Protein AF-L2F806-F1 (afdb_monomer_lite)

Foldseek 3Di:
DPPPDQDPDLVSLQVQLVVCVVVVNNVRSVVSVVVSVVVCVVPVDDDDDDDPPVPPPPDDPPQFFEAEEEEEQEDDPLVVVVLVQCVLADPLVRYAYEHACEDVGDDYDDDPSHRYFYDYPVLCVVLQFDGCVVPVCQSQQEPLVRVVRDVVVDDGQKYKYAYSQKDAQEPGCNVLVVLCRPPPFQKAFAQWDQDDPPDPDLLQLLLVVQAPRDIFGDVRMMMGGSVLSVLLSVSSSVLSVCVVVVVDDPSSHGGPRSSSSSSCVVVVTGYDYSCVSPVAEDEDCDRCVLVVVCSVVDDHGHIYHNPDHNVVVLVVVVVVDDPVCVVVVVVVPRPVVSVVVVCVVSCVVVVVVVVLVVQQVVLVVLLVVLLVLCVPAPCSVQWDWDDDPSFWIWTWGDDPQFTKIWIWGDDPWKTWTKIAGPDDPVVLLVVVCVLQVFDDDPHRITGNDIDTPVVCVVCVSVVSVSVSVSSVCVVCVVVVD

Sequence (481 aa):
MLVDKLPSLPQGYQGLAESYYAKENYDQAVNFTKQLRDIDKHNNLRYWWKNPIDKTISGNVTSFNKVIGIRAHRWGQEEEDTYQLLLQAFHPDEIFVIFDEMADKPKVAAPNYVNKLSLNDDFLTRNRLLTGKQHKKLGWLCGDYFYYVMAENIQADFYWLIEPDVRFTFDNIADFFELYHDADKDGLLVNFHKPQPTDNWYWKKHVESVSLEVHKCLFPLGRLSKLGVIACIAERKRICDKFKYGELALNLYPNDESLVAAALVKHQLNVDSLNSICNCFQYCNLNPKLYPKAESLLPKNKVIHAAKYFQDTVNTFLKRIDGPMLNELDKFLIHNEDAQAFAKEVQCGIYEKVLNGIYLKSMQDYKTRIDKLLKTSSVAKLIKIWVHNQNTLVLDFKQDSIAIALDMVISADEVNTTLVFRNNNQKVMDFAKSFYNQALNDQQKIAIDSSSFADFDQNLSKIVNQFEQLCRYLDNFKLYQ

Secondary structure (DSSP, 8-state):
--TT---SSHHHHHHHHHHHHTTT-HHHHHHHHHHHHHHHHHHT-------GGGGGT-SS--PPPEEEEEEESS-SHHHHHHHHHHTTTS-GGGEEEEEEE-TTSPPPP--TTSEEEEEEHHHHHHTT---TTT-TTHHHH-THHHHHHHHHH---SEEEEE-TT-EE--SSHHHHHHTTTT---SEEEEEEEPPPTT---TTHHHHHTT-SS--EEEEEEEEEEHHHHHHHHHHHHHHHHHHHTTSS-GGG---HHHHHHHHHHHTT--EEEHHHH-TTEEEESS-TTT-GGGGGGSPSS-EEEE-S-HHHHHHHHHTT--GGGGGGGGGS---HHHHHHHHHHHHHHHHHHHHHHHHHHHHHHHHHHHHHHHTT-TTGGGEEEEEETTTEEEEEEEETTEEEEEEEEE-SSEEEEEEEESS--HHHHHHHHHHHT-PPBTTTEEEEEEEEHHHHHHHHHHHHHHHHHHHHHHHHHTT--

InterPro domains:
  IPR019734 Tetratricopeptide repeat [PS50005] (10-43)

Radius of gyration: 34.75 Å; chains: 1; bounding box: 119×47×74 Å

Organism: NCBI:txid1230338

pLDDT: mean 81.22, std 17.93, range [32.09, 98.62]

Structure (mmCIF, N/CA/C/O backbone):
data_AF-L2F806-F1
#
_entry.id   AF-L2F806-F1
#
loop_
_atom_site.group_PDB
_atom_site.id
_atom_site.type_symbol
_atom_site.label_atom_id
_atom_site.label_alt_id
_atom_site.label_comp_id
_atom_site.label_asym_id
_atom_site.label_entity_id
_atom_site.label_seq_id
_atom_site.pdbx_PDB_ins_code
_atom_site.Cartn_x
_atom_site.Cartn_y
_atom_site.Cartn_z
_atom_site.occupancy
_atom_site.B_iso_or_equiv
_atom_site.auth_seq_id
_atom_site.auth_comp_id
_atom_site.auth_asym_id
_atom_site.auth_atom_id
_atom_site.pdbx_PDB_model_num
ATOM 1 N N . MET A 1 1 ? -62.306 -16.540 14.514 1.00 39.16 1 MET A N 1
ATOM 2 C CA . MET A 1 1 ? -62.721 -17.145 13.225 1.00 39.16 1 MET A CA 1
ATOM 3 C C . MET A 1 1 ? -61.704 -16.981 12.080 1.00 39.16 1 MET A C 1
ATOM 5 O O . MET A 1 1 ? -61.982 -17.482 11.004 1.00 39.16 1 MET A O 1
ATOM 9 N N . LEU A 1 2 ? -60.519 -16.375 12.279 1.00 32.09 2 LEU A N 1
ATOM 10 C CA . LEU A 1 2 ? -59.443 -16.306 11.260 1.00 32.09 2 LEU A CA 1
ATOM 11 C C . LEU A 1 2 ? -58.199 -17.156 11.601 1.00 32.09 2 LEU A C 1
ATOM 13 O O . LEU A 1 2 ? -57.198 -17.084 10.902 1.00 32.09 2 LEU A O 1
ATOM 17 N N . VAL A 1 3 ? -58.257 -17.964 12.664 1.00 37.25 3 VAL A N 1
ATOM 18 C CA . VAL A 1 3 ? -57.106 -18.737 13.170 1.00 37.25 3 VAL A CA 1
ATOM 19 C C . VAL A 1 3 ? -56.881 -20.039 12.378 1.00 37.25 3 VAL A C 1
ATOM 21 O O . VAL A 1 3 ? -55.761 -20.527 12.323 1.00 37.25 3 VAL A O 1
ATOM 24 N N . ASP A 1 4 ? -57.889 -20.538 11.654 1.00 41.09 4 ASP A N 1
ATOM 25 C CA . ASP A 1 4 ? -57.828 -21.860 10.997 1.00 41.09 4 ASP A CA 1
ATOM 26 C C . ASP A 1 4 ? -57.412 -21.829 9.513 1.00 41.09 4 ASP A C 1
ATOM 28 O O . ASP A 1 4 ? -57.520 -22.830 8.805 1.00 41.09 4 ASP A O 1
ATOM 32 N N . LYS A 1 5 ? -56.929 -20.686 9.009 1.00 43.59 5 LYS A N 1
ATOM 33 C CA . LYS A 1 5 ? -56.356 -20.558 7.656 1.00 43.59 5 LYS A CA 1
ATOM 34 C C . LYS A 1 5 ? -55.094 -19.696 7.684 1.00 43.59 5 LYS A C 1
ATOM 36 O O . LYS A 1 5 ? -55.076 -18.597 7.138 1.00 43.59 5 LYS A O 1
ATOM 41 N N . LEU A 1 6 ? -54.040 -20.178 8.341 1.00 49.28 6 LEU A N 1
ATOM 42 C CA . LEU A 1 6 ? -52.712 -19.578 8.194 1.00 49.28 6 LEU A CA 1
ATOM 43 C C . LEU A 1 6 ? -52.229 -19.778 6.744 1.00 49.28 6 LEU A C 1
ATOM 45 O O . LEU A 1 6 ? -52.231 -20.915 6.265 1.00 49.28 6 LEU A O 1
ATOM 49 N N . PRO A 1 7 ? -51.800 -18.726 6.025 1.00 45.66 7 PRO A N 1
ATOM 50 C CA . PRO A 1 7 ? -51.067 -18.906 4.783 1.00 45.66 7 PRO A CA 1
ATOM 51 C C . PRO A 1 7 ? -49.724 -19.539 5.141 1.00 45.66 7 PRO A C 1
ATOM 53 O O . PRO A 1 7 ? -48.974 -18.988 5.943 1.00 45.66 7 PRO A O 1
ATOM 56 N N . SER A 1 8 ? -49.378 -20.664 4.525 1.00 56.25 8 SER A N 1
ATOM 57 C CA . SER A 1 8 ? -48.054 -21.296 4.617 1.00 56.25 8 SER A CA 1
ATOM 58 C C . SER A 1 8 ? -46.948 -20.475 3.928 1.00 56.25 8 SER A C 1
ATOM 60 O O . SER A 1 8 ? -45.986 -21.034 3.408 1.00 56.25 8 SER A O 1
ATOM 62 N N . LEU A 1 9 ? -47.112 -19.154 3.840 1.00 69.12 9 LEU A N 1
ATOM 63 C CA . LEU A 1 9 ? -46.279 -18.249 3.065 1.00 69.12 9 LEU A CA 1
ATOM 64 C C . LEU A 1 9 ? -45.735 -17.141 3.978 1.00 69.12 9 LEU A C 1
ATOM 66 O O . LEU A 1 9 ? -46.514 -16.558 4.738 1.00 69.12 9 LEU A O 1
ATOM 70 N N . PRO A 1 10 ? -44.437 -16.796 3.874 1.00 72.69 10 PRO A N 1
ATOM 71 C CA . PRO A 1 10 ? -43.811 -15.711 4.636 1.00 72.69 10 PRO A CA 1
ATOM 72 C C . PRO A 1 10 ? -44.598 -14.387 4.607 1.00 72.69 10 PRO A C 1
ATOM 74 O O . PRO A 1 10 ? -44.675 -13.684 5.612 1.00 72.69 10 PRO A O 1
ATOM 77 N N . GLN A 1 11 ? -45.290 -14.081 3.502 1.00 75.69 11 GLN A N 1
ATOM 78 C CA . GLN A 1 11 ? -46.112 -12.868 3.394 1.00 75.69 11 GLN A CA 1
ATOM 79 C C . GLN A 1 11 ? -47.263 -12.812 4.418 1.00 75.69 11 GLN A C 1
ATOM 81 O O . GLN A 1 11 ? -47.647 -11.728 4.854 1.00 75.69 11 GLN A O 1
ATOM 86 N N . GLY A 1 12 ? -47.808 -13.962 4.834 1.00 81.19 12 GLY A N 1
ATOM 87 C CA . GLY A 1 12 ? -48.884 -14.025 5.827 1.00 81.19 12 GLY A CA 1
ATOM 88 C C . GLY A 1 12 ? -48.414 -13.635 7.227 1.00 81.19 12 GLY A C 1
ATOM 89 O O . GLY A 1 12 ? -49.066 -12.852 7.913 1.00 81.19 12 GLY A O 1
ATOM 90 N N . TYR A 1 13 ? -47.248 -14.137 7.626 1.00 81.50 13 TYR A N 1
ATOM 91 C CA . TYR A 1 13 ? -46.620 -13.827 8.910 1.00 81.50 13 TYR A CA 1
ATOM 92 C C . TYR A 1 13 ? -46.149 -12.367 8.976 1.00 81.50 13 TYR A C 1
ATOM 94 O O . TYR A 1 13 ? -46.327 -11.721 10.007 1.00 81.50 13 TYR A O 1
ATOM 102 N N . GLN A 1 14 ? -45.640 -11.817 7.865 1.00 82.56 14 GLN A N 1
ATOM 103 C CA . GLN A 1 14 ? -45.311 -10.393 7.761 1.00 82.56 14 GLN A CA 1
ATOM 104 C C . GLN A 1 14 ? -46.554 -9.509 7.946 1.00 82.56 14 GLN A C 1
ATOM 106 O O . GLN A 1 14 ? -46.553 -8.624 8.800 1.00 82.56 14 GLN A O 1
ATOM 111 N N . GLY A 1 15 ? -47.633 -9.776 7.200 1.00 82.44 15 GLY A N 1
ATOM 112 C CA . GLY A 1 15 ? -48.868 -8.992 7.308 1.00 82.44 15 GLY A CA 1
ATOM 113 C C . GLY A 1 15 ? -49.509 -9.069 8.700 1.00 82.44 15 GLY A C 1
ATOM 114 O O . GLY A 1 15 ? -50.087 -8.092 9.177 1.00 82.44 15 GLY A O 1
ATOM 115 N N . LEU A 1 16 ? -49.369 -10.206 9.393 1.00 83.88 16 LEU A N 1
ATOM 116 C CA . LEU A 1 16 ? -49.794 -10.347 10.787 1.00 83.88 16 LEU A CA 1
ATOM 117 C C . LEU A 1 16 ? -48.921 -9.517 11.734 1.00 83.88 16 LEU A C 1
ATOM 119 O O . LEU A 1 16 ? -49.474 -8.797 12.565 1.00 83.88 16 LEU A O 1
ATOM 123 N N . ALA A 1 17 ? -47.593 -9.562 11.594 1.00 80.19 17 ALA A N 1
ATOM 124 C CA . ALA A 1 17 ? -46.684 -8.757 12.409 1.00 80.19 17 ALA A CA 1
ATOM 125 C C . ALA A 1 17 ? -46.976 -7.251 12.262 1.00 80.19 17 ALA A C 1
ATOM 127 O O . ALA A 1 17 ? -47.152 -6.560 13.266 1.00 80.19 17 ALA A O 1
ATOM 128 N N . GLU A 1 18 ? -47.138 -6.768 11.027 1.00 78.56 18 GLU A N 1
ATOM 129 C CA . GLU A 1 18 ? -47.505 -5.377 10.727 1.00 78.56 18 GLU A CA 1
ATOM 130 C C . GLU A 1 18 ? -48.890 -5.015 11.289 1.00 78.56 18 GLU A C 1
ATOM 132 O O . GLU A 1 18 ? -49.061 -3.957 11.898 1.00 78.56 18 GLU A O 1
ATOM 137 N N . SER A 1 19 ? -49.881 -5.910 11.171 1.00 82.69 19 SER A N 1
ATOM 138 C CA . SER A 1 19 ? -51.221 -5.670 11.721 1.00 82.69 19 SER A CA 1
ATOM 139 C C . SER A 1 19 ? -51.247 -5.618 13.250 1.00 82.69 19 SER A C 1
ATOM 141 O O . SER A 1 19 ? -52.054 -4.859 13.791 1.00 82.69 19 SER A O 1
ATOM 143 N N . TYR A 1 20 ? -50.457 -6.439 13.947 1.00 85.12 20 TYR A N 1
ATOM 144 C CA . TYR A 1 20 ? -50.375 -6.407 15.411 1.00 85.12 20 TYR A CA 1
ATOM 145 C C . TYR A 1 20 ? -49.594 -5.185 15.896 1.00 85.12 20 TYR A C 1
ATOM 147 O O . TYR A 1 20 ? -50.002 -4.567 16.880 1.00 85.12 20 TYR A O 1
ATOM 155 N N . TYR A 1 21 ? -48.553 -4.782 15.163 1.00 72.62 21 TYR A N 1
ATOM 156 C CA . TYR A 1 21 ? -47.807 -3.556 15.432 1.00 72.62 21 TYR A CA 1
ATOM 157 C C . TYR A 1 21 ? -48.697 -2.312 15.311 1.00 72.62 21 TYR A C 1
ATOM 159 O O . TYR A 1 21 ? -48.752 -1.503 16.231 1.00 72.62 21 TYR A O 1
ATOM 167 N N . ALA A 1 22 ? -49.491 -2.205 14.239 1.00 75.12 22 ALA A N 1
ATOM 168 C CA . ALA A 1 22 ? -50.437 -1.101 14.038 1.00 75.12 22 ALA A CA 1
ATOM 169 C C . ALA A 1 22 ? -51.556 -1.026 15.100 1.00 75.12 22 ALA A C 1
ATOM 171 O O . ALA A 1 22 ? -52.239 -0.012 15.207 1.00 75.12 22 ALA A O 1
ATOM 172 N N . LYS A 1 23 ? -51.763 -2.100 15.873 1.00 85.56 23 LYS A N 1
ATOM 173 C CA . LYS A 1 23 ? -52.716 -2.176 16.993 1.00 85.56 23 LYS A CA 1
ATOM 174 C C . LYS A 1 23 ? -52.035 -2.037 18.359 1.00 85.56 23 LYS A C 1
ATOM 176 O O . LYS A 1 23 ? -52.656 -2.368 19.365 1.00 85.56 23 LYS A O 1
ATOM 181 N N . GLU A 1 24 ? -50.765 -1.629 18.382 1.00 83.19 24 GLU A N 1
ATOM 182 C CA . GLU A 1 24 ? -49.935 -1.482 19.587 1.00 83.19 24 GLU A CA 1
ATOM 183 C C . GLU A 1 24 ? -49.806 -2.775 20.420 1.00 83.19 24 GLU A C 1
ATOM 185 O O . GLU A 1 24 ? -49.515 -2.751 21.614 1.00 83.19 24 GLU A O 1
ATOM 190 N N . ASN A 1 25 ? -50.001 -3.941 19.794 1.00 80.50 25 ASN A N 1
ATOM 191 C CA . ASN A 1 25 ? -49.847 -5.248 20.429 1.00 80.50 25 ASN A CA 1
ATOM 192 C C . ASN A 1 25 ? -48.474 -5.833 20.073 1.00 80.50 25 ASN A C 1
ATOM 194 O O . ASN A 1 25 ? -48.336 -6.744 19.248 1.00 80.50 25 ASN A O 1
ATOM 198 N N . TYR A 1 26 ? -47.447 -5.236 20.671 1.00 75.12 26 TYR A N 1
ATOM 199 C CA . TYR A 1 26 ? -46.050 -5.464 20.310 1.00 75.12 26 TYR A CA 1
ATOM 200 C C . TYR A 1 26 ? -45.577 -6.894 20.587 1.00 75.12 26 TYR A C 1
ATOM 202 O O . TYR A 1 26 ? -44.849 -7.454 19.771 1.00 75.12 26 TYR A O 1
ATOM 210 N N . ASP A 1 27 ? -46.050 -7.527 21.663 1.00 75.88 27 ASP A N 1
ATOM 211 C CA . ASP A 1 27 ? -45.669 -8.903 22.004 1.00 75.88 27 ASP A CA 1
ATOM 212 C C . ASP A 1 27 ? -46.066 -9.896 20.905 1.00 75.88 27 ASP A C 1
ATOM 214 O O . ASP A 1 27 ? -45.278 -10.764 20.519 1.00 75.88 27 ASP A O 1
ATOM 218 N N . GLN A 1 28 ? -47.269 -9.740 20.341 1.00 81.12 28 GLN A N 1
ATOM 219 C CA . GLN A 1 28 ? -47.717 -10.565 19.219 1.00 81.12 28 GLN A CA 1
ATOM 220 C C . GLN A 1 28 ? -46.955 -10.235 17.934 1.00 81.12 28 GLN A C 1
ATOM 222 O O . GLN 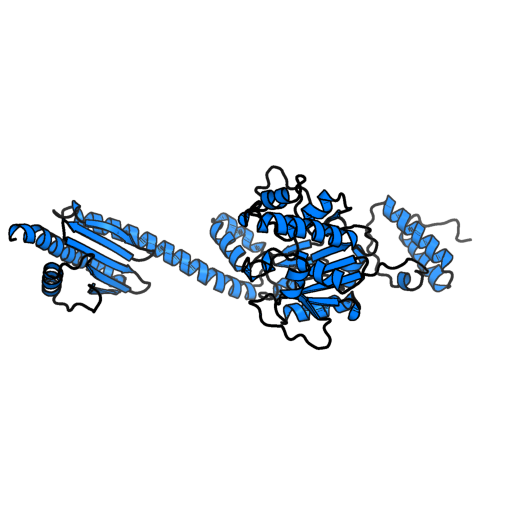A 1 28 ? -46.538 -11.153 17.228 1.00 81.12 28 GLN A O 1
ATOM 227 N N . ALA A 1 29 ? -46.703 -8.953 17.653 1.00 77.94 29 ALA A N 1
ATOM 228 C CA . ALA A 1 29 ? -45.916 -8.544 16.487 1.00 77.94 29 ALA A CA 1
ATOM 229 C C . ALA A 1 29 ? -44.498 -9.152 16.506 1.00 77.94 29 ALA A C 1
ATOM 231 O O . ALA A 1 29 ? -44.024 -9.696 15.503 1.00 77.94 29 ALA A O 1
ATOM 232 N N . VAL A 1 30 ? -43.847 -9.139 17.673 1.00 71.50 30 VAL A N 1
ATOM 233 C CA . VAL A 1 30 ? -42.537 -9.764 17.901 1.00 71.50 30 VAL A CA 1
ATOM 234 C C . VAL A 1 30 ? -42.606 -11.276 17.706 1.00 71.50 30 VAL A C 1
ATOM 236 O O . VAL A 1 30 ? -41.722 -11.850 17.069 1.00 71.50 30 VAL A O 1
ATOM 239 N N . ASN A 1 31 ? -43.647 -11.936 18.215 1.00 82.62 31 ASN A N 1
ATOM 240 C CA . ASN A 1 31 ? -43.780 -13.387 18.101 1.00 82.62 31 ASN A CA 1
ATOM 241 C C . ASN A 1 31 ? -43.917 -13.836 16.633 1.00 82.62 31 ASN A C 1
ATOM 243 O O . ASN A 1 31 ? -43.220 -14.755 16.201 1.00 82.62 31 ASN A O 1
ATOM 247 N N . PHE A 1 32 ? -44.722 -13.127 15.833 1.00 85.81 32 PHE A N 1
ATOM 248 C CA . PHE A 1 32 ? -44.837 -13.393 14.394 1.00 85.81 32 PHE A CA 1
ATOM 249 C C . PHE A 1 32 ? -43.542 -13.081 13.630 1.00 85.81 32 PHE A C 1
ATOM 251 O O . PHE A 1 32 ? -43.177 -13.826 12.723 1.00 85.81 32 PHE A O 1
ATOM 258 N N . THR A 1 33 ? -42.795 -12.049 14.036 1.00 76.25 33 THR A N 1
ATOM 259 C CA . THR A 1 33 ? -41.489 -11.712 13.437 1.00 76.25 33 THR A CA 1
ATOM 260 C C . THR A 1 33 ? -40.436 -12.789 13.721 1.00 76.25 33 THR A C 1
ATOM 262 O O . THR A 1 33 ? -39.656 -13.145 12.837 1.00 76.25 33 THR A O 1
ATOM 265 N N . LYS A 1 34 ? -40.425 -13.361 14.934 1.00 78.88 34 LYS A N 1
ATOM 266 C CA . LYS A 1 34 ? -39.549 -14.491 15.293 1.00 78.88 34 LYS A CA 1
ATOM 267 C C . LYS A 1 34 ? -39.878 -15.741 14.478 1.00 78.88 34 LYS A C 1
ATOM 269 O O . LYS A 1 34 ? -38.977 -16.322 13.882 1.00 78.88 34 LYS A O 1
ATOM 274 N N . GLN A 1 35 ? -41.162 -16.087 14.374 1.00 83.31 35 GLN A N 1
ATOM 275 C CA . GLN A 1 35 ? -41.618 -17.214 13.553 1.00 83.31 35 GLN A CA 1
ATOM 276 C C . GLN A 1 35 ? -41.229 -17.039 12.078 1.00 83.31 35 GLN A C 1
ATOM 278 O O . GLN A 1 35 ? -40.818 -18.000 11.433 1.00 83.31 35 GLN A O 1
ATOM 283 N N . LEU A 1 36 ? -41.272 -15.807 11.561 1.00 79.94 36 LEU A N 1
ATOM 284 C CA . LEU A 1 36 ? -40.811 -15.487 10.212 1.00 79.94 36 LEU A CA 1
ATOM 285 C C . LEU A 1 36 ? -39.299 -15.718 10.033 1.00 79.94 36 LEU A C 1
ATOM 287 O O . LEU A 1 36 ? -38.889 -16.353 9.063 1.00 79.94 36 LEU A O 1
ATOM 291 N N . ARG A 1 37 ? -38.470 -15.262 10.987 1.00 70.75 37 ARG A N 1
ATOM 292 C CA . ARG A 1 37 ? -37.008 -15.482 10.969 1.00 70.75 37 ARG A CA 1
ATOM 293 C C . ARG A 1 37 ? -36.648 -16.969 11.009 1.00 70.75 37 ARG A C 1
ATOM 295 O O . ARG A 1 37 ? -35.701 -17.383 10.341 1.00 70.75 37 ARG A O 1
ATOM 302 N N . ASP A 1 38 ? -37.391 -17.768 11.768 1.00 72.62 38 ASP A N 1
ATOM 303 C CA . ASP A 1 38 ? -37.168 -19.215 11.851 1.00 72.62 38 ASP A CA 1
ATOM 304 C C . ASP A 1 38 ? -37.546 -19.925 10.536 1.00 72.62 38 ASP A C 1
ATOM 306 O O . ASP A 1 38 ? -36.827 -20.821 10.086 1.00 72.62 38 ASP A O 1
ATOM 310 N N . ILE A 1 39 ? -38.603 -19.463 9.855 1.00 74.44 39 ILE A N 1
ATOM 311 C CA . ILE A 1 39 ? -38.985 -19.932 8.511 1.00 74.44 39 ILE A CA 1
ATOM 312 C C . ILE A 1 39 ? -37.910 -19.569 7.469 1.00 74.44 39 ILE A C 1
ATOM 314 O O . ILE A 1 39 ? -37.557 -20.419 6.645 1.00 74.44 39 ILE A O 1
ATOM 318 N N . ASP A 1 40 ? -37.351 -18.355 7.511 1.00 70.00 40 ASP A N 1
ATOM 319 C CA . ASP A 1 40 ? -36.287 -17.917 6.589 1.00 70.00 40 ASP A CA 1
ATOM 320 C C . ASP A 1 40 ? -34.987 -18.711 6.797 1.00 70.00 40 ASP A C 1
ATOM 322 O O . ASP A 1 40 ? -34.361 -19.149 5.824 1.00 70.00 40 ASP A O 1
ATOM 326 N N . LYS A 1 41 ? -34.616 -18.984 8.058 1.00 66.12 41 LYS A N 1
ATOM 327 C CA . LYS A 1 41 ? -33.466 -19.839 8.402 1.00 66.12 41 LYS A CA 1
ATOM 328 C C . LYS A 1 41 ? -33.595 -21.255 7.847 1.00 66.12 41 LYS A C 1
ATOM 330 O O . LYS A 1 41 ? -32.582 -21.850 7.488 1.00 66.12 41 LYS A O 1
ATOM 335 N N . HIS A 1 42 ? -34.803 -21.812 7.796 1.00 64.56 42 HIS A N 1
ATOM 336 C CA . HIS A 1 42 ? -35.025 -23.170 7.292 1.00 64.56 42 HIS A CA 1
ATOM 337 C C . HIS A 1 42 ? -35.176 -23.249 5.770 1.00 64.56 42 HIS A C 1
ATOM 339 O O . HIS A 1 42 ? -34.828 -24.276 5.192 1.00 64.56 42 HIS A O 1
ATOM 345 N N . ASN A 1 43 ? -35.619 -22.176 5.109 1.00 56.25 43 ASN A N 1
ATOM 346 C CA . ASN A 1 43 ? -35.870 -22.186 3.663 1.00 56.25 43 ASN A CA 1
ATOM 347 C C . ASN A 1 43 ? -34.781 -21.516 2.814 1.00 56.25 43 ASN A C 1
ATOM 349 O O . ASN A 1 43 ? -34.885 -21.519 1.589 1.00 56.25 43 ASN A O 1
ATOM 353 N N . ASN A 1 44 ? -33.727 -20.964 3.428 1.00 47.69 44 ASN A N 1
ATOM 354 C CA . ASN A 1 44 ? -32.623 -20.301 2.719 1.00 47.69 44 ASN A CA 1
ATOM 355 C C . ASN A 1 44 ? -33.099 -19.131 1.821 1.00 47.69 44 ASN A C 1
ATOM 357 O O . ASN A 1 44 ? -32.454 -18.778 0.830 1.00 47.69 44 ASN A O 1
ATOM 361 N N . LEU A 1 45 ? -34.249 -18.536 2.156 1.00 46.78 45 LEU A N 1
ATOM 362 C CA . LEU A 1 45 ? -34.840 -17.408 1.443 1.00 46.78 45 LEU A CA 1
ATOM 363 C C . LEU A 1 45 ? -34.221 -16.115 1.989 1.00 46.78 45 LEU A C 1
ATOM 365 O O . LEU A 1 45 ? -34.453 -15.731 3.129 1.00 46.78 45 LEU A O 1
ATOM 369 N N . ARG A 1 46 ? -33.390 -15.444 1.184 1.00 43.44 46 ARG A N 1
ATOM 370 C CA . ARG A 1 46 ? -32.783 -14.147 1.534 1.00 43.44 46 ARG A CA 1
ATOM 371 C C . ARG A 1 46 ? -33.709 -13.000 1.134 1.00 43.44 46 ARG A C 1
ATOM 373 O O . ARG A 1 46 ? -33.504 -12.388 0.085 1.00 43.44 46 ARG A O 1
ATOM 380 N N . TYR A 1 47 ? -34.706 -12.694 1.956 1.00 43.59 47 TYR A N 1
ATOM 381 C CA . TYR A 1 47 ? -35.400 -11.410 1.861 1.00 43.59 47 TYR A CA 1
ATOM 382 C C . TYR A 1 47 ? -34.670 -10.366 2.715 1.00 43.59 47 TYR A C 1
ATOM 384 O O . TYR A 1 47 ? -34.449 -10.550 3.909 1.00 43.59 47 TYR A O 1
ATOM 392 N N . TRP A 1 48 ? -34.236 -9.282 2.069 1.00 40.38 48 TRP A N 1
ATOM 393 C CA . TRP A 1 48 ? -33.557 -8.154 2.705 1.00 40.38 48 TRP A CA 1
ATOM 394 C C . TRP A 1 48 ? -34.611 -7.210 3.282 1.00 40.38 48 TRP A C 1
ATOM 396 O O . TRP A 1 48 ? -35.366 -6.590 2.533 1.00 40.38 48 TRP A O 1
ATOM 406 N N . TRP A 1 49 ? -34.677 -7.111 4.606 1.00 47.41 49 TRP A N 1
ATOM 407 C CA . TRP A 1 49 ? -35.631 -6.248 5.293 1.00 47.41 49 TRP A CA 1
ATOM 408 C C . TRP A 1 49 ? -35.057 -4.840 5.467 1.00 47.41 49 TRP A C 1
ATOM 410 O O . TRP A 1 49 ? -33.995 -4.666 6.054 1.00 47.41 49 TRP A O 1
ATOM 420 N N . LYS A 1 50 ? -35.797 -3.829 5.003 1.00 45.47 50 LYS A N 1
ATOM 421 C CA . LYS A 1 50 ? -35.712 -2.451 5.505 1.00 45.47 50 LYS A CA 1
ATOM 422 C C . LYS A 1 50 ? -36.871 -2.281 6.487 1.00 45.47 50 LYS A C 1
ATOM 424 O O . LYS A 1 50 ? -38.007 -2.230 6.028 1.00 45.47 50 LYS A O 1
ATOM 429 N N . ASN A 1 51 ? -36.638 -2.217 7.802 1.00 43.22 51 ASN A N 1
ATOM 430 C CA . ASN A 1 51 ? -37.688 -1.737 8.710 1.00 43.22 51 ASN A CA 1
ATOM 431 C C . ASN A 1 51 ? -37.140 -0.990 9.949 1.00 43.22 51 ASN A C 1
ATOM 433 O O . ASN A 1 51 ? -36.206 -1.485 10.573 1.00 43.22 51 ASN A O 1
ATOM 437 N N . PRO A 1 52 ? -37.723 0.164 10.350 1.00 40.38 52 PRO A N 1
ATOM 438 C CA . PRO A 1 52 ? -37.237 1.022 11.446 1.00 40.38 52 PRO A CA 1
ATOM 439 C C . PRO A 1 52 ? -37.618 0.552 12.865 1.00 40.38 52 PRO A C 1
ATOM 441 O O . PRO A 1 52 ? -37.367 1.265 13.836 1.00 40.38 52 PRO A O 1
ATOM 444 N N . ILE A 1 53 ? -38.263 -0.610 12.997 1.00 43.62 53 ILE A N 1
ATOM 445 C CA . ILE A 1 53 ? -38.960 -1.035 14.224 1.00 43.62 53 ILE A CA 1
ATOM 446 C C . ILE A 1 53 ? -37.998 -1.549 15.315 1.00 43.62 53 ILE A C 1
ATOM 448 O O . ILE A 1 53 ? -38.326 -1.472 16.497 1.00 43.62 53 ILE A O 1
ATOM 452 N N . ASP A 1 54 ? -36.777 -1.975 14.970 1.00 47.69 54 ASP A N 1
ATOM 453 C CA . ASP A 1 54 ? -35.820 -2.509 15.960 1.00 47.69 54 ASP A CA 1
ATOM 454 C C . ASP A 1 54 ? -35.267 -1.444 16.934 1.00 47.69 54 ASP A C 1
ATOM 456 O O . ASP A 1 54 ? -34.784 -1.786 18.012 1.00 47.69 54 ASP A O 1
ATOM 460 N N . LYS A 1 55 ? -35.404 -0.139 16.642 1.00 48.22 55 LYS A N 1
ATOM 461 C CA . LYS A 1 55 ? -34.868 0.926 17.516 1.00 48.22 55 LYS A CA 1
ATOM 462 C C . LYS A 1 55 ? -35.668 1.184 18.799 1.00 48.22 55 LYS A C 1
ATOM 464 O O . LYS A 1 55 ? -35.158 1.866 19.680 1.00 48.22 55 LYS A O 1
ATOM 469 N N . THR A 1 56 ? -36.903 0.691 18.925 1.00 43.16 56 THR A N 1
ATOM 470 C CA . THR A 1 56 ? -37.764 0.994 20.092 1.00 43.16 56 THR A CA 1
ATOM 471 C C . THR A 1 56 ? -37.896 -0.146 21.104 1.00 43.16 56 THR A C 1
ATOM 473 O O . THR A 1 56 ? -38.437 0.085 22.180 1.00 43.16 56 THR A O 1
ATOM 476 N N . ILE A 1 57 ? -37.388 -1.353 20.811 1.00 45.28 57 ILE A N 1
ATOM 477 C CA . ILE A 1 57 ? -37.631 -2.553 21.643 1.00 45.28 57 ILE A CA 1
ATOM 478 C C . ILE A 1 57 ? -36.344 -3.140 22.266 1.00 45.28 57 ILE A C 1
ATOM 480 O O . ILE A 1 57 ? -36.423 -4.049 23.090 1.00 45.28 57 ILE A O 1
ATOM 484 N N . SER A 1 58 ? -35.149 -2.596 22.003 1.00 43.59 58 SER A N 1
ATOM 485 C CA . SER A 1 58 ? -33.908 -3.063 22.649 1.00 43.59 58 SER A CA 1
ATOM 486 C C . SER A 1 58 ? -33.757 -2.556 24.096 1.00 43.59 58 SER A C 1
ATOM 488 O O . SER A 1 58 ? -32.843 -1.802 24.431 1.00 43.59 58 SER A O 1
ATOM 490 N N . GLY A 1 59 ? -34.656 -2.980 24.984 1.00 41.88 59 GLY A N 1
ATOM 491 C CA . GLY A 1 59 ? -34.420 -2.948 26.422 1.00 41.88 59 GLY A CA 1
ATOM 492 C C . GLY A 1 59 ? -33.345 -3.975 26.788 1.00 41.88 59 GLY A C 1
ATOM 493 O O . GLY A 1 59 ? -33.593 -5.175 26.729 1.00 41.88 59 GLY A O 1
ATOM 494 N N . ASN A 1 60 ? -32.167 -3.486 27.185 1.00 40.44 60 ASN A N 1
ATOM 495 C CA . ASN A 1 60 ? -31.054 -4.228 27.796 1.00 40.44 60 ASN A CA 1
ATOM 496 C C . ASN A 1 60 ? -30.319 -5.274 26.936 1.00 40.44 60 ASN A C 1
ATOM 498 O O . ASN A 1 60 ? -29.827 -6.267 27.472 1.00 40.44 60 ASN A O 1
ATOM 502 N N . VAL A 1 61 ? -30.128 -5.023 25.640 1.00 49.44 61 VAL A N 1
ATOM 503 C CA . VAL A 1 61 ? -28.889 -5.499 25.003 1.00 49.44 61 VAL A CA 1
ATOM 504 C C . VAL A 1 61 ? -27.862 -4.405 25.256 1.00 49.44 61 VAL A C 1
ATOM 506 O O . VAL A 1 61 ? -28.038 -3.280 24.795 1.00 49.44 61 VAL A O 1
ATOM 509 N N . THR A 1 62 ? -26.843 -4.682 26.069 1.00 52.72 62 THR A N 1
ATOM 510 C CA . THR A 1 62 ? -25.709 -3.768 26.245 1.00 52.72 62 THR A CA 1
ATOM 511 C C . THR A 1 62 ? -25.029 -3.622 24.890 1.00 52.72 62 THR A C 1
ATOM 513 O O . THR A 1 62 ? -24.256 -4.492 24.497 1.00 52.72 62 THR A O 1
ATOM 516 N N . SER A 1 63 ? -25.368 -2.570 24.146 1.00 66.19 63 SER A N 1
ATOM 517 C CA . SER A 1 63 ? -24.697 -2.251 22.891 1.00 66.19 63 SER A CA 1
ATOM 518 C C . SER A 1 63 ? -23.210 -2.090 23.185 1.00 66.19 63 SER A C 1
ATOM 520 O O . SER A 1 63 ? -22.845 -1.274 24.036 1.00 66.19 63 SER A O 1
ATOM 522 N N . PHE A 1 64 ? -22.366 -2.873 22.517 1.00 80.06 64 PHE A N 1
ATOM 523 C CA . PHE A 1 64 ? -20.922 -2.755 22.674 1.00 80.06 64 PHE A CA 1
ATOM 524 C C . PHE A 1 64 ? -20.473 -1.333 22.347 1.00 80.06 64 PHE A C 1
ATOM 526 O O . PHE A 1 64 ? -20.870 -0.769 21.322 1.00 80.06 64 PHE A O 1
ATOM 533 N N . ASN A 1 65 ? -19.618 -0.767 23.194 1.00 90.88 65 ASN A N 1
ATOM 534 C CA . ASN A 1 65 ? -19.007 0.518 22.906 1.00 90.88 65 ASN A CA 1
ATOM 535 C C . ASN A 1 65 ? -17.975 0.327 21.785 1.00 90.88 65 ASN A C 1
ATOM 537 O O . ASN A 1 65 ? -17.020 -0.446 21.929 1.00 90.88 65 ASN A O 1
ATOM 541 N N . LYS A 1 66 ? -18.168 1.012 20.657 1.00 95.56 66 LYS A N 1
ATOM 542 C CA . LYS A 1 66 ? -17.314 0.901 19.472 1.00 95.56 66 LYS A CA 1
ATOM 543 C C . LYS A 1 66 ? -16.856 2.277 19.016 1.00 95.56 66 LYS A C 1
ATOM 545 O O . LYS A 1 66 ? -17.628 3.224 19.006 1.00 95.56 66 LYS A O 1
ATOM 550 N N . VAL A 1 67 ? -15.609 2.352 18.570 1.00 98.31 67 VAL A N 1
ATOM 551 C CA . VAL A 1 67 ? -15.035 3.563 17.968 1.00 98.31 67 VAL A CA 1
ATOM 552 C C . VAL A 1 67 ? -14.365 3.230 16.647 1.00 98.31 67 VAL A C 1
ATOM 554 O O . VAL A 1 67 ? -14.040 2.067 16.389 1.00 98.31 67 VAL A O 1
ATOM 557 N N . ILE A 1 68 ? -14.145 4.239 15.808 1.00 98.56 68 ILE A N 1
ATOM 558 C CA . ILE A 1 68 ? -13.446 4.093 14.534 1.00 98.56 68 ILE A CA 1
ATOM 559 C C . ILE A 1 68 ? -12.327 5.121 14.382 1.00 98.56 68 ILE A C 1
ATOM 561 O O . ILE A 1 68 ? -12.508 6.312 14.615 1.00 98.56 68 ILE A O 1
ATOM 565 N N . GLY A 1 69 ? -11.158 4.637 13.972 1.00 98.44 69 GLY A N 1
ATOM 566 C CA . GLY A 1 69 ? -9.997 5.448 13.641 1.00 98.44 69 GLY A CA 1
ATOM 567 C C . GLY A 1 69 ? -9.784 5.565 12.135 1.00 98.44 69 GLY A C 1
ATOM 568 O O . GLY A 1 69 ? -9.705 4.548 11.449 1.00 98.44 69 GLY A O 1
ATOM 569 N N . ILE A 1 70 ? -9.601 6.780 11.625 1.00 98.19 70 ILE A N 1
ATOM 570 C CA . ILE A 1 70 ? -9.099 7.038 10.271 1.00 98.19 70 ILE A CA 1
ATOM 571 C C . ILE A 1 70 ? -7.577 7.187 10.348 1.00 98.19 70 ILE A C 1
ATOM 573 O O . ILE A 1 70 ? -7.061 8.041 11.078 1.00 98.19 70 ILE A O 1
ATOM 577 N N . ARG A 1 71 ? -6.843 6.356 9.601 1.00 95.81 71 ARG A N 1
ATOM 578 C CA . ARG A 1 71 ? -5.380 6.456 9.483 1.00 95.81 71 ARG A CA 1
ATOM 579 C C . ARG A 1 71 ? -5.023 7.641 8.594 1.00 95.81 71 ARG A C 1
ATOM 581 O O . ARG A 1 71 ? -5.417 7.671 7.438 1.00 95.81 71 ARG A O 1
ATOM 588 N N . ALA A 1 72 ? -4.228 8.584 9.081 1.00 94.50 72 ALA A N 1
ATOM 589 C CA . ALA A 1 72 ? -3.887 9.768 8.301 1.00 94.50 72 ALA A CA 1
ATOM 590 C C . ALA A 1 72 ? -2.399 10.122 8.393 1.00 94.50 72 ALA A C 1
ATOM 592 O O . ALA A 1 72 ? -1.727 9.873 9.391 1.00 94.50 72 ALA A O 1
ATOM 593 N N . HIS A 1 73 ? -1.875 10.743 7.339 1.00 92.69 73 HIS A N 1
ATOM 594 C CA . HIS A 1 73 ? -0.550 11.388 7.332 1.00 92.69 73 HIS A CA 1
ATOM 595 C C . HIS A 1 73 ? -0.641 12.893 7.033 1.00 92.69 73 HIS A C 1
ATOM 597 O O . HIS A 1 73 ? 0.361 13.603 7.066 1.00 92.69 73 HIS A O 1
ATOM 603 N N . ARG A 1 74 ? -1.846 13.363 6.712 1.00 93.94 74 ARG A N 1
ATOM 604 C CA . ARG A 1 74 ? -2.221 14.741 6.407 1.00 93.94 74 ARG A CA 1
ATOM 605 C C . ARG A 1 74 ? -3.720 14.888 6.648 1.00 93.94 74 ARG A C 1
ATOM 607 O O . ARG A 1 74 ? -4.409 13.884 6.785 1.00 93.94 74 ARG A O 1
ATOM 614 N N . TRP A 1 75 ? -4.214 16.118 6.661 1.00 96.62 75 TRP A N 1
ATOM 615 C CA . TRP A 1 75 ? -5.641 16.388 6.529 1.00 96.62 75 TRP A CA 1
ATOM 616 C C . TRP A 1 75 ? -5.901 16.928 5.126 1.00 96.62 75 TRP A C 1
ATOM 618 O O . TRP A 1 75 ? -5.439 18.019 4.790 1.00 96.62 75 TRP A O 1
ATOM 628 N N . GLY A 1 76 ? -6.565 16.139 4.289 1.00 95.25 76 GLY A N 1
ATOM 629 C CA . GLY A 1 76 ? -6.965 16.521 2.943 1.00 95.25 76 GLY A CA 1
ATOM 630 C C . GLY A 1 76 ? -8.382 16.055 2.630 1.00 95.25 76 GLY A C 1
ATOM 631 O O . GLY A 1 76 ? -9.128 15.631 3.508 1.00 95.25 76 GLY A O 1
ATOM 632 N N . GLN A 1 77 ? -8.746 16.126 1.349 1.00 93.19 77 GLN A N 1
ATOM 633 C CA . GLN A 1 77 ? -10.091 15.762 0.903 1.00 93.19 77 GLN A CA 1
ATOM 634 C C . GLN A 1 77 ? -10.435 14.297 1.207 1.00 93.19 77 GLN A C 1
ATOM 636 O O . GLN A 1 77 ? -11.581 13.990 1.475 1.00 93.19 77 GLN A O 1
ATOM 641 N N . GLU A 1 78 ? -9.464 13.378 1.184 1.00 91.62 78 GLU A N 1
ATOM 642 C CA . GLU A 1 78 ? -9.752 11.949 1.379 1.00 91.62 78 GLU A CA 1
ATOM 643 C C . GLU A 1 78 ? -10.107 11.625 2.828 1.00 91.62 78 GLU A C 1
ATOM 645 O O . GLU A 1 78 ? -11.024 10.845 3.087 1.00 91.62 78 GLU A O 1
ATOM 650 N N . GLU A 1 79 ? -9.392 12.242 3.766 1.00 96.62 79 GLU A N 1
ATOM 651 C CA . GLU A 1 79 ? -9.690 12.142 5.186 1.00 96.62 79 GLU A CA 1
ATOM 652 C C . GLU A 1 79 ? -11.027 12.825 5.517 1.00 96.62 79 GLU A C 1
ATOM 654 O O . GLU A 1 79 ? -11.823 12.245 6.254 1.00 96.62 79 GLU A O 1
ATOM 659 N N . GLU A 1 80 ? -11.311 13.990 4.919 1.00 97.50 80 GLU A N 1
ATOM 660 C CA . GLU A 1 80 ? -12.599 14.688 5.056 1.00 97.50 80 GLU A CA 1
ATOM 661 C C . GLU A 1 80 ? -13.763 13.850 4.509 1.00 97.50 80 GLU A C 1
ATOM 663 O O . GLU A 1 80 ? -14.728 13.610 5.228 1.00 97.50 80 GLU A O 1
ATOM 668 N N . ASP A 1 81 ? -13.664 13.345 3.275 1.00 95.25 81 ASP A N 1
ATOM 669 C CA . ASP A 1 81 ? -14.699 12.512 2.647 1.00 95.25 81 ASP A CA 1
ATOM 670 C C . ASP A 1 81 ? -14.995 11.274 3.501 1.00 95.25 81 ASP A C 1
ATOM 672 O O . ASP A 1 81 ? -16.153 10.921 3.731 1.00 95.25 81 ASP A O 1
ATOM 676 N N . THR A 1 82 ? -13.939 10.621 4.000 1.00 96.62 82 THR A N 1
ATOM 677 C CA . THR A 1 82 ? -14.072 9.447 4.868 1.00 96.62 82 THR A CA 1
ATOM 678 C C . THR A 1 82 ? -14.735 9.826 6.190 1.00 96.62 82 THR A C 1
ATOM 680 O O . THR A 1 82 ? -15.636 9.122 6.634 1.00 96.62 82 THR A O 1
ATOM 683 N N . TYR A 1 83 ? -14.348 10.946 6.807 1.00 98.25 83 TYR A N 1
ATOM 684 C CA . TYR A 1 83 ? -14.961 11.432 8.044 1.00 98.25 83 TYR A CA 1
ATOM 685 C C . TYR A 1 83 ? -16.457 11.727 7.856 1.00 98.25 83 TYR A C 1
ATOM 687 O O . TYR A 1 83 ? -17.282 11.209 8.608 1.00 98.25 83 TYR A O 1
ATOM 695 N N . GLN A 1 84 ? -16.819 12.480 6.811 1.00 97.62 84 GLN A N 1
ATOM 696 C CA . GLN A 1 84 ? -18.212 12.806 6.486 1.00 97.62 84 GLN A CA 1
ATOM 697 C C . GLN A 1 84 ? -19.045 11.556 6.196 1.00 97.62 84 GLN A C 1
ATOM 699 O O . GLN A 1 84 ? -20.203 11.463 6.602 1.00 97.62 84 GLN A O 1
ATOM 704 N N . LEU A 1 85 ? -18.454 10.569 5.525 1.00 96.56 85 LEU A N 1
ATOM 705 C CA . LEU A 1 85 ? -19.102 9.288 5.290 1.00 96.56 85 LEU A CA 1
ATOM 706 C C . LEU A 1 85 ? -19.357 8.544 6.610 1.00 96.56 85 LEU A C 1
ATOM 708 O O . LEU A 1 85 ? -20.463 8.061 6.837 1.00 96.56 85 LEU A O 1
ATOM 712 N N . LEU A 1 86 ? -18.369 8.485 7.506 1.00 97.94 86 LEU A N 1
ATOM 713 C CA . LEU A 1 86 ? -18.490 7.784 8.787 1.00 97.94 86 LEU A CA 1
ATOM 714 C C . LEU A 1 86 ? -19.527 8.405 9.733 1.00 97.94 86 LEU A C 1
ATOM 716 O O . LEU A 1 86 ? -20.127 7.663 10.510 1.00 97.94 86 LEU A O 1
ATOM 720 N N . LEU A 1 87 ? -19.814 9.708 9.623 1.00 97.62 87 LEU A N 1
ATOM 721 C CA . LEU A 1 87 ? -20.892 10.369 10.377 1.00 97.62 87 LEU A CA 1
ATOM 722 C C . LEU A 1 87 ? -22.284 9.769 10.123 1.00 97.62 87 LEU A C 1
ATOM 724 O O . LEU A 1 87 ? -23.200 9.967 10.917 1.00 97.62 87 LEU A O 1
ATOM 728 N N . GLN A 1 88 ? -22.467 9.021 9.033 1.00 96.88 88 GLN A N 1
ATOM 729 C CA . GLN A 1 88 ? -23.718 8.309 8.767 1.00 96.88 88 GLN A CA 1
ATOM 730 C C . GLN A 1 88 ? -23.891 7.062 9.656 1.00 96.88 88 GLN A C 1
ATOM 732 O O . GLN A 1 88 ? -25.015 6.594 9.824 1.00 96.88 88 GLN A O 1
ATOM 737 N N . ALA A 1 89 ? -22.800 6.518 10.213 1.00 97.00 89 ALA A N 1
ATOM 738 C CA . ALA A 1 89 ? -22.783 5.268 10.980 1.00 97.00 89 ALA A CA 1
ATOM 739 C C . ALA A 1 89 ? -22.299 5.409 12.434 1.00 97.00 89 ALA A C 1
ATOM 741 O O . ALA A 1 89 ? -22.585 4.529 13.246 1.00 97.00 89 ALA A O 1
ATOM 742 N N . PHE A 1 90 ? -21.572 6.479 12.756 1.00 97.31 90 PHE A N 1
ATOM 743 C CA . PHE A 1 90 ? -20.976 6.727 14.069 1.00 97.31 90 PHE A CA 1
ATOM 744 C C . PHE A 1 90 ? -21.320 8.131 14.558 1.00 97.31 90 PHE A C 1
ATOM 746 O O . PHE A 1 90 ? -21.434 9.070 13.765 1.00 97.31 90 PHE A O 1
ATOM 753 N N . HIS A 1 91 ? -21.446 8.290 15.875 1.00 97.38 91 HIS A N 1
ATOM 754 C CA . HIS A 1 91 ? -21.517 9.614 16.484 1.00 97.38 91 HIS A CA 1
ATOM 755 C C . HIS A 1 91 ? -20.167 10.342 16.303 1.00 97.38 91 HIS A C 1
ATOM 757 O O . HIS A 1 91 ? -19.127 9.681 16.333 1.00 97.38 91 HIS A O 1
ATOM 763 N N . PRO A 1 92 ? -20.126 11.683 16.161 1.00 97.75 92 PRO A N 1
ATOM 764 C CA . PRO A 1 92 ? -18.866 12.424 16.041 1.00 97.75 92 PRO A CA 1
ATOM 765 C C . PRO A 1 92 ? -17.815 12.060 17.102 1.00 97.75 92 PRO A C 1
ATOM 767 O O . PRO A 1 92 ? -16.643 11.907 16.770 1.00 97.75 92 PRO A O 1
ATOM 770 N N . ASP A 1 93 ? -18.240 11.844 18.352 1.00 97.38 93 ASP A N 1
ATOM 771 C CA . ASP A 1 93 ? -17.372 11.473 19.487 1.00 97.38 93 ASP A CA 1
ATOM 772 C C . ASP A 1 93 ? -16.803 10.041 19.415 1.00 97.38 93 ASP A C 1
ATOM 774 O O . ASP A 1 93 ? -15.917 9.682 20.189 1.00 97.38 93 ASP A O 1
ATOM 778 N N . GLU A 1 94 ? -17.289 9.218 18.484 1.00 98.19 94 GLU A N 1
ATOM 779 C CA . GLU A 1 94 ? -16.818 7.850 18.236 1.00 98.19 94 GLU A CA 1
ATOM 780 C C . GLU A 1 94 ? -15.837 7.778 17.051 1.00 98.19 94 GLU A C 1
ATOM 782 O O . GLU A 1 94 ? -15.250 6.720 16.799 1.00 98.19 94 GLU A O 1
ATOM 787 N N . ILE A 1 95 ? -15.647 8.883 16.317 1.00 98.56 95 ILE A N 1
ATOM 788 C CA . ILE A 1 95 ? -14.774 8.967 15.141 1.00 98.56 95 ILE A CA 1
ATOM 789 C C . ILE A 1 95 ? -13.504 9.727 15.506 1.00 98.56 95 ILE A C 1
ATOM 791 O O . ILE A 1 95 ? -13.546 10.902 15.871 1.00 98.56 95 ILE A O 1
ATOM 795 N N . PHE A 1 96 ? -12.360 9.073 15.328 1.00 98.62 96 PHE A N 1
ATOM 796 C CA . PHE A 1 96 ? -11.042 9.628 15.607 1.00 98.62 96 PHE A CA 1
ATOM 797 C C . PHE A 1 96 ? -10.192 9.650 14.345 1.00 98.62 96 PHE A C 1
ATOM 799 O O . PHE A 1 96 ? -10.228 8.726 13.536 1.00 98.62 96 PHE A O 1
ATOM 806 N N . VAL A 1 97 ? -9.372 10.684 14.188 1.00 98.44 97 VAL A N 1
ATOM 807 C CA . VAL A 1 97 ? -8.390 10.763 13.102 1.00 98.44 97 VAL A CA 1
ATOM 808 C C . VAL A 1 97 ? -7.011 10.729 13.723 1.00 98.44 97 VAL A C 1
ATOM 810 O O . VAL A 1 97 ? -6.646 11.589 14.528 1.00 98.44 97 VAL A O 1
ATOM 813 N N . ILE A 1 98 ? -6.253 9.696 13.377 1.00 97.88 98 ILE A N 1
ATOM 814 C CA . ILE A 1 98 ? -4.966 9.409 13.996 1.00 97.88 98 ILE A CA 1
ATOM 815 C C . ILE A 1 98 ? -3.888 9.769 12.984 1.00 97.88 98 ILE A C 1
ATOM 817 O O . ILE A 1 98 ? -3.753 9.116 11.947 1.00 97.88 98 ILE A O 1
ATOM 821 N N . PHE A 1 99 ? -3.126 10.816 13.284 1.00 95.75 99 PHE A N 1
ATOM 822 C CA . PHE A 1 99 ? -2.082 11.309 12.394 1.00 95.75 99 PHE A CA 1
ATOM 823 C C . PHE A 1 99 ? -0.732 10.686 12.734 1.00 95.75 99 PHE A C 1
ATOM 825 O O . PHE A 1 99 ? -0.296 10.709 13.886 1.00 95.75 99 PHE A O 1
ATOM 832 N N . ASP A 1 100 ? -0.049 10.173 11.715 1.00 93.19 100 ASP A N 1
ATOM 833 C CA . ASP A 1 100 ? 1.363 9.811 11.787 1.00 93.19 100 ASP A CA 1
ATOM 834 C C . ASP A 1 100 ? 2.232 11.083 11.811 1.00 93.19 100 ASP A C 1
ATOM 836 O O . ASP A 1 100 ? 2.503 11.692 10.774 1.00 93.19 100 ASP A O 1
ATOM 840 N N . GLU A 1 101 ? 2.658 11.464 13.015 1.00 92.94 101 GLU A N 1
ATOM 841 C CA . GLU A 1 101 ? 3.479 12.637 13.342 1.00 92.94 101 GLU A CA 1
ATOM 842 C C . GLU A 1 101 ? 4.843 12.217 13.940 1.00 92.94 101 GLU A C 1
ATOM 844 O O . GLU A 1 101 ? 5.353 12.838 14.877 1.00 92.94 101 GLU A O 1
ATOM 849 N N . MET A 1 102 ? 5.432 11.120 13.449 1.00 88.56 102 MET A N 1
ATOM 850 C CA . MET A 1 102 ? 6.790 10.689 13.831 1.00 88.56 102 MET A CA 1
ATOM 851 C C . MET A 1 102 ? 7.869 11.714 13.422 1.00 88.56 102 MET A C 1
ATOM 853 O O . MET A 1 102 ? 7.632 12.514 12.526 1.00 88.56 102 MET A O 1
ATOM 857 N N . ALA A 1 103 ? 9.065 11.666 14.035 1.00 74.25 103 ALA A N 1
ATOM 858 C CA . ALA A 1 103 ? 10.094 12.735 14.037 1.00 74.25 103 ALA A CA 1
ATOM 859 C C . ALA A 1 103 ? 10.388 13.505 12.731 1.00 74.25 103 ALA A C 1
ATOM 861 O O . ALA A 1 103 ? 10.757 14.674 12.807 1.00 74.25 103 ALA A O 1
ATOM 862 N N . ASP A 1 104 ? 10.246 12.886 11.560 1.00 76.94 104 ASP A N 1
ATOM 863 C CA . ASP A 1 104 ? 10.526 13.529 10.267 1.00 76.94 104 ASP A CA 1
ATOM 864 C C . ASP A 1 104 ? 9.271 14.141 9.608 1.00 76.94 104 ASP A C 1
ATOM 866 O O . ASP A 1 104 ? 9.336 14.640 8.482 1.00 76.94 104 ASP A O 1
ATOM 870 N N . LYS A 1 105 ? 8.112 14.086 10.274 1.00 82.00 105 LYS A N 1
ATOM 871 C CA . LYS A 1 105 ? 6.822 14.548 9.755 1.00 82.00 105 LYS A CA 1
ATOM 872 C C . LYS A 1 105 ? 6.341 15.796 10.500 1.00 82.00 105 LYS A C 1
ATOM 874 O O . LYS A 1 105 ? 6.453 15.867 11.725 1.00 82.00 105 LYS A O 1
ATOM 879 N N . PRO A 1 106 ? 5.796 16.794 9.784 1.00 86.25 106 PRO A N 1
ATOM 880 C CA . PRO A 1 106 ? 5.220 17.964 10.425 1.00 86.25 106 PRO A CA 1
ATOM 881 C C . PRO A 1 106 ? 3.984 17.569 11.236 1.00 86.25 106 PRO A C 1
ATOM 883 O O . PRO A 1 106 ? 3.243 16.661 10.860 1.00 86.25 106 PRO A O 1
ATOM 886 N N . LYS A 1 107 ? 3.726 18.307 12.319 1.00 92.31 107 LYS A N 1
ATOM 887 C CA . LYS A 1 107 ? 2.429 18.233 12.994 1.00 92.31 107 LYS A CA 1
ATOM 888 C C . LYS A 1 107 ? 1.334 18.642 12.015 1.00 92.31 107 LYS A C 1
ATOM 890 O O . LYS A 1 107 ? 1.453 19.662 11.335 1.00 92.31 107 LYS A O 1
ATOM 895 N N . VAL A 1 108 ? 0.263 17.867 11.973 1.00 92.88 108 VAL A N 1
ATOM 896 C CA . VAL A 1 108 ? -0.866 18.102 11.081 1.00 92.88 108 VAL A CA 1
ATOM 897 C C . VAL A 1 108 ? -1.884 18.985 11.793 1.00 92.88 108 VAL A C 1
ATOM 899 O O . VAL A 1 108 ? -2.362 18.651 12.878 1.00 92.88 108 VAL A O 1
ATOM 902 N N . ALA A 1 109 ? -2.224 20.124 11.198 1.00 94.38 109 ALA A N 1
ATOM 903 C CA . ALA A 1 109 ? -3.366 20.907 11.648 1.00 94.38 109 ALA A CA 1
ATOM 904 C C . ALA A 1 109 ? -4.651 20.202 11.189 1.00 94.38 109 ALA A C 1
ATOM 906 O O . ALA A 1 109 ? -4.854 20.021 9.990 1.00 94.38 109 ALA A O 1
ATOM 907 N N . ALA A 1 110 ? -5.485 19.786 12.140 1.00 93.81 110 ALA A N 1
ATOM 908 C CA . ALA A 1 110 ? -6.808 19.229 11.874 1.00 93.81 110 ALA A CA 1
ATOM 909 C C . ALA A 1 110 ? -7.881 20.261 12.264 1.00 93.81 110 ALA A C 1
ATOM 911 O O . ALA A 1 110 ? -7.635 21.064 13.171 1.00 93.81 110 ALA A O 1
ATOM 912 N N . PRO A 1 111 ? -9.054 20.265 11.613 1.00 96.38 111 PRO A N 1
ATOM 913 C CA . PRO A 1 111 ? -10.177 21.098 12.024 1.00 96.38 111 PRO A CA 1
ATOM 914 C C . PRO A 1 111 ? -10.630 20.805 13.460 1.00 96.38 111 PRO A C 1
ATOM 916 O O . PRO A 1 111 ? -10.540 19.675 13.932 1.00 96.38 111 PRO A O 1
ATOM 919 N N . ASN A 1 112 ? -11.194 21.808 14.136 1.00 97.06 112 ASN A N 1
ATOM 920 C CA . ASN A 1 112 ? -11.600 21.692 15.545 1.00 97.06 112 ASN A CA 1
ATOM 921 C C . ASN A 1 112 ? -12.744 20.693 15.800 1.00 97.06 112 ASN A C 1
ATOM 923 O O . ASN A 1 112 ? -12.957 20.319 16.947 1.00 97.06 112 ASN A O 1
ATOM 927 N N . TYR A 1 113 ? -13.491 20.289 14.767 1.00 96.81 113 TYR A N 1
ATOM 928 C CA . TYR A 1 113 ? -14.549 19.277 14.884 1.00 96.81 113 TYR A CA 1
ATOM 929 C C . TYR A 1 113 ? -14.016 17.838 14.833 1.00 96.81 113 TYR A C 1
ATOM 931 O O . TYR A 1 113 ? -14.775 16.894 15.028 1.00 96.81 113 TYR A O 1
ATOM 939 N N . VAL A 1 114 ? -12.727 17.654 14.542 1.00 97.62 114 VAL A N 1
ATOM 940 C CA . VAL A 1 114 ? -12.111 16.335 14.418 1.00 97.62 114 VAL A CA 1
ATOM 941 C C . VAL A 1 114 ? -11.481 15.928 15.744 1.00 97.62 114 VAL A C 1
ATOM 943 O O . VAL A 1 114 ? -10.609 16.629 16.265 1.00 97.62 114 VAL A O 1
ATOM 946 N N . ASN A 1 115 ? -11.830 14.739 16.242 1.00 98.25 115 ASN A N 1
ATOM 947 C CA . ASN A 1 115 ? -11.139 14.137 17.380 1.00 98.25 115 ASN A CA 1
ATOM 948 C C . ASN A 1 115 ? -9.761 13.634 16.946 1.00 98.25 115 ASN A C 1
ATOM 950 O O . ASN A 1 115 ? -9.584 12.511 16.466 1.00 98.25 115 ASN A O 1
ATOM 954 N N . LYS A 1 116 ? -8.770 14.511 17.078 1.00 97.81 116 LYS A N 1
ATOM 955 C CA . LYS A 1 116 ? -7.393 14.242 16.680 1.00 97.81 116 LYS A CA 1
ATOM 956 C C . LYS A 1 116 ? -6.661 13.395 17.723 1.00 97.81 116 LYS A C 1
ATOM 958 O O . LYS A 1 116 ? -6.563 13.782 18.885 1.00 97.81 116 LYS A O 1
ATOM 963 N N . LEU A 1 117 ? -6.016 12.325 17.264 1.00 98.00 117 LEU A N 1
ATOM 964 C CA . LEU A 1 117 ? -4.963 11.615 17.991 1.00 98.00 117 LEU A CA 1
ATOM 965 C C . LEU A 1 117 ? -3.637 11.693 17.222 1.00 98.00 117 LEU A C 1
ATOM 967 O O . LEU A 1 117 ? -3.616 11.815 15.997 1.00 98.00 117 LEU A O 1
ATOM 971 N N . SER A 1 118 ? -2.522 11.599 17.944 1.00 96.31 118 SER A N 1
ATOM 972 C CA . SER A 1 118 ? -1.178 11.696 17.366 1.00 96.31 118 SER A CA 1
ATOM 973 C C . SER A 1 118 ? -0.374 10.426 17.622 1.00 96.31 118 SER A C 1
ATOM 975 O O . SER A 1 118 ? -0.090 10.079 18.769 1.00 96.31 118 SER A O 1
ATOM 977 N N . LEU A 1 119 ? 0.058 9.771 16.545 1.00 95.06 119 LEU A N 1
ATOM 978 C CA . LEU A 1 119 ? 1.102 8.754 16.569 1.00 95.06 119 LEU A CA 1
ATOM 979 C C . LEU A 1 119 ? 2.458 9.456 16.425 1.00 95.06 119 LEU A C 1
ATOM 981 O O . LEU A 1 119 ? 2.872 9.798 15.321 1.00 95.06 119 LEU A O 1
ATOM 985 N N . ASN A 1 120 ? 3.138 9.697 17.545 1.00 93.38 120 ASN A N 1
ATOM 986 C CA . ASN A 1 120 ? 4.393 10.450 17.595 1.00 93.38 120 ASN A CA 1
ATOM 987 C C . ASN A 1 120 ? 5.520 9.671 18.298 1.00 93.38 120 ASN A C 1
ATOM 989 O O . ASN A 1 120 ? 5.302 8.622 18.906 1.00 93.38 120 ASN A O 1
ATOM 993 N N . ASP A 1 121 ? 6.744 10.194 18.223 1.00 91.62 121 ASP A N 1
ATOM 994 C CA . ASP A 1 121 ? 7.930 9.561 18.814 1.00 91.62 121 ASP A CA 1
ATOM 995 C C . ASP A 1 121 ? 7.814 9.351 20.336 1.00 91.62 121 ASP A C 1
ATOM 997 O O . ASP A 1 121 ? 8.341 8.360 20.852 1.00 91.62 121 ASP A O 1
ATOM 1001 N N . ASP A 1 122 ? 7.099 10.227 21.050 1.00 93.50 122 ASP A N 1
ATOM 1002 C CA . ASP A 1 122 ? 6.881 10.096 22.494 1.00 93.50 122 ASP A CA 1
ATOM 1003 C C . ASP A 1 122 ? 6.015 8.871 22.803 1.00 93.50 122 ASP A C 1
ATOM 1005 O O . ASP A 1 122 ? 6.391 8.051 23.646 1.00 93.50 122 ASP A O 1
ATOM 1009 N N . PHE A 1 123 ? 4.899 8.700 22.077 1.00 95.38 123 PHE A N 1
ATOM 1010 C CA . PHE A 1 123 ? 4.050 7.505 22.135 1.00 95.38 123 PHE A CA 1
ATOM 1011 C C . PHE A 1 123 ? 4.858 6.234 21.878 1.00 95.38 123 PHE A C 1
ATOM 1013 O O . PHE A 1 123 ? 4.771 5.272 22.646 1.00 95.38 123 PHE A O 1
ATOM 1020 N N . LEU A 1 124 ? 5.679 6.234 20.829 1.00 93.94 124 LEU A N 1
ATOM 1021 C CA . LEU A 1 124 ? 6.473 5.071 20.445 1.00 93.94 124 LEU A CA 1
ATOM 1022 C C . LEU A 1 124 ? 7.524 4.727 21.500 1.00 93.94 124 LEU A C 1
ATOM 1024 O O . LEU A 1 124 ? 7.671 3.561 21.871 1.00 93.94 124 LEU A O 1
ATOM 1028 N N . THR A 1 125 ? 8.218 5.738 22.021 1.00 93.00 125 THR A N 1
ATOM 1029 C CA . THR A 1 125 ? 9.281 5.568 23.017 1.00 93.00 125 THR A CA 1
ATOM 1030 C C . THR A 1 125 ? 8.727 4.998 24.317 1.00 93.00 125 THR A C 1
ATOM 1032 O O . THR A 1 125 ? 9.215 3.967 24.789 1.00 93.00 125 THR A O 1
ATOM 1035 N N . ARG A 1 126 ? 7.662 5.595 24.869 1.00 94.94 126 ARG A N 1
ATOM 1036 C CA . ARG A 1 126 ? 7.058 5.120 26.127 1.00 94.94 126 ARG A CA 1
ATOM 1037 C C . ARG A 1 126 ? 6.402 3.747 25.995 1.00 94.94 126 ARG A C 1
ATOM 1039 O O . ARG A 1 126 ? 6.404 2.976 26.950 1.00 94.94 126 ARG A O 1
ATOM 1046 N N . ASN A 1 127 ? 5.934 3.395 24.796 1.00 94.56 127 ASN A N 1
ATOM 1047 C CA . ASN A 1 127 ? 5.433 2.057 24.492 1.00 94.56 127 ASN A CA 1
ATOM 1048 C C . ASN A 1 127 ? 6.517 1.080 24.004 1.00 94.56 127 ASN A C 1
ATOM 1050 O O . ASN A 1 127 ? 6.188 -0.033 23.599 1.00 94.56 127 ASN A O 1
ATOM 1054 N N . ARG A 1 128 ? 7.809 1.435 24.083 1.00 94.88 128 ARG A N 1
ATOM 1055 C CA . ARG A 1 128 ? 8.952 0.588 23.682 1.00 94.88 128 ARG A CA 1
ATOM 1056 C C . ARG A 1 128 ? 8.904 0.102 22.223 1.00 94.88 128 ARG A C 1
ATOM 1058 O O . ARG A 1 128 ? 9.571 -0.874 21.874 1.00 94.88 128 ARG A O 1
ATOM 1065 N N . LEU A 1 129 ? 8.182 0.808 21.362 1.00 93.62 129 LEU A N 1
ATOM 1066 C CA . LEU A 1 129 ? 8.032 0.506 19.940 1.00 93.62 129 LEU A CA 1
ATOM 1067 C C . LEU A 1 129 ? 9.239 1.019 19.130 1.00 93.62 129 LEU A C 1
ATOM 1069 O O . LEU A 1 129 ? 10.172 1.613 19.686 1.00 93.62 129 LEU A O 1
ATOM 1073 N N . LEU A 1 130 ? 9.267 0.730 17.825 1.00 91.06 130 LEU A N 1
ATOM 1074 C CA . LEU A 1 130 ? 10.219 1.355 16.897 1.00 91.06 130 LEU A CA 1
ATOM 1075 C C . LEU A 1 130 ? 9.744 2.752 16.489 1.00 91.06 130 LEU A C 1
ATOM 1077 O O . LEU A 1 130 ? 8.566 2.934 16.197 1.00 91.06 130 LEU A O 1
ATOM 1081 N N . THR A 1 131 ? 10.678 3.696 16.435 1.00 87.06 131 THR A N 1
ATOM 1082 C CA . THR A 1 131 ? 10.533 5.101 16.043 1.00 87.06 131 THR A CA 1
ATOM 1083 C C . THR A 1 131 ? 11.086 5.347 14.641 1.00 87.06 131 THR A C 1
ATOM 1085 O O . THR A 1 131 ? 11.989 4.641 14.181 1.00 87.06 131 THR A O 1
ATOM 1088 N N . GLY A 1 132 ? 10.601 6.401 13.971 1.00 74.12 132 GLY A N 1
ATOM 1089 C CA . GLY A 1 132 ? 11.027 6.775 12.613 1.00 74.12 132 GLY A CA 1
ATOM 1090 C C . GLY A 1 132 ? 12.545 6.937 12.447 1.00 74.12 132 GLY A C 1
ATOM 1091 O O . GLY A 1 132 ? 13.084 6.635 11.382 1.00 74.12 132 GLY A O 1
ATOM 1092 N N . LYS A 1 133 ? 13.257 7.291 13.527 1.00 74.94 133 LYS A N 1
ATOM 1093 C CA . LYS A 1 133 ? 14.726 7.404 13.560 1.00 74.94 133 LYS A CA 1
ATOM 1094 C C . LYS A 1 133 ? 15.440 6.084 13.270 1.00 74.94 133 LYS A C 1
ATOM 1096 O O . LYS A 1 133 ? 16.535 6.094 12.718 1.00 74.94 133 LYS A O 1
ATOM 1101 N N . GLN A 1 134 ? 14.839 4.955 13.644 1.00 73.25 134 GLN A N 1
ATOM 1102 C CA . GLN A 1 134 ? 15.424 3.637 13.397 1.00 73.25 134 GLN A CA 1
ATOM 1103 C C . GLN A 1 134 ? 15.096 3.120 11.993 1.00 73.25 134 GLN A C 1
ATOM 1105 O O . GLN A 1 134 ? 15.869 2.333 11.450 1.00 73.25 134 GLN A O 1
ATOM 1110 N N . HIS A 1 135 ? 13.984 3.561 11.385 1.00 71.00 135 HIS A N 1
ATOM 1111 C CA . HIS A 1 135 ? 13.634 3.179 10.020 1.00 71.00 135 HIS A CA 1
ATOM 1112 C C . HIS A 1 135 ? 12.629 4.143 9.357 1.00 71.00 135 HIS A C 1
ATOM 1114 O O . HIS A 1 135 ? 11.451 4.205 9.713 1.00 71.00 135 HIS A O 1
ATOM 1120 N N . LYS A 1 136 ? 13.080 4.825 8.294 1.00 67.44 136 LYS A N 1
ATOM 1121 C CA . LYS A 1 136 ? 12.341 5.888 7.579 1.00 67.44 136 LYS A CA 1
ATOM 1122 C C . LYS A 1 136 ? 11.015 5.459 6.926 1.00 67.44 136 LYS A C 1
ATOM 1124 O O . LYS A 1 136 ? 10.273 6.311 6.453 1.00 67.44 136 LYS A O 1
ATOM 1129 N N . LYS A 1 137 ? 10.698 4.157 6.878 1.00 68.69 137 LYS A N 1
ATOM 1130 C CA . LYS A 1 137 ? 9.443 3.624 6.307 1.00 68.69 137 LYS A CA 1
ATOM 1131 C C . LYS A 1 137 ? 8.547 2.911 7.329 1.00 68.69 137 LYS A C 1
ATOM 1133 O O . LYS A 1 137 ? 7.679 2.142 6.932 1.00 68.69 137 LYS A O 1
ATOM 1138 N N . LEU A 1 138 ? 8.746 3.132 8.634 1.00 67.94 138 LEU A N 1
ATOM 1139 C CA . LEU A 1 138 ? 7.941 2.474 9.678 1.00 67.94 138 LEU A CA 1
ATOM 1140 C C . LEU A 1 138 ? 6.444 2.757 9.570 1.00 67.94 138 LEU A C 1
ATOM 1142 O O . LEU A 1 138 ? 5.661 1.841 9.775 1.00 67.94 138 LEU A O 1
ATOM 1146 N N . GLY A 1 139 ? 6.043 3.970 9.177 1.00 62.88 139 GLY A N 1
ATOM 1147 C CA . GLY A 1 139 ? 4.620 4.315 9.060 1.00 62.88 139 GLY A CA 1
ATOM 1148 C C . GLY A 1 139 ? 3.853 3.429 8.071 1.00 62.88 139 GLY A C 1
ATOM 1149 O O . GLY A 1 139 ? 2.677 3.156 8.278 1.00 62.88 139 GLY A O 1
ATOM 1150 N N . TRP A 1 140 ? 4.534 2.918 7.036 1.00 64.25 140 TRP A N 1
ATOM 1151 C CA . TRP A 1 140 ? 3.942 1.999 6.057 1.00 64.25 140 TRP A CA 1
ATOM 1152 C C . TRP A 1 140 ? 3.920 0.538 6.526 1.00 64.25 140 TRP A C 1
ATOM 1154 O O . TRP A 1 140 ? 3.120 -0.242 6.036 1.00 64.25 140 TRP A O 1
ATOM 1164 N N . LEU A 1 141 ? 4.796 0.156 7.459 1.00 73.06 141 LEU A N 1
ATOM 1165 C CA . LEU A 1 141 ? 4.881 -1.215 7.975 1.00 73.06 141 LEU A CA 1
ATOM 1166 C C . LEU A 1 141 ? 4.101 -1.408 9.283 1.00 73.06 141 LEU A C 1
ATOM 1168 O O . LEU A 1 141 ? 3.984 -2.531 9.751 1.00 73.06 141 LEU A O 1
ATOM 1172 N N . CYS A 1 142 ? 3.635 -0.340 9.926 1.00 83.50 142 CYS A N 1
ATOM 1173 C CA . CYS A 1 142 ? 3.128 -0.409 11.296 1.00 83.50 142 CYS A CA 1
ATOM 1174 C C . CYS A 1 142 ? 1.739 0.227 11.446 1.00 83.50 142 CYS A C 1
ATOM 1176 O O . CYS A 1 142 ? 1.498 0.970 12.399 1.00 83.50 142 CYS A O 1
ATOM 1178 N N . GLY A 1 143 ? 0.807 -0.044 10.525 1.00 90.06 143 GLY A N 1
ATOM 1179 C CA . GLY A 1 143 ? -0.597 0.362 10.675 1.00 90.06 143 GLY A CA 1
ATOM 1180 C C . GLY A 1 143 ? -1.274 -0.139 11.955 1.00 90.06 143 GLY A C 1
ATOM 1181 O O . GLY A 1 143 ? -2.204 0.496 12.445 1.00 90.06 143 GLY A O 1
ATOM 1182 N N . ASP A 1 144 ? -0.756 -1.197 12.584 1.00 96.38 144 ASP A N 1
ATOM 1183 C CA . ASP A 1 144 ? -1.191 -1.658 13.905 1.00 96.38 144 ASP A CA 1
ATOM 1184 C C . ASP A 1 144 ? -0.971 -0.617 15.015 1.00 96.38 144 ASP A C 1
ATOM 1186 O O . ASP A 1 144 ? -1.725 -0.589 15.985 1.00 96.38 144 ASP A O 1
ATOM 1190 N N . TYR A 1 145 ? -0.003 0.297 14.872 1.00 96.56 145 TYR A N 1
ATOM 1191 C CA . TYR A 1 145 ? 0.258 1.333 15.881 1.00 96.56 145 TYR A CA 1
ATOM 1192 C C . TYR A 1 145 ? -0.934 2.265 16.097 1.00 96.56 145 TYR A C 1
ATOM 1194 O O . TYR A 1 145 ? -1.121 2.789 17.195 1.00 96.56 145 TYR A O 1
ATOM 1202 N N . PHE A 1 146 ? -1.758 2.447 15.070 1.00 97.38 146 PHE A N 1
ATOM 1203 C CA . PHE A 1 146 ? -2.938 3.296 15.131 1.00 97.38 146 PHE A CA 1
ATOM 1204 C C . PHE A 1 146 ? -3.992 2.707 16.083 1.00 97.38 146 PHE A C 1
ATOM 1206 O O . PHE A 1 146 ? -4.610 3.454 16.841 1.00 97.38 146 PHE A O 1
ATOM 1213 N N . TYR A 1 147 ? -4.119 1.373 16.150 1.00 98.19 147 TYR A N 1
ATOM 1214 C CA . TYR A 1 147 ? -4.930 0.714 17.179 1.00 98.19 147 TYR A CA 1
ATOM 1215 C C . TYR A 1 147 ? -4.411 0.987 18.585 1.00 98.19 147 TYR A C 1
ATOM 1217 O O . TYR A 1 147 ? -5.198 1.180 19.508 1.00 98.19 147 TYR A O 1
ATOM 1225 N N . TYR A 1 148 ? -3.091 1.016 18.756 1.00 98.00 148 TYR A N 1
ATOM 1226 C CA . TYR A 1 148 ? -2.478 1.181 20.072 1.00 98.00 148 TYR A CA 1
ATOM 1227 C C . TYR A 1 148 ? -2.695 2.595 20.599 1.00 98.00 148 TYR A C 1
ATOM 1229 O O . TYR A 1 148 ? -3.039 2.766 21.766 1.00 98.00 148 TYR A O 1
ATOM 1237 N N . VAL A 1 149 ? -2.548 3.595 19.724 1.00 98.06 149 VAL A N 1
ATOM 1238 C CA . VAL A 1 149 ? -2.856 4.992 20.048 1.00 98.06 149 VAL A CA 1
ATOM 1239 C C . VAL A 1 149 ? -4.326 5.133 20.435 1.00 98.06 149 VAL A C 1
ATOM 1241 O O . VAL A 1 149 ? -4.613 5.738 21.465 1.00 98.06 149 VAL A O 1
ATOM 1244 N N . MET A 1 150 ? -5.258 4.541 19.679 1.00 97.88 150 MET A N 1
ATOM 1245 C CA . MET A 1 150 ? -6.676 4.577 20.056 1.00 97.88 150 MET A CA 1
ATOM 1246 C C . MET A 1 150 ? -6.934 3.921 21.412 1.00 97.88 150 MET A C 1
ATOM 1248 O O . MET A 1 150 ? -7.511 4.559 22.285 1.00 97.88 150 MET A O 1
ATOM 1252 N N . ALA A 1 151 ? -6.493 2.678 21.614 1.00 98.00 151 ALA A N 1
ATOM 1253 C CA . ALA A 1 151 ? -6.799 1.917 22.828 1.00 98.00 151 ALA A CA 1
ATOM 1254 C C . ALA A 1 151 ? -6.189 2.516 24.102 1.00 98.00 151 ALA A C 1
ATOM 1256 O O . ALA A 1 151 ? -6.683 2.280 25.204 1.00 98.00 151 ALA A O 1
ATOM 1257 N N . GLU A 1 152 ? -5.119 3.296 23.966 1.00 97.50 152 GLU A N 1
ATOM 1258 C CA . GLU A 1 152 ? -4.526 4.011 25.087 1.00 97.50 152 GLU A CA 1
ATOM 1259 C C . GLU A 1 152 ? -5.306 5.273 25.477 1.00 97.50 152 GLU A C 1
ATOM 1261 O O . GLU A 1 152 ? -5.345 5.628 26.654 1.00 97.50 152 GLU A O 1
ATOM 1266 N N . ASN A 1 153 ? -5.938 5.938 24.509 1.00 98.00 153 ASN A N 1
ATOM 1267 C CA . ASN A 1 153 ? -6.661 7.190 24.740 1.00 98.00 153 ASN A CA 1
ATOM 1268 C C . ASN A 1 153 ? -8.166 6.977 24.953 1.00 98.00 153 ASN A C 1
ATOM 1270 O O . ASN A 1 153 ? -8.827 7.828 25.541 1.00 98.00 153 ASN A O 1
ATOM 1274 N N . ILE A 1 154 ? -8.712 5.853 24.485 1.00 97.69 154 ILE A N 1
ATOM 1275 C CA . ILE A 1 154 ? -10.152 5.605 24.413 1.00 97.69 154 ILE A CA 1
ATOM 1276 C C . ILE A 1 154 ? -10.457 4.213 24.957 1.00 97.69 154 ILE A C 1
ATOM 1278 O O . ILE A 1 154 ? -9.884 3.216 24.511 1.00 97.69 154 ILE A O 1
ATOM 1282 N N . GLN A 1 155 ? -11.402 4.128 25.892 1.00 96.88 155 GLN A N 1
ATOM 1283 C CA . GLN A 1 155 ? -11.948 2.852 26.351 1.00 96.88 155 GLN A CA 1
ATOM 1284 C C . GLN A 1 155 ? -13.126 2.454 25.461 1.00 96.88 155 GLN A C 1
ATOM 1286 O O . GLN A 1 155 ? -14.162 3.111 25.488 1.00 96.88 155 GLN A O 1
ATOM 1291 N N . ALA A 1 156 ? -12.964 1.376 24.699 1.00 97.25 156 ALA A N 1
ATOM 1292 C CA . ALA A 1 156 ? -14.009 0.775 23.881 1.00 97.25 156 ALA A CA 1
ATOM 1293 C C . ALA A 1 156 ? -13.892 -0.755 23.933 1.00 97.25 156 ALA A C 1
ATOM 1295 O O . ALA A 1 156 ? -12.823 -1.298 24.239 1.00 97.25 156 ALA A O 1
ATOM 1296 N N . ASP A 1 157 ? -14.983 -1.447 23.621 1.00 96.88 157 ASP A N 1
ATOM 1297 C CA . ASP A 1 157 ? -14.992 -2.903 23.473 1.00 96.88 157 ASP A CA 1
ATOM 1298 C C . ASP A 1 157 ? -14.363 -3.295 22.134 1.00 96.88 157 ASP A C 1
ATOM 1300 O O . ASP A 1 157 ? -13.573 -4.242 22.053 1.00 96.88 157 ASP A O 1
ATOM 1304 N N . PHE A 1 158 ? -14.658 -2.501 21.099 1.00 97.94 158 PHE A N 1
ATOM 1305 C CA . PHE A 1 158 ? -14.165 -2.703 19.747 1.00 97.94 158 PHE A CA 1
ATOM 1306 C C . PHE A 1 158 ? -13.609 -1.427 19.124 1.00 97.94 158 PHE A C 1
ATOM 1308 O O . PHE A 1 158 ? -14.189 -0.345 19.206 1.00 97.94 158 PHE A O 1
ATOM 1315 N N . TYR A 1 159 ? -12.504 -1.599 18.410 1.00 98.44 159 TYR A N 1
ATOM 1316 C CA . TYR A 1 159 ? -11.815 -0.553 17.679 1.00 98.44 159 TYR A CA 1
ATOM 1317 C C . TYR A 1 159 ? -11.871 -0.902 16.198 1.00 98.44 159 TYR A C 1
ATOM 1319 O O . TYR A 1 159 ? -11.335 -1.931 15.786 1.00 98.44 159 TYR A O 1
ATOM 1327 N N . TRP A 1 160 ? -12.512 -0.065 15.392 1.00 98.56 160 TRP A N 1
ATOM 1328 C CA . TRP A 1 160 ? -12.396 -0.096 13.939 1.00 98.56 160 TRP A CA 1
ATOM 1329 C C . TRP A 1 160 ? -11.229 0.781 13.492 1.00 98.56 160 TRP A C 1
ATOM 1331 O O . TRP A 1 160 ? -10.926 1.793 14.119 1.00 98.56 160 TRP A O 1
ATOM 1341 N N . LEU A 1 161 ? -10.577 0.411 12.398 1.00 98.25 161 LEU A N 1
ATOM 1342 C CA . LEU A 1 161 ? -9.526 1.212 11.780 1.00 98.25 161 LEU A CA 1
ATOM 1343 C C . LEU A 1 161 ? -9.681 1.161 10.266 1.00 98.25 161 LEU A C 1
ATOM 1345 O O . LEU A 1 161 ? -9.827 0.071 9.718 1.00 98.25 161 LEU A O 1
ATOM 1349 N N . ILE A 1 162 ? -9.645 2.321 9.616 1.00 97.69 162 ILE A N 1
ATOM 1350 C CA . ILE A 1 162 ? -9.873 2.479 8.179 1.00 97.69 162 ILE A CA 1
ATOM 1351 C C . ILE A 1 162 ? -8.787 3.340 7.523 1.00 97.69 162 ILE A C 1
ATOM 1353 O O . ILE A 1 162 ? -8.289 4.302 8.117 1.00 97.69 162 ILE A O 1
ATOM 1357 N N . GLU A 1 163 ? -8.416 2.998 6.291 1.00 95.44 163 GLU A N 1
ATOM 1358 C CA . GLU A 1 163 ? -7.616 3.848 5.408 1.00 95.44 163 GLU A CA 1
ATOM 1359 C C . GLU A 1 163 ? -8.505 4.869 4.666 1.00 95.44 163 GLU A C 1
ATOM 1361 O O . GLU A 1 163 ? -9.616 4.539 4.250 1.00 95.44 163 GLU A O 1
ATOM 1366 N N . PRO A 1 164 ? -8.041 6.113 4.455 1.00 94.25 164 PRO A N 1
ATOM 1367 C CA . PRO A 1 164 ? -8.853 7.194 3.887 1.00 94.25 164 PRO A CA 1
ATOM 1368 C C . PRO A 1 164 ? -9.123 7.022 2.382 1.00 94.25 164 PRO A C 1
ATOM 1370 O O . PRO A 1 164 ? -9.887 7.774 1.770 1.00 94.25 164 PRO A O 1
ATOM 1373 N N . ASP A 1 165 ? -8.495 6.036 1.746 1.00 90.81 165 ASP A N 1
ATOM 1374 C CA . ASP A 1 165 ? -8.726 5.643 0.359 1.00 90.81 165 ASP A CA 1
ATOM 1375 C C . ASP A 1 165 ? -9.737 4.491 0.211 1.00 90.81 165 ASP A C 1
ATOM 1377 O O . ASP A 1 165 ? -10.082 4.125 -0.917 1.00 90.81 165 ASP A O 1
ATOM 1381 N N . VAL A 1 166 ? -10.291 3.976 1.316 1.00 92.88 166 VAL A N 1
ATOM 1382 C CA . VAL A 1 166 ? -11.417 3.037 1.284 1.00 92.88 166 VAL A CA 1
ATOM 1383 C C . VAL A 1 166 ? -12.699 3.746 0.862 1.00 92.88 166 VAL A C 1
ATOM 1385 O O . VAL A 1 166 ? -13.007 4.866 1.277 1.00 92.88 166 VAL A O 1
ATOM 1388 N N . ARG A 1 167 ? -13.475 3.079 0.010 1.00 90.88 167 ARG A N 1
ATOM 1389 C CA . ARG A 1 167 ? -14.770 3.550 -0.488 1.00 90.88 167 ARG A CA 1
ATOM 1390 C C . ARG A 1 167 ? -15.861 2.541 -0.178 1.00 90.88 167 ARG A C 1
ATOM 1392 O O . ARG A 1 167 ? -15.601 1.346 -0.065 1.00 90.88 167 ARG A O 1
ATOM 1399 N N . PHE A 1 168 ? -17.091 3.027 -0.101 1.00 93.19 168 PHE A N 1
ATOM 1400 C CA . PHE A 1 168 ? -18.280 2.214 0.113 1.00 93.19 168 PHE A CA 1
ATOM 1401 C C . PHE A 1 168 ? -19.280 2.508 -0.998 1.00 93.19 168 PHE A C 1
ATOM 1403 O O . PHE A 1 168 ? -19.491 3.663 -1.346 1.00 93.19 168 PHE A O 1
ATOM 1410 N N . THR A 1 169 ? -19.908 1.469 -1.536 1.00 91.31 169 THR A N 1
ATOM 1411 C CA . THR A 1 169 ? -21.003 1.578 -2.518 1.00 91.31 169 THR A CA 1
ATOM 1412 C C . THR A 1 169 ? -22.352 1.208 -1.900 1.00 91.31 169 THR A C 1
ATOM 1414 O O . THR A 1 169 ? -23.268 0.746 -2.584 1.00 91.31 169 THR A O 1
ATOM 1417 N N . PHE A 1 170 ? -22.445 1.334 -0.577 1.00 92.75 170 PHE A N 1
ATOM 1418 C CA . PHE A 1 170 ? -23.686 1.209 0.173 1.00 92.75 170 PHE A CA 1
ATOM 1419 C C . PHE A 1 170 ? -24.447 2.530 0.078 1.00 92.75 170 PHE A C 1
ATOM 1421 O O . PHE A 1 170 ? -23.843 3.586 0.246 1.00 92.75 170 PHE A O 1
ATOM 1428 N N . ASP A 1 171 ? -25.763 2.470 -0.138 1.00 91.00 171 ASP A N 1
ATOM 1429 C CA . ASP A 1 171 ? -26.611 3.672 -0.122 1.00 91.00 171 ASP A CA 1
ATOM 1430 C C . ASP A 1 171 ? -26.567 4.359 1.261 1.00 91.00 171 ASP A C 1
ATOM 1432 O O . ASP A 1 171 ? -26.647 5.581 1.359 1.00 91.00 171 ASP A O 1
ATOM 1436 N N . ASN A 1 172 ? -26.423 3.561 2.326 1.00 93.88 172 ASN A N 1
ATOM 1437 C CA . ASN A 1 172 ? -26.164 4.002 3.690 1.00 93.88 172 ASN A CA 1
ATOM 1438 C C . ASN A 1 172 ? -25.054 3.134 4.296 1.00 93.88 172 ASN A C 1
ATOM 1440 O O . ASN A 1 172 ? -25.216 1.924 4.452 1.00 93.88 172 ASN A O 1
ATOM 1444 N N . ILE A 1 173 ? -23.926 3.736 4.669 1.00 95.75 173 ILE A N 1
ATOM 1445 C CA . ILE A 1 173 ? -22.802 2.994 5.260 1.00 95.75 173 ILE A CA 1
ATOM 1446 C C . ILE A 1 173 ? -23.127 2.412 6.647 1.00 95.75 173 ILE A C 1
ATOM 1448 O O . ILE A 1 173 ? -22.506 1.427 7.046 1.00 95.75 173 ILE A O 1
ATOM 1452 N N . ALA A 1 174 ? -24.123 2.938 7.369 1.00 96.12 174 ALA A N 1
ATOM 1453 C CA . ALA A 1 174 ? -24.582 2.318 8.615 1.00 96.12 174 ALA A CA 1
ATOM 1454 C C . ALA A 1 174 ? -25.022 0.865 8.392 1.00 96.12 174 ALA A C 1
ATOM 1456 O O . ALA A 1 174 ? -24.717 0.007 9.219 1.00 96.12 174 ALA A O 1
ATOM 1457 N N . ASP A 1 175 ? -25.628 0.572 7.236 1.00 94.69 175 ASP A N 1
ATOM 1458 C CA . ASP A 1 175 ? -26.054 -0.779 6.870 1.00 94.69 175 ASP A CA 1
ATOM 1459 C C . ASP A 1 175 ? -24.856 -1.735 6.783 1.00 94.69 175 ASP A C 1
ATOM 1461 O O . ASP A 1 175 ? -24.986 -2.905 7.122 1.00 94.69 175 ASP A O 1
ATOM 1465 N N . PHE A 1 176 ? -23.670 -1.257 6.380 1.00 95.69 176 PHE A N 1
ATOM 1466 C CA . PHE A 1 176 ? -22.449 -2.067 6.394 1.00 95.69 176 PHE A CA 1
ATOM 1467 C C . PHE A 1 176 ? -22.016 -2.410 7.822 1.00 95.69 176 PHE A C 1
ATOM 1469 O O . PHE A 1 176 ? -21.741 -3.573 8.110 1.00 95.69 176 PHE A O 1
ATOM 1476 N N . PHE A 1 177 ? -21.938 -1.419 8.716 1.00 95.88 177 PHE A N 1
ATOM 1477 C CA . PHE A 1 177 ? -21.472 -1.644 10.089 1.00 95.88 177 PHE A CA 1
ATOM 1478 C C . PHE A 1 177 ? -22.462 -2.467 10.9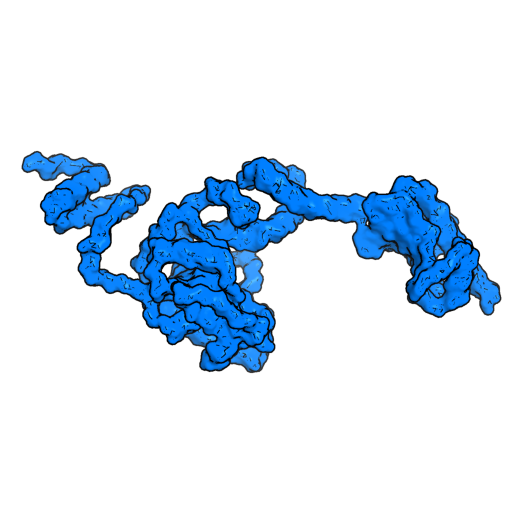17 1.00 95.88 177 PHE A C 1
ATOM 1480 O O . PHE A 1 177 ? -22.038 -3.208 11.805 1.00 95.88 177 PHE A O 1
ATOM 1487 N N . GLU A 1 178 ? -23.754 -2.378 10.604 1.00 93.88 178 GLU A N 1
ATOM 1488 C CA . GLU A 1 178 ? -24.801 -3.146 11.275 1.00 93.88 178 GLU A CA 1
ATOM 1489 C C . GLU A 1 178 ? -24.683 -4.654 11.018 1.00 93.88 178 GLU A C 1
ATOM 1491 O O . GLU A 1 178 ? -24.936 -5.449 11.918 1.00 93.88 178 GLU A O 1
ATOM 1496 N N . LEU A 1 179 ? -24.163 -5.069 9.852 1.00 92.88 179 LEU A N 1
ATOM 1497 C CA . LEU A 1 179 ? -23.871 -6.484 9.557 1.00 92.88 179 LEU A CA 1
ATOM 1498 C C . LEU A 1 179 ? -22.934 -7.133 10.587 1.00 92.88 179 LEU A C 1
ATOM 1500 O O . LEU A 1 179 ? -22.898 -8.357 10.703 1.00 92.88 179 LEU A O 1
ATOM 1504 N N . TYR A 1 180 ? -22.163 -6.320 11.310 1.00 93.88 180 TYR A N 1
ATOM 1505 C CA . TYR A 1 180 ? -21.166 -6.757 12.280 1.00 93.88 180 TYR A CA 1
ATOM 1506 C C . TYR A 1 180 ? -21.499 -6.323 13.714 1.00 93.88 180 TYR A C 1
ATOM 1508 O O . TYR A 1 180 ? -20.642 -6.477 14.586 1.00 93.88 180 TYR A O 1
ATOM 1516 N N . HIS A 1 181 ? -22.697 -5.779 13.972 1.00 90.56 181 HIS A N 1
ATOM 1517 C CA . HIS A 1 181 ? -23.086 -5.266 15.292 1.00 90.56 181 HIS A CA 1
ATOM 1518 C C . HIS A 1 181 ? -22.956 -6.341 16.382 1.00 90.56 181 HIS A C 1
ATOM 1520 O O . HIS A 1 181 ? -22.266 -6.134 17.379 1.00 90.56 181 HIS A O 1
ATOM 1526 N N . ASP A 1 182 ? -23.524 -7.521 16.122 1.00 87.50 182 ASP A N 1
ATOM 1527 C CA . ASP A 1 182 ? -23.540 -8.669 17.040 1.00 87.50 182 ASP A CA 1
ATOM 1528 C C . ASP A 1 182 ? -22.335 -9.612 16.871 1.00 87.50 182 ASP A C 1
ATOM 1530 O O . ASP A 1 182 ? -22.303 -10.715 17.423 1.00 87.50 182 ASP A O 1
ATOM 1534 N N . ALA A 1 183 ? -21.335 -9.231 16.068 1.00 91.19 183 ALA A N 1
ATOM 1535 C CA . ALA A 1 183 ? -20.184 -10.089 15.826 1.00 91.19 183 ALA A CA 1
ATOM 1536 C C . ALA A 1 183 ? -19.269 -10.121 17.063 1.00 91.19 183 ALA A C 1
ATOM 1538 O O . ALA A 1 183 ? -18.416 -9.247 17.243 1.00 91.19 183 ALA A O 1
ATOM 1539 N N . ASP A 1 184 ? -19.394 -11.161 17.886 1.00 92.81 184 ASP A N 1
ATOM 1540 C CA . ASP A 1 184 ? -18.491 -11.439 19.010 1.00 92.81 184 ASP A CA 1
ATOM 1541 C C . ASP A 1 184 ? -17.190 -12.105 18.520 1.00 92.81 184 ASP A C 1
ATOM 1543 O O . ASP A 1 184 ? -16.979 -13.318 18.611 1.00 92.81 184 ASP A O 1
ATOM 1547 N N . LYS A 1 185 ? -16.354 -11.294 17.867 1.00 96.62 185 LYS A N 1
ATOM 1548 C CA . LYS A 1 185 ? -15.069 -11.679 17.270 1.00 96.62 185 LYS A CA 1
ATOM 1549 C C . LYS A 1 185 ? -13.978 -10.737 17.757 1.00 96.62 185 LYS A C 1
ATOM 1551 O O . LYS A 1 185 ? -14.111 -9.519 17.617 1.00 96.62 185 LYS A O 1
ATOM 1556 N N . ASP A 1 186 ? -12.864 -11.293 18.215 1.00 98.31 186 ASP A N 1
ATOM 1557 C CA . ASP A 1 186 ? -11.676 -10.536 18.610 1.00 98.31 186 ASP A CA 1
ATOM 1558 C C . ASP A 1 186 ? -10.998 -9.825 17.439 1.00 98.31 186 ASP A C 1
ATOM 1560 O O . ASP A 1 186 ? -10.317 -8.817 17.629 1.00 98.31 186 ASP A O 1
ATOM 1564 N N . GLY A 1 187 ? -11.197 -10.338 16.225 1.00 98.06 187 GLY A N 1
ATOM 1565 C CA . GLY A 1 187 ? -10.738 -9.705 15.000 1.00 98.06 187 GLY A CA 1
ATOM 1566 C C . GLY A 1 187 ? -11.705 -9.926 13.844 1.00 98.06 187 GLY A C 1
ATOM 1567 O O . GLY A 1 187 ? -12.125 -11.051 13.587 1.00 98.06 187 GLY A O 1
ATOM 1568 N N . LEU A 1 188 ? -12.018 -8.854 13.123 1.00 97.56 188 LEU A N 1
ATOM 1569 C CA . LEU A 1 188 ? -12.651 -8.895 11.808 1.00 97.56 188 LEU A CA 1
ATOM 1570 C C . LEU A 1 188 ? -11.699 -8.243 10.812 1.00 97.56 188 LEU A C 1
ATOM 1572 O O . LEU A 1 188 ? -11.520 -7.023 10.827 1.00 97.56 188 LEU A O 1
ATOM 1576 N N . LEU A 1 189 ? -11.062 -9.054 9.970 1.00 97.00 189 LEU A N 1
ATOM 1577 C CA . LEU A 1 189 ? -10.009 -8.591 9.064 1.00 97.00 189 LEU A CA 1
ATOM 1578 C C . LEU A 1 189 ? -10.377 -8.867 7.603 1.00 97.00 189 LEU A C 1
ATOM 1580 O O . LEU A 1 189 ? -11.044 -9.855 7.273 1.00 97.00 189 LEU A O 1
ATOM 1584 N N . VAL A 1 190 ? -9.934 -8.016 6.681 1.00 94.69 190 VAL A N 1
ATOM 1585 C CA . VAL A 1 190 ? -10.206 -8.245 5.257 1.00 94.69 190 VAL A CA 1
ATOM 1586 C C . VAL A 1 190 ? -9.409 -9.448 4.774 1.00 94.69 190 VAL A C 1
ATOM 1588 O O . VAL A 1 190 ? -8.203 -9.539 4.996 1.00 94.69 190 VAL A O 1
ATOM 1591 N N . ASN A 1 191 ? -10.088 -10.374 4.091 1.00 92.00 191 ASN A N 1
ATOM 1592 C CA . ASN A 1 191 ? -9.495 -11.586 3.527 1.00 92.00 191 ASN A CA 1
ATOM 1593 C C . ASN A 1 191 ? -8.633 -12.376 4.523 1.00 92.00 191 ASN A C 1
ATOM 1595 O O . ASN A 1 191 ? -7.545 -12.826 4.169 1.00 92.00 191 ASN A O 1
ATOM 1599 N N . PHE A 1 192 ? -9.105 -12.563 5.755 1.00 95.62 192 PHE A N 1
ATOM 1600 C CA . PHE A 1 192 ? -8.427 -13.408 6.734 1.00 95.62 192 PHE A CA 1
ATOM 1601 C C . PHE A 1 192 ? -8.539 -14.886 6.353 1.00 95.62 192 PHE A C 1
ATOM 1603 O O . PHE A 1 192 ? -9.635 -15.442 6.351 1.00 95.62 192 PHE A O 1
ATOM 1610 N N . HIS A 1 193 ? -7.422 -15.523 6.001 1.00 94.69 193 HIS A N 1
ATOM 1611 C CA . HIS A 1 193 ? -7.378 -16.959 5.707 1.00 94.69 193 HIS A CA 1
ATOM 1612 C C . HIS A 1 193 ? -5.957 -17.524 5.774 1.00 94.69 193 HIS A C 1
ATOM 1614 O O . HIS A 1 193 ? -4.965 -16.790 5.740 1.00 94.69 193 HIS A O 1
ATOM 1620 N N . LYS A 1 194 ? -5.853 -18.856 5.823 1.00 95.56 194 LYS A N 1
ATOM 1621 C CA . LYS A 1 194 ? -4.581 -19.561 5.633 1.00 95.56 194 LYS A CA 1
ATOM 1622 C C . LYS A 1 194 ? -4.120 -19.417 4.176 1.00 95.56 194 LYS A C 1
ATOM 1624 O O . LYS A 1 194 ? -4.945 -19.581 3.273 1.00 95.56 194 LYS A O 1
ATOM 1629 N N . PRO A 1 195 ? -2.834 -19.122 3.917 1.00 91.38 195 PRO A N 1
ATOM 1630 C CA . PRO A 1 195 ? -2.308 -19.152 2.560 1.00 91.38 195 PRO A CA 1
ATOM 1631 C C . PRO A 1 195 ? -2.369 -20.581 2.006 1.00 91.38 195 PRO A C 1
ATOM 1633 O O . PRO A 1 195 ? -2.167 -21.553 2.737 1.00 91.38 195 PRO A O 1
ATOM 1636 N N . GLN A 1 196 ? -2.626 -20.710 0.708 1.00 89.56 196 GLN A N 1
ATOM 1637 C CA . GLN A 1 196 ? -2.577 -22.003 0.028 1.00 89.56 196 GLN A CA 1
ATOM 1638 C C . GLN A 1 196 ? -1.118 -22.454 -0.159 1.00 89.56 196 GLN A C 1
ATOM 1640 O O . GLN A 1 196 ? -0.229 -21.606 -0.247 1.00 89.56 196 GLN A O 1
ATOM 1645 N N . PRO A 1 197 ? -0.828 -23.765 -0.276 1.00 83.88 197 PRO A N 1
ATOM 1646 C CA . PRO A 1 197 ? 0.539 -24.252 -0.499 1.00 83.88 197 PRO A CA 1
ATOM 1647 C C . PRO A 1 197 ? 1.229 -23.641 -1.728 1.00 83.88 197 PRO A C 1
ATOM 1649 O O . PRO A 1 197 ? 2.448 -23.496 -1.747 1.00 83.88 197 PRO A O 1
ATOM 1652 N N . THR A 1 198 ? 0.448 -23.264 -2.741 1.00 80.94 198 THR A N 1
ATOM 1653 C CA . THR A 1 198 ? 0.912 -22.628 -3.981 1.00 80.94 198 THR A CA 1
ATOM 1654 C C . THR A 1 198 ? 1.100 -21.115 -3.868 1.00 80.94 198 THR A C 1
ATOM 1656 O O . THR A 1 198 ? 1.588 -20.492 -4.811 1.00 80.94 198 THR A O 1
ATOM 1659 N N . ASP A 1 199 ? 0.714 -20.498 -2.748 1.00 80.25 199 ASP A N 1
ATOM 1660 C CA . ASP A 1 199 ? 0.854 -19.060 -2.556 1.00 80.25 199 ASP A CA 1
ATOM 1661 C C . ASP A 1 199 ? 2.329 -18.711 -2.331 1.00 80.25 199 ASP A C 1
ATOM 1663 O O . ASP A 1 199 ? 2.866 -18.853 -1.229 1.00 80.25 199 ASP A O 1
ATOM 1667 N N . ASN A 1 200 ? 2.986 -18.178 -3.364 1.00 80.38 200 ASN A N 1
ATOM 1668 C CA . ASN A 1 200 ? 4.282 -17.516 -3.217 1.00 80.38 200 ASN A CA 1
ATOM 1669 C C . ASN A 1 200 ? 4.093 -16.136 -2.558 1.00 80.38 200 ASN A C 1
ATOM 1671 O O . ASN A 1 200 ? 4.224 -15.085 -3.190 1.00 80.38 200 ASN A O 1
ATOM 1675 N N . TRP A 1 201 ? 3.683 -16.146 -1.291 1.00 84.75 201 TRP A N 1
ATOM 1676 C CA . TRP A 1 201 ? 3.350 -14.946 -0.540 1.00 84.75 201 TRP A CA 1
ATOM 1677 C C . TRP A 1 201 ? 4.603 -14.333 0.085 1.00 84.75 201 TRP A C 1
ATOM 1679 O O . TRP A 1 201 ? 5.179 -14.885 1.023 1.00 84.75 201 TRP A O 1
ATOM 1689 N N . TYR A 1 202 ? 4.994 -13.162 -0.423 1.00 85.50 202 TYR A N 1
ATOM 1690 C CA . TYR A 1 202 ? 6.187 -12.421 0.001 1.00 85.50 202 TYR A CA 1
ATOM 1691 C C . TYR A 1 202 ? 6.297 -12.265 1.530 1.00 85.50 202 TYR A C 1
ATOM 1693 O O . TYR A 1 202 ? 7.377 -12.429 2.093 1.00 85.50 202 TYR A O 1
ATOM 1701 N N . TRP A 1 203 ? 5.171 -12.036 2.213 1.00 87.19 203 TRP A N 1
ATOM 1702 C CA . TRP A 1 203 ? 5.144 -11.779 3.654 1.00 87.19 203 TRP A CA 1
ATOM 1703 C C . TRP A 1 203 ? 5.160 -13.037 4.537 1.00 87.19 203 TRP A C 1
ATOM 1705 O O . TRP A 1 203 ? 5.225 -12.918 5.757 1.00 87.19 203 TRP A O 1
ATOM 1715 N N . LYS A 1 204 ? 5.170 -14.253 3.972 1.00 91.62 204 LYS A N 1
ATOM 1716 C CA . LYS A 1 204 ? 5.111 -15.502 4.756 1.00 91.62 204 LYS A CA 1
ATOM 1717 C C . LYS A 1 204 ? 6.176 -15.569 5.861 1.00 91.62 204 LYS A C 1
ATOM 1719 O O . LYS A 1 204 ? 5.845 -15.807 7.018 1.00 91.62 204 LYS A O 1
ATOM 1724 N N . LYS A 1 205 ? 7.437 -15.273 5.527 1.00 90.56 205 LYS A N 1
ATOM 1725 C CA . LYS A 1 205 ? 8.551 -15.287 6.497 1.00 90.56 205 LYS A CA 1
ATOM 1726 C C . LYS A 1 205 ? 8.412 -14.231 7.597 1.00 90.56 205 LYS A C 1
ATOM 1728 O O . LYS A 1 205 ? 8.952 -14.394 8.686 1.00 90.56 205 LYS A O 1
ATOM 1733 N N . HIS A 1 206 ? 7.697 -13.146 7.313 1.00 91.19 206 HIS A N 1
ATOM 1734 C CA . HIS A 1 206 ? 7.439 -12.089 8.280 1.00 91.19 206 HIS A CA 1
ATOM 1735 C C . HIS A 1 206 ? 6.425 -12.555 9.328 1.00 91.19 206 HIS A C 1
ATOM 1737 O O . HIS A 1 206 ? 6.653 -12.374 10.522 1.00 91.19 206 HIS A O 1
ATOM 1743 N N . VAL A 1 207 ? 5.352 -13.224 8.896 1.00 91.12 207 VAL A N 1
ATOM 1744 C CA . VAL A 1 207 ? 4.370 -13.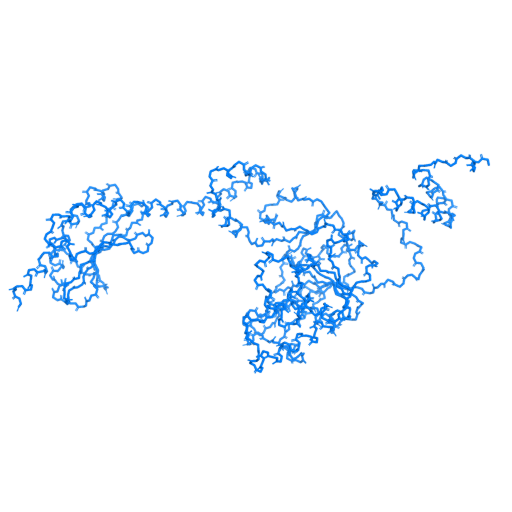866 9.788 1.00 91.12 207 VAL A CA 1
ATOM 1745 C C . VAL A 1 207 ? 5.036 -14.925 10.665 1.00 91.12 207 VAL A C 1
ATOM 1747 O O . VAL A 1 207 ? 4.823 -14.937 11.876 1.00 91.12 207 VAL A O 1
ATOM 1750 N N . GLU A 1 208 ? 5.916 -15.743 10.078 1.00 93.56 208 GLU A N 1
ATOM 1751 C CA . GLU A 1 208 ? 6.671 -16.794 10.781 1.00 93.56 208 GLU A CA 1
ATOM 1752 C C . GLU A 1 208 ? 7.576 -16.248 11.903 1.00 93.56 208 GLU A C 1
ATOM 1754 O O . GLU A 1 208 ? 7.867 -16.959 12.865 1.00 93.56 208 GLU A O 1
ATOM 1759 N N . SER A 1 209 ? 7.971 -14.967 11.852 1.00 91.81 209 SER A N 1
ATOM 1760 C CA . SER A 1 209 ? 8.701 -14.314 12.955 1.00 91.81 209 SER A CA 1
ATOM 1761 C C . SER A 1 209 ? 7.844 -14.108 14.221 1.00 91.81 209 SER A C 1
ATOM 1763 O O . SER A 1 209 ? 8.371 -13.937 15.334 1.00 91.81 209 SER A O 1
ATOM 1765 N N . VAL A 1 210 ? 6.516 -14.137 14.064 1.00 93.25 210 VAL A N 1
ATOM 1766 C CA . VAL A 1 210 ? 5.524 -13.938 15.125 1.00 93.25 210 VAL A CA 1
ATOM 1767 C C . VAL A 1 210 ? 4.875 -15.260 15.536 1.00 93.25 210 VAL A C 1
ATOM 1769 O O . VAL A 1 210 ? 4.877 -15.570 16.729 1.00 93.25 210 VAL A O 1
ATOM 1772 N N . SER A 1 211 ? 4.361 -16.030 14.571 1.00 94.06 211 SER A N 1
ATOM 1773 C CA . SER A 1 211 ? 3.628 -17.287 14.772 1.00 94.06 211 SER A CA 1
ATOM 1774 C C . SER A 1 211 ? 4.010 -18.329 13.722 1.00 94.06 211 SER A C 1
ATOM 1776 O O . SER A 1 211 ? 4.159 -17.999 12.551 1.00 94.06 211 SER A O 1
ATOM 1778 N N . LEU A 1 212 ? 4.096 -19.600 14.124 1.00 92.56 212 LEU A N 1
ATOM 1779 C CA . LEU A 1 212 ? 4.285 -20.715 13.187 1.00 92.56 212 LEU A CA 1
ATOM 1780 C C . LEU A 1 212 ? 3.023 -21.003 12.362 1.00 92.56 212 LEU A C 1
ATOM 1782 O O . LEU A 1 212 ? 3.111 -21.553 11.265 1.00 92.56 212 LEU A O 1
ATOM 1786 N N . GLU A 1 213 ? 1.847 -20.634 12.874 1.00 94.62 213 GLU A N 1
ATOM 1787 C CA . GLU A 1 213 ? 0.593 -20.786 12.149 1.00 94.62 213 GLU A CA 1
ATOM 1788 C C . GLU A 1 213 ? 0.318 -19.544 11.297 1.00 94.62 213 GLU A C 1
ATOM 1790 O O . GLU A 1 213 ? -0.153 -18.509 11.775 1.00 94.62 213 GLU A O 1
ATOM 1795 N N . VAL A 1 214 ? 0.630 -19.664 10.007 1.00 94.50 214 VAL A N 1
ATOM 1796 C CA . VAL A 1 214 ? 0.579 -18.551 9.061 1.00 94.50 214 VAL A CA 1
ATOM 1797 C C . VAL A 1 214 ? -0.853 -18.290 8.598 1.00 94.50 214 VAL A C 1
ATOM 1799 O O . VAL A 1 214 ? -1.488 -19.151 7.992 1.00 94.50 214 VAL A O 1
ATOM 1802 N N . HIS A 1 215 ? -1.319 -17.062 8.808 1.00 95.88 215 HIS A N 1
ATOM 1803 C CA . HIS A 1 215 ? -2.519 -16.506 8.188 1.00 95.88 215 HIS A CA 1
ATOM 1804 C C . HIS A 1 215 ? -2.165 -15.199 7.485 1.00 95.88 215 HIS A C 1
ATOM 1806 O O . HIS A 1 215 ? -1.212 -14.518 7.868 1.00 95.88 215 HIS A O 1
ATOM 1812 N N . LYS A 1 216 ? -2.937 -14.856 6.456 1.00 93.38 216 LYS A N 1
ATOM 1813 C CA . LYS A 1 216 ? -2.849 -13.567 5.774 1.00 93.38 216 LYS A CA 1
ATOM 1814 C C . LYS A 1 216 ? -4.148 -12.798 5.934 1.00 93.38 216 LYS A C 1
ATOM 1816 O O . LYS A 1 216 ? -5.217 -13.401 5.983 1.00 93.38 216 LYS A O 1
ATOM 1821 N N . CYS A 1 217 ? -4.032 -11.481 5.993 1.00 94.69 217 CYS A N 1
ATOM 1822 C CA . CYS A 1 217 ? -5.132 -10.534 5.897 1.00 94.69 217 CYS A CA 1
ATOM 1823 C C . CYS A 1 217 ? -4.677 -9.314 5.091 1.00 94.69 217 CYS A C 1
ATOM 1825 O O . CYS A 1 217 ? -3.539 -9.263 4.617 1.00 94.69 217 CYS A O 1
ATOM 1827 N N . LEU A 1 218 ? -5.585 -8.362 4.915 1.00 91.88 218 LEU A N 1
ATOM 1828 C CA . LEU A 1 218 ? -5.334 -7.046 4.344 1.00 91.88 218 LEU A CA 1
ATOM 1829 C C . LEU A 1 218 ? -5.842 -5.987 5.327 1.00 91.88 218 LEU A C 1
ATOM 1831 O O . LEU A 1 218 ? -6.795 -6.248 6.070 1.00 91.88 218 LEU A O 1
ATOM 1835 N N . PHE A 1 219 ? -5.198 -4.818 5.342 1.00 90.69 219 PHE A N 1
ATOM 1836 C CA . PHE A 1 219 ? -5.439 -3.777 6.347 1.00 90.69 219 PHE A CA 1
ATOM 1837 C C . PHE A 1 219 ? -6.123 -2.471 5.880 1.00 90.69 219 PHE A C 1
ATOM 1839 O O . PHE A 1 219 ? -5.901 -1.438 6.516 1.00 90.69 219 PHE A O 1
ATOM 1846 N N . PRO A 1 220 ? -6.982 -2.460 4.835 1.00 93.44 220 PRO A N 1
ATOM 1847 C CA . PRO A 1 220 ? -7.665 -1.228 4.445 1.00 93.44 220 PRO A CA 1
ATOM 1848 C C . PRO A 1 220 ? -8.802 -0.864 5.412 1.00 93.44 220 PRO A C 1
ATOM 1850 O O . PRO A 1 220 ? -9.087 0.306 5.644 1.00 93.44 220 PRO A O 1
ATOM 1853 N N . LEU A 1 221 ? -9.444 -1.872 6.005 1.00 96.31 221 LEU A N 1
ATOM 1854 C CA . LEU A 1 221 ? -10.451 -1.742 7.052 1.00 96.31 221 LEU A CA 1
ATOM 1855 C C . LEU A 1 221 ? -10.344 -2.961 7.968 1.00 96.31 221 LEU A C 1
ATOM 1857 O O . LEU A 1 221 ? -10.211 -4.085 7.495 1.00 96.31 221 LEU A O 1
ATOM 1861 N N . GLY A 1 222 ? -10.421 -2.773 9.275 1.00 96.88 222 GLY A N 1
ATOM 1862 C CA . GLY A 1 222 ? -10.444 -3.884 10.219 1.00 96.88 222 GLY A CA 1
ATOM 1863 C C . GLY A 1 222 ? -11.111 -3.500 11.525 1.00 96.88 222 GLY A C 1
ATOM 1864 O O . GLY A 1 222 ? -11.236 -2.315 11.843 1.00 96.88 222 GLY A O 1
ATOM 1865 N N . ARG A 1 223 ? -11.505 -4.504 12.307 1.00 97.88 223 ARG A N 1
ATOM 1866 C CA . ARG A 1 223 ? -11.961 -4.329 13.688 1.00 97.88 223 ARG A CA 1
ATOM 1867 C C . ARG A 1 223 ? -11.198 -5.258 14.612 1.00 97.88 223 ARG A C 1
ATOM 1869 O O . ARG A 1 223 ? -11.122 -6.449 14.324 1.00 97.88 223 ARG A O 1
ATOM 1876 N N . LEU A 1 224 ? -10.718 -4.742 15.735 1.00 98.62 224 LEU A N 1
ATOM 1877 C CA . LEU A 1 224 ? -10.151 -5.540 16.819 1.00 98.62 224 LEU A CA 1
ATOM 1878 C C . LEU A 1 224 ? -10.955 -5.331 18.103 1.00 98.62 224 LEU A C 1
ATOM 1880 O O . LEU A 1 224 ? -11.380 -4.211 18.392 1.00 98.62 224 LEU A O 1
ATOM 1884 N N . SER A 1 225 ? -11.137 -6.390 18.890 1.00 98.31 225 SER A N 1
ATOM 1885 C CA . SER A 1 225 ? -11.554 -6.251 20.287 1.00 98.31 225 SER A CA 1
ATOM 1886 C C . SER A 1 225 ? -10.427 -5.635 21.112 1.00 98.31 225 SER A C 1
ATOM 1888 O O . SER A 1 225 ? -9.253 -5.663 20.723 1.00 98.31 225 SER A O 1
ATOM 1890 N N . LYS A 1 226 ? -10.756 -5.135 22.303 1.00 97.56 226 LYS A N 1
ATOM 1891 C CA . LYS A 1 226 ? -9.751 -4.713 23.288 1.00 97.56 226 LYS A CA 1
ATOM 1892 C C . LYS A 1 226 ? -8.700 -5.801 23.558 1.00 97.56 226 LYS A C 1
ATOM 1894 O O . LYS A 1 226 ? -7.510 -5.491 23.632 1.00 97.56 226 LYS A O 1
ATOM 1899 N N . LEU A 1 227 ? -9.111 -7.070 23.652 1.00 98.06 227 LEU A N 1
ATOM 1900 C CA . LEU A 1 227 ? -8.193 -8.205 23.814 1.00 98.06 227 LEU A CA 1
ATOM 1901 C C . LEU A 1 227 ? -7.291 -8.390 22.587 1.00 98.06 227 LEU A C 1
ATOM 1903 O O . LEU A 1 227 ? -6.080 -8.564 22.742 1.00 98.06 227 LEU A O 1
ATOM 1907 N N . GLY A 1 228 ? -7.851 -8.270 21.380 1.00 98.44 228 GLY A N 1
ATOM 1908 C CA . GLY A 1 228 ? -7.092 -8.317 20.131 1.00 98.44 228 GLY A CA 1
ATOM 1909 C C . GLY A 1 228 ? -6.005 -7.241 20.054 1.00 98.44 228 GLY A C 1
ATOM 1910 O O . GLY A 1 228 ? -4.860 -7.540 19.704 1.00 98.44 228 GLY A O 1
ATOM 1911 N N . VAL A 1 229 ? -6.320 -6.005 20.457 1.00 98.50 229 VAL A N 1
ATOM 1912 C CA . VAL A 1 229 ? -5.334 -4.911 20.508 1.00 98.50 229 VAL A CA 1
ATOM 1913 C C . VAL A 1 229 ? -4.224 -5.209 21.523 1.00 98.50 229 VAL A C 1
ATOM 1915 O O . VAL A 1 229 ? -3.046 -5.052 21.200 1.00 98.50 229 VAL A O 1
ATOM 1918 N N . ILE A 1 230 ? -4.567 -5.692 22.724 1.00 98.25 230 ILE A N 1
ATOM 1919 C CA . ILE A 1 230 ? -3.587 -6.060 23.762 1.00 98.25 230 ILE A CA 1
ATOM 1920 C C . ILE A 1 230 ? -2.621 -7.142 23.255 1.00 98.25 230 ILE A C 1
ATOM 1922 O O . ILE A 1 230 ? -1.405 -7.006 23.429 1.00 98.25 230 ILE A O 1
ATOM 1926 N N . ALA A 1 231 ? -3.139 -8.182 22.595 1.00 98.38 231 ALA A N 1
ATOM 1927 C CA . ALA A 1 231 ? -2.323 -9.250 22.019 1.00 98.38 231 ALA A CA 1
ATOM 1928 C C . ALA A 1 231 ? -1.342 -8.712 20.962 1.00 98.38 231 ALA A C 1
ATOM 1930 O O . ALA A 1 231 ? -0.150 -9.034 20.991 1.00 98.38 231 ALA A O 1
ATOM 1931 N N . CYS A 1 232 ? -1.814 -7.829 20.076 1.00 98.31 232 CYS A N 1
ATOM 1932 C CA . CYS A 1 232 ? -0.976 -7.196 19.058 1.00 98.31 232 CYS A CA 1
ATOM 1933 C C . CYS A 1 232 ? 0.134 -6.327 19.681 1.00 98.31 232 CYS A C 1
ATOM 1935 O O . CYS A 1 232 ? 1.301 -6.485 19.316 1.00 98.31 232 CYS A O 1
ATOM 1937 N N . ILE A 1 233 ? -0.184 -5.494 20.686 1.00 97.50 233 ILE A N 1
ATOM 1938 C CA . ILE A 1 233 ? 0.808 -4.680 21.419 1.00 97.50 233 ILE A CA 1
ATOM 1939 C C . ILE A 1 233 ? 1.899 -5.566 22.025 1.00 97.50 233 ILE A C 1
ATOM 1941 O O . ILE A 1 233 ? 3.088 -5.248 21.920 1.00 97.50 233 ILE A O 1
ATOM 1945 N N . ALA A 1 234 ? 1.506 -6.664 22.676 1.00 97.44 234 ALA A N 1
ATOM 1946 C CA . ALA A 1 234 ? 2.438 -7.573 23.333 1.00 97.44 234 ALA A CA 1
ATOM 1947 C C . ALA A 1 234 ? 3.413 -8.203 22.324 1.00 97.44 234 ALA A C 1
ATOM 1949 O O . ALA A 1 234 ? 4.632 -8.171 22.528 1.00 97.44 234 ALA A O 1
ATOM 1950 N N . GLU A 1 235 ? 2.900 -8.710 21.199 1.00 97.75 235 GLU A N 1
ATOM 1951 C CA . GLU A 1 235 ? 3.739 -9.295 20.151 1.00 97.75 235 GLU A CA 1
ATOM 1952 C C . GLU A 1 235 ? 4.621 -8.259 19.462 1.00 97.75 235 GLU A C 1
ATOM 1954 O O . GLU A 1 235 ? 5.806 -8.515 19.237 1.00 97.75 235 GLU A O 1
ATOM 1959 N N . ARG A 1 236 ? 4.097 -7.062 19.186 1.00 97.00 236 ARG A N 1
ATOM 1960 C CA . ARG A 1 236 ? 4.886 -5.990 18.584 1.00 97.00 236 ARG A CA 1
ATOM 1961 C C . ARG A 1 236 ? 6.039 -5.571 19.487 1.00 97.00 236 ARG A C 1
ATOM 1963 O O . ARG A 1 236 ? 7.155 -5.434 18.988 1.00 97.00 236 ARG A O 1
ATOM 1970 N N . LYS A 1 237 ? 5.813 -5.412 20.797 1.00 96.38 237 LYS A N 1
ATOM 1971 C CA . LYS A 1 237 ? 6.877 -5.113 21.776 1.00 96.38 237 LYS A CA 1
ATOM 1972 C C . LYS A 1 237 ? 7.954 -6.199 21.769 1.00 96.38 237 LYS A C 1
ATOM 1974 O O . LYS A 1 237 ? 9.131 -5.880 21.624 1.00 96.38 237 LYS A O 1
ATOM 1979 N N . ARG A 1 238 ? 7.555 -7.476 21.801 1.00 97.00 238 ARG A N 1
ATOM 1980 C CA . ARG A 1 238 ? 8.484 -8.616 21.717 1.00 97.00 238 ARG A CA 1
ATOM 1981 C C . ARG A 1 238 ? 9.315 -8.599 20.427 1.00 97.00 238 ARG A C 1
ATOM 1983 O O . ARG A 1 238 ? 10.515 -8.857 20.461 1.00 97.00 238 ARG A O 1
ATOM 1990 N N . ILE A 1 239 ? 8.693 -8.311 19.285 1.00 95.50 239 ILE A N 1
ATOM 1991 C CA . ILE A 1 239 ? 9.373 -8.205 17.985 1.00 95.50 239 ILE A CA 1
ATOM 1992 C C . ILE A 1 239 ? 10.317 -6.997 17.938 1.00 95.50 239 ILE A C 1
ATOM 1994 O O . ILE A 1 239 ? 11.428 -7.111 17.421 1.00 95.50 239 ILE A O 1
ATOM 1998 N N . CYS A 1 240 ? 9.913 -5.857 18.506 1.00 94.44 240 CYS A N 1
ATOM 1999 C CA . CYS A 1 240 ? 10.774 -4.683 18.644 1.00 94.44 240 CYS A CA 1
ATOM 2000 C C . CYS A 1 240 ? 12.016 -4.996 19.477 1.00 94.44 240 CYS A C 1
ATOM 2002 O O . CYS A 1 240 ? 13.107 -4.590 19.086 1.00 94.44 240 CYS A O 1
ATOM 2004 N N . ASP A 1 241 ? 11.865 -5.722 20.588 1.00 94.69 241 ASP A N 1
ATOM 2005 C CA . ASP A 1 241 ? 12.995 -6.139 21.419 1.00 94.69 241 ASP A CA 1
ATOM 2006 C C . ASP A 1 241 ? 13.954 -7.031 20.610 1.00 94.69 241 ASP A C 1
ATOM 2008 O O . ASP A 1 241 ? 15.132 -6.698 20.493 1.00 94.69 241 ASP A O 1
ATOM 2012 N N . LYS A 1 242 ? 13.453 -8.080 19.936 1.00 95.44 242 LYS A N 1
ATOM 2013 C CA . LYS A 1 242 ? 14.280 -8.939 19.062 1.00 95.44 242 LYS A CA 1
ATOM 2014 C C . LYS A 1 242 ? 15.046 -8.148 18.003 1.00 95.44 242 LYS A C 1
ATOM 2016 O O . LYS A 1 242 ? 16.227 -8.393 17.777 1.00 95.44 242 LYS A O 1
ATOM 2021 N N . PHE A 1 243 ? 14.384 -7.191 17.356 1.00 93.00 243 PHE A N 1
ATOM 2022 C CA . PHE A 1 243 ? 15.022 -6.324 16.369 1.00 93.00 243 PHE A CA 1
ATOM 2023 C C . PHE A 1 243 ? 16.129 -5.459 16.995 1.00 93.00 243 PHE A C 1
ATOM 2025 O O . PHE A 1 243 ? 17.240 -5.410 16.471 1.00 93.00 243 PHE A O 1
ATOM 2032 N N . LYS A 1 244 ? 15.860 -4.819 18.143 1.00 90.94 244 LYS A N 1
ATOM 2033 C CA . LYS A 1 244 ? 16.822 -3.960 18.862 1.00 90.94 244 LYS A CA 1
ATOM 2034 C C . LYS A 1 244 ? 18.056 -4.730 19.343 1.00 90.94 244 LYS A C 1
ATOM 2036 O O . LYS A 1 244 ? 19.143 -4.161 19.348 1.00 90.94 244 LYS A O 1
ATOM 2041 N N . TYR A 1 245 ? 17.900 -6.004 19.701 1.00 94.38 245 TYR A N 1
ATOM 2042 C CA . TYR A 1 245 ? 19.002 -6.887 20.099 1.00 94.38 245 TYR A CA 1
ATOM 2043 C C . TYR A 1 245 ? 19.689 -7.602 18.921 1.00 94.38 245 TYR A C 1
ATOM 2045 O O . TYR A 1 245 ? 20.595 -8.401 19.139 1.00 94.38 245 TYR A O 1
ATOM 2053 N N . GLY A 1 246 ? 19.298 -7.318 17.673 1.00 93.19 246 GLY A N 1
ATOM 2054 C CA . GLY A 1 246 ? 19.908 -7.919 16.482 1.00 93.19 246 GLY A CA 1
ATOM 2055 C C . GLY A 1 246 ? 19.507 -9.377 16.221 1.00 93.19 246 GLY A C 1
ATOM 2056 O O . GLY A 1 246 ? 20.091 -10.023 15.356 1.00 93.19 246 GLY A O 1
ATOM 2057 N N . GLU A 1 247 ? 18.499 -9.896 16.925 1.00 96.12 247 GLU A N 1
ATOM 2058 C CA . GLU A 1 247 ? 17.970 -11.257 16.751 1.00 96.12 247 GLU A CA 1
ATOM 2059 C C . GLU A 1 247 ? 17.004 -11.375 15.562 1.00 96.12 247 GLU A C 1
ATOM 2061 O O . GLU A 1 247 ? 16.684 -12.478 15.118 1.00 96.12 247 GLU A O 1
ATOM 2066 N N . LEU A 1 248 ? 16.503 -10.245 15.054 1.00 93.50 248 LEU A N 1
ATOM 2067 C CA . LEU A 1 248 ? 15.606 -10.185 13.904 1.00 93.50 248 LEU A CA 1
ATOM 2068 C C . LEU A 1 248 ? 16.117 -9.160 12.892 1.00 93.50 248 LEU A C 1
ATOM 2070 O O . LEU A 1 248 ? 16.238 -7.977 13.201 1.00 93.50 248 LEU A O 1
ATOM 2074 N N . ALA A 1 249 ? 16.372 -9.607 11.664 1.00 91.31 249 ALA A N 1
ATOM 2075 C CA . ALA A 1 249 ? 16.756 -8.721 10.574 1.00 91.31 249 ALA A CA 1
ATOM 2076 C C . ALA A 1 249 ? 15.576 -7.844 10.117 1.00 91.31 249 ALA A C 1
ATOM 2078 O O . ALA A 1 249 ? 14.421 -8.269 10.127 1.00 91.31 249 ALA A O 1
ATOM 2079 N N . LEU A 1 250 ? 15.871 -6.626 9.652 1.00 87.12 250 LEU A N 1
ATOM 2080 C CA . LEU A 1 250 ? 14.858 -5.660 9.206 1.00 87.12 250 LEU A CA 1
ATOM 2081 C C . LEU A 1 250 ? 13.957 -6.203 8.087 1.00 87.12 250 LEU A C 1
ATOM 2083 O O . LEU A 1 250 ? 12.756 -5.958 8.081 1.00 87.12 250 LEU A O 1
ATOM 2087 N N . ASN A 1 251 ? 14.522 -6.964 7.151 1.00 87.31 251 ASN A N 1
ATOM 2088 C CA . ASN A 1 251 ? 13.777 -7.576 6.051 1.00 87.31 251 ASN A CA 1
ATOM 2089 C C . ASN A 1 251 ? 12.852 -8.722 6.495 1.00 87.31 251 ASN A C 1
ATOM 2091 O O . ASN A 1 251 ? 12.144 -9.258 5.655 1.00 87.31 251 ASN A O 1
ATOM 2095 N N . LEU A 1 252 ? 12.876 -9.109 7.772 1.00 91.50 252 LEU A N 1
ATOM 2096 C CA . LEU A 1 252 ? 11.943 -10.050 8.393 1.00 91.50 252 LEU A CA 1
ATOM 2097 C C . LEU A 1 252 ? 11.005 -9.355 9.387 1.00 91.50 252 LEU A C 1
ATOM 2099 O O . LEU A 1 252 ? 10.153 -10.009 9.984 1.00 91.50 252 LEU A O 1
ATOM 2103 N N . TYR A 1 253 ? 11.151 -8.040 9.578 1.00 91.94 253 TYR A N 1
ATOM 2104 C CA . TYR A 1 253 ? 10.285 -7.278 10.463 1.00 91.94 253 TYR A CA 1
ATOM 2105 C C . TYR A 1 253 ? 8.852 -7.297 9.905 1.00 91.94 253 TYR A C 1
ATOM 2107 O O . TYR A 1 253 ? 8.654 -6.952 8.734 1.00 91.94 253 TYR A O 1
ATOM 2115 N N . PRO A 1 254 ? 7.850 -7.745 10.679 1.00 93.56 254 PRO A N 1
ATOM 2116 C CA . PRO A 1 254 ? 6.498 -7.904 10.174 1.00 93.56 254 PRO A CA 1
ATOM 2117 C C . PRO A 1 254 ? 5.829 -6.561 9.954 1.00 93.56 254 PRO A C 1
ATOM 2119 O O . PRO A 1 254 ? 5.902 -5.679 10.817 1.00 93.56 254 PRO A O 1
ATOM 2122 N N . ASN A 1 255 ? 5.152 -6.442 8.812 1.00 93.06 255 ASN A N 1
ATOM 2123 C CA . ASN A 1 255 ? 4.221 -5.350 8.607 1.00 93.06 255 ASN A CA 1
ATOM 2124 C C . ASN A 1 255 ? 2.960 -5.535 9.483 1.00 93.06 255 ASN A C 1
ATOM 2126 O O . ASN A 1 255 ? 2.874 -6.481 10.274 1.00 93.06 255 ASN A O 1
ATOM 2130 N N . ASP A 1 256 ? 2.004 -4.626 9.381 1.00 93.44 256 ASP A N 1
ATOM 2131 C CA . ASP A 1 256 ? 0.739 -4.621 10.108 1.00 93.44 256 ASP A CA 1
ATOM 2132 C C . ASP A 1 256 ? -0.127 -5.834 9.778 1.00 93.44 256 ASP A C 1
ATOM 2134 O O . ASP A 1 256 ? -0.520 -6.537 10.710 1.00 93.44 256 ASP A O 1
ATOM 2138 N N . GLU A 1 257 ? -0.337 -6.168 8.497 1.00 94.38 257 GLU A N 1
ATOM 2139 C CA . GLU A 1 257 ? -1.102 -7.372 8.135 1.00 94.38 257 GLU A CA 1
ATOM 2140 C C . GLU A 1 257 ? -0.480 -8.632 8.738 1.00 94.38 257 GLU A C 1
ATOM 2142 O O . GLU A 1 257 ? -1.173 -9.477 9.311 1.00 94.38 257 GLU A O 1
ATOM 2147 N N . SER A 1 258 ? 0.846 -8.751 8.624 1.00 94.81 258 SER A N 1
ATOM 2148 C CA . SER A 1 258 ? 1.570 -9.923 9.107 1.00 94.81 258 SER A CA 1
ATOM 2149 C C . SER A 1 258 ? 1.508 -10.037 10.623 1.00 94.81 258 SER A C 1
ATOM 2151 O O . SER A 1 258 ? 1.283 -11.128 11.145 1.00 94.81 258 SER A O 1
ATOM 2153 N N . LEU A 1 259 ? 1.724 -8.927 11.338 1.00 96.81 259 LEU A N 1
ATOM 2154 C CA . LEU A 1 259 ? 1.729 -8.937 12.794 1.00 96.81 259 LEU A CA 1
ATOM 2155 C C . LEU A 1 259 ? 0.329 -9.200 13.343 1.00 96.81 259 LEU A C 1
ATOM 2157 O O . LEU A 1 259 ? 0.189 -10.072 14.196 1.00 96.81 259 LEU A O 1
ATOM 2161 N N . VAL A 1 260 ? -0.690 -8.479 12.872 1.00 97.69 260 VAL A N 1
ATOM 2162 C CA . VAL A 1 260 ? -2.040 -8.583 13.439 1.00 97.69 260 VAL A CA 1
ATOM 2163 C C . VAL A 1 260 ? -2.604 -9.981 13.217 1.00 97.69 260 VAL A C 1
ATOM 2165 O O . VAL A 1 260 ? -3.024 -10.619 14.181 1.00 97.69 260 VAL A O 1
ATOM 2168 N N . ALA A 1 261 ? -2.533 -10.517 11.993 1.00 97.00 261 ALA A N 1
ATOM 2169 C CA . ALA A 1 261 ? -2.996 -11.879 11.729 1.00 97.00 261 ALA A CA 1
ATOM 2170 C C . ALA A 1 261 ? -2.259 -12.911 12.601 1.00 97.00 261 ALA A C 1
ATOM 2172 O O . ALA A 1 261 ? -2.892 -13.768 13.218 1.00 97.00 261 ALA A O 1
ATOM 2173 N N . ALA A 1 262 ? -0.929 -12.811 12.699 1.00 97.31 262 ALA A N 1
ATOM 2174 C CA . ALA A 1 262 ? -0.132 -13.747 13.484 1.00 97.31 262 ALA A CA 1
ATOM 2175 C C . ALA A 1 262 ? -0.391 -13.648 14.990 1.00 97.31 262 ALA A C 1
ATOM 2177 O O . ALA A 1 262 ? -0.432 -14.674 15.668 1.00 97.31 262 ALA A O 1
ATOM 2178 N N . ALA A 1 263 ? -0.530 -12.431 15.521 1.00 98.19 263 ALA A N 1
ATOM 2179 C CA . ALA A 1 263 ? -0.727 -12.192 16.942 1.00 98.19 263 ALA A CA 1
ATOM 2180 C C . ALA A 1 263 ? -2.065 -12.768 17.403 1.00 98.19 263 ALA A C 1
ATOM 2182 O O . ALA A 1 263 ? -2.095 -13.532 18.364 1.00 98.19 263 ALA A O 1
ATOM 2183 N N . LEU A 1 264 ? -3.154 -12.486 16.686 1.00 98.44 264 LEU A N 1
ATOM 2184 C CA . LEU A 1 264 ? -4.468 -12.995 17.070 1.00 98.44 264 LEU A CA 1
ATOM 2185 C C . LEU A 1 264 ? -4.517 -14.533 17.042 1.00 98.44 264 LEU A C 1
ATOM 2187 O O . LEU A 1 264 ? -5.019 -15.149 17.978 1.00 98.44 264 LEU A O 1
ATOM 2191 N N . VAL A 1 265 ? -3.918 -15.158 16.020 1.00 98.00 265 VAL A N 1
ATOM 2192 C CA . VAL A 1 265 ? -3.836 -16.626 15.903 1.00 98.00 265 VAL A CA 1
ATOM 2193 C C . VAL A 1 265 ? -2.981 -17.227 17.016 1.00 98.00 265 VAL A C 1
ATOM 2195 O O . VAL A 1 265 ? -3.392 -18.184 17.666 1.00 98.00 265 VAL A O 1
ATOM 2198 N N . LYS A 1 266 ? -1.803 -16.652 17.281 1.00 97.62 266 LYS A N 1
ATOM 2199 C CA . LYS A 1 266 ? -0.893 -17.129 18.331 1.00 97.62 266 LYS A CA 1
ATOM 2200 C C . LYS A 1 266 ? -1.541 -17.112 19.715 1.00 97.62 266 LYS A C 1
ATOM 2202 O O . LYS A 1 266 ? -1.283 -18.004 20.520 1.00 97.62 266 LYS A O 1
ATOM 2207 N N . HIS A 1 267 ? -2.361 -16.099 19.982 1.00 97.56 267 HIS A N 1
ATOM 2208 C CA . HIS A 1 267 ? -3.096 -15.943 21.237 1.00 97.56 267 HIS A CA 1
ATOM 2209 C C . HIS A 1 267 ? -4.454 -16.666 21.235 1.00 97.56 267 HIS A C 1
ATOM 2211 O O . HIS A 1 267 ? -5.214 -16.509 22.183 1.00 97.56 267 HIS A O 1
ATOM 2217 N N . GLN A 1 268 ? -4.739 -17.492 20.216 1.00 97.62 268 GLN A N 1
ATOM 2218 C CA . GLN A 1 268 ? -5.955 -18.313 20.094 1.00 97.62 268 GLN A CA 1
ATOM 2219 C C . GLN A 1 268 ? -7.252 -17.494 20.187 1.00 97.62 268 GLN A C 1
ATOM 2221 O O . GLN A 1 268 ? -8.254 -17.949 20.738 1.00 97.62 268 GLN A O 1
ATOM 2226 N N . LEU A 1 269 ? -7.223 -16.274 19.653 1.00 98.06 269 LEU A N 1
ATOM 2227 C CA . LEU A 1 269 ? -8.365 -15.369 19.655 1.00 98.06 269 LEU A CA 1
ATOM 2228 C C . LEU A 1 269 ? -9.353 -15.707 18.531 1.00 98.06 269 LEU A C 1
ATOM 2230 O O . LEU A 1 269 ? -8.987 -16.290 17.505 1.00 98.06 269 LEU A O 1
ATOM 2234 N N . ASN A 1 270 ? -10.618 -15.326 18.714 1.00 97.75 270 ASN A N 1
ATOM 2235 C CA . ASN A 1 270 ? -11.688 -15.631 17.766 1.00 97.75 270 ASN A CA 1
ATOM 2236 C C . ASN A 1 270 ? -11.682 -14.625 16.607 1.00 97.75 270 ASN A C 1
ATOM 2238 O O . ASN A 1 270 ? -12.273 -13.548 16.696 1.00 97.75 270 ASN A O 1
ATOM 2242 N N . VAL A 1 271 ? -11.000 -14.970 15.516 1.00 97.94 271 VAL A N 1
ATOM 2243 C CA . VAL A 1 271 ? -10.845 -14.104 14.337 1.00 97.94 271 VAL A CA 1
ATOM 2244 C C . VAL A 1 271 ? -11.682 -14.613 13.178 1.00 97.94 271 VAL A C 1
ATOM 2246 O O . VAL A 1 271 ? -11.754 -15.816 12.932 1.00 97.94 271 VAL A O 1
ATOM 2249 N N . ASP A 1 272 ? -12.262 -13.688 12.426 1.00 96.81 272 ASP A N 1
ATOM 2250 C CA . ASP A 1 272 ? -12.972 -13.988 11.194 1.00 96.81 272 ASP A CA 1
ATOM 2251 C C . ASP A 1 272 ? -12.610 -12.999 10.080 1.00 96.81 272 ASP A C 1
ATOM 2253 O O . ASP A 1 272 ? -12.027 -11.931 10.312 1.00 96.81 272 ASP A O 1
ATOM 2257 N N . SER A 1 273 ? -12.961 -13.354 8.846 1.00 96.25 273 SER A N 1
ATOM 2258 C CA . SER A 1 273 ? -12.872 -12.410 7.745 1.00 96.25 273 SER A CA 1
ATOM 2259 C C . SER A 1 273 ? -14.115 -11.532 7.678 1.00 96.25 273 SER A C 1
ATOM 2261 O O . SER A 1 273 ? -15.227 -12.032 7.763 1.00 96.25 273 SER A O 1
ATOM 2263 N N . LEU A 1 274 ? -13.959 -10.241 7.375 1.00 94.62 274 LEU A N 1
ATOM 2264 C CA . LEU A 1 274 ? -15.110 -9.403 7.008 1.00 94.62 274 LEU A CA 1
ATOM 2265 C C . LEU A 1 274 ? -15.912 -10.023 5.843 1.00 94.62 274 LEU A C 1
ATOM 2267 O O . LEU A 1 274 ? -17.138 -10.004 5.838 1.00 94.62 274 LEU A O 1
ATOM 2271 N N . ASN A 1 275 ? -15.226 -10.690 4.909 1.00 92.12 275 ASN A N 1
ATOM 2272 C CA . ASN A 1 275 ? -15.866 -11.353 3.773 1.00 92.12 275 ASN A CA 1
ATOM 2273 C C . ASN A 1 275 ? -16.653 -12.630 4.113 1.00 92.12 275 ASN A C 1
ATOM 2275 O O . ASN A 1 275 ? -17.392 -13.107 3.250 1.00 92.12 275 ASN A O 1
ATOM 2279 N N . SER A 1 276 ? -16.521 -13.194 5.320 1.00 90.50 276 SER A N 1
ATOM 2280 C CA . SER A 1 276 ? -17.284 -14.391 5.705 1.00 90.50 276 SER A CA 1
ATOM 2281 C C . SER A 1 276 ? -18.736 -14.068 6.063 1.00 90.50 276 SER A C 1
ATOM 2283 O O . SER A 1 276 ? -19.623 -14.874 5.787 1.00 90.50 276 SER A O 1
ATOM 2285 N N . ILE A 1 277 ? -18.988 -12.875 6.612 1.00 85.88 277 ILE A N 1
ATOM 2286 C CA . ILE A 1 277 ? -20.330 -12.394 6.970 1.00 85.88 277 ILE A CA 1
ATOM 2287 C C . ILE A 1 277 ? -21.013 -11.799 5.742 1.00 85.88 277 ILE A C 1
ATOM 2289 O O . ILE A 1 277 ? -22.122 -12.186 5.373 1.00 85.88 277 ILE A O 1
ATOM 2293 N N . CYS A 1 278 ? -20.327 -10.880 5.068 1.00 82.19 278 CYS A N 1
ATOM 2294 C CA . CYS A 1 278 ? -20.808 -10.282 3.839 1.00 82.19 278 CYS A CA 1
ATOM 2295 C C . CYS A 1 278 ? -19.655 -10.236 2.852 1.00 82.19 278 CYS A C 1
ATOM 2297 O O . CYS A 1 278 ? -18.643 -9.600 3.125 1.00 82.19 278 CYS A O 1
ATOM 2299 N N . ASN A 1 279 ? -19.807 -10.882 1.694 1.00 87.75 279 ASN A N 1
ATOM 2300 C CA . ASN A 1 279 ? -18.842 -10.812 0.596 1.00 87.75 279 ASN A CA 1
ATOM 2301 C C . ASN A 1 279 ? -18.868 -9.407 -0.041 1.00 87.75 279 ASN A C 1
ATOM 2303 O O . ASN A 1 279 ? -19.351 -9.218 -1.163 1.00 87.75 279 ASN A O 1
ATOM 2307 N N . CYS A 1 280 ? -18.444 -8.406 0.724 1.00 85.81 280 CYS A N 1
ATOM 2308 C CA . CYS A 1 280 ? -18.547 -6.990 0.417 1.00 85.81 280 CYS A CA 1
ATOM 2309 C C . CYS A 1 280 ? -17.196 -6.387 0.052 1.00 85.81 280 CYS A C 1
ATOM 2311 O O . CYS A 1 280 ? -17.181 -5.425 -0.704 1.00 85.81 280 CYS A O 1
ATOM 2313 N N . PHE A 1 281 ? -16.071 -6.948 0.496 1.00 87.56 281 PHE A N 1
ATOM 2314 C CA . PHE A 1 281 ? -14.766 -6.404 0.142 1.00 87.56 281 PHE A CA 1
ATOM 2315 C C . PHE A 1 281 ? -14.339 -6.828 -1.252 1.00 87.56 281 PHE A C 1
ATOM 2317 O O . PHE A 1 281 ? -14.199 -8.017 -1.547 1.00 87.56 281 PHE A O 1
ATOM 2324 N N . GLN A 1 282 ? -14.059 -5.830 -2.080 1.00 80.00 282 GLN A N 1
ATOM 2325 C CA . GLN A 1 282 ? -13.550 -5.998 -3.426 1.00 80.00 282 GLN A CA 1
ATOM 2326 C C . GLN A 1 282 ? -12.338 -5.093 -3.643 1.00 80.00 282 GLN A C 1
ATOM 2328 O O . GLN A 1 282 ? -12.290 -3.951 -3.194 1.00 80.00 282 GLN A O 1
ATOM 2333 N N . TYR A 1 283 ? -11.354 -5.611 -4.369 1.00 74.00 283 TYR A N 1
ATOM 2334 C CA . TYR A 1 283 ? -10.218 -4.820 -4.824 1.00 74.00 283 TYR A CA 1
ATOM 2335 C C . TYR A 1 283 ? -10.563 -4.223 -6.175 1.00 74.00 283 TYR A C 1
ATOM 2337 O O . TYR A 1 283 ? -10.950 -4.954 -7.092 1.00 74.00 283 TYR A O 1
ATOM 2345 N N . CYS A 1 284 ? -10.437 -2.904 -6.291 1.00 60.00 284 CYS A N 1
ATOM 2346 C CA . CYS A 1 284 ? -10.636 -2.210 -7.553 1.00 60.00 284 CYS A CA 1
ATOM 2347 C C . CYS A 1 284 ? -9.328 -1.555 -7.989 1.00 60.00 284 CYS A C 1
ATOM 2349 O O . CYS A 1 284 ? -8.694 -0.839 -7.220 1.00 60.00 284 CYS A O 1
ATOM 2351 N N . ASN A 1 285 ? -8.941 -1.800 -9.239 1.00 60.97 285 ASN A N 1
ATOM 2352 C CA . ASN A 1 285 ? -7.777 -1.172 -9.867 1.00 60.97 285 ASN A CA 1
ATOM 2353 C C . ASN A 1 285 ? -8.122 0.175 -10.527 1.00 60.97 285 ASN A C 1
ATOM 2355 O O . ASN A 1 285 ? -7.235 0.880 -11.007 1.00 60.97 285 ASN A O 1
ATOM 2359 N N . LEU A 1 286 ? -9.413 0.508 -10.605 1.00 57.59 286 LEU A N 1
ATOM 2360 C CA . LEU A 1 286 ? -9.895 1.793 -11.088 1.00 57.59 286 LEU A CA 1
ATOM 2361 C C . LEU A 1 286 ? -10.043 2.707 -9.880 1.00 57.59 286 LEU A C 1
ATOM 2363 O O . LEU A 1 286 ? -10.759 2.374 -8.938 1.00 57.59 286 LEU A O 1
ATOM 2367 N N . ASN A 1 287 ? -9.362 3.850 -9.908 1.00 61.78 287 ASN A N 1
ATOM 2368 C CA . ASN A 1 287 ? -9.602 4.901 -8.935 1.00 61.78 287 ASN A CA 1
ATOM 2369 C C . ASN A 1 287 ? -10.793 5.736 -9.435 1.00 61.78 287 ASN A C 1
ATOM 2371 O O . ASN A 1 287 ? -10.601 6.537 -10.352 1.00 61.78 287 ASN A O 1
ATOM 2375 N N . PRO A 1 288 ? -12.006 5.587 -8.873 1.00 61.53 288 PRO A N 1
ATOM 2376 C CA . PRO A 1 288 ? -13.170 6.351 -9.317 1.00 61.53 288 PRO A CA 1
ATOM 2377 C C . PRO A 1 288 ? -12.986 7.866 -9.143 1.00 61.53 288 PRO A C 1
ATOM 2379 O O . PRO A 1 288 ? -13.681 8.626 -9.794 1.00 61.53 288 PRO A O 1
ATOM 2382 N N . LYS A 1 289 ? -12.008 8.349 -8.359 1.00 62.41 289 LYS A N 1
ATOM 2383 C CA . LYS A 1 289 ? -11.667 9.785 -8.344 1.00 62.41 289 LYS A CA 1
ATOM 2384 C C . LYS A 1 289 ? -11.042 10.262 -9.652 1.00 62.41 289 LYS A C 1
ATOM 2386 O O . LYS A 1 289 ? -11.278 11.391 -10.064 1.00 62.41 289 LYS A O 1
ATOM 2391 N N . LEU A 1 290 ? -10.228 9.414 -10.282 1.00 57.09 290 LEU A N 1
ATOM 2392 C CA . LEU A 1 290 ? -9.651 9.699 -11.597 1.00 57.09 290 LEU A CA 1
ATOM 2393 C C . LEU A 1 290 ? -10.695 9.525 -12.704 1.00 57.09 290 LEU A C 1
ATOM 2395 O O . LEU A 1 290 ? -10.601 10.181 -13.735 1.00 57.09 290 LEU A O 1
ATOM 2399 N N . TYR A 1 291 ? -11.704 8.685 -12.455 1.00 63.09 291 TYR A N 1
ATOM 2400 C CA . TYR A 1 291 ? -12.770 8.360 -13.399 1.00 63.09 291 TYR A CA 1
ATOM 2401 C C . TYR A 1 291 ? -14.138 8.423 -12.703 1.00 63.09 291 TYR A C 1
ATOM 2403 O O . TYR A 1 291 ? -14.713 7.374 -12.403 1.00 63.09 291 TYR A O 1
ATOM 2411 N N . PRO A 1 292 ? -14.683 9.622 -12.419 1.00 62.97 292 PRO A N 1
ATOM 2412 C CA . PRO A 1 292 ? -15.924 9.774 -11.647 1.00 62.97 292 PRO A CA 1
ATOM 2413 C C . PRO A 1 292 ? -17.107 8.996 -12.229 1.00 62.97 292 PRO A C 1
ATOM 2415 O O . PRO A 1 292 ? -17.955 8.490 -11.502 1.00 62.97 292 PRO A O 1
ATOM 2418 N N . LYS A 1 293 ? -17.146 8.818 -13.554 1.00 63.81 293 LYS A N 1
ATOM 2419 C CA . LYS A 1 293 ? -18.199 8.041 -14.222 1.00 63.81 293 LYS A CA 1
ATOM 2420 C C . LYS A 1 293 ? -18.086 6.536 -13.965 1.00 63.81 293 LYS A C 1
ATOM 2422 O O . LYS A 1 293 ? -19.099 5.836 -14.034 1.00 63.81 293 LYS A O 1
ATOM 2427 N N . ALA A 1 294 ? -16.898 6.045 -13.607 1.00 63.97 294 ALA A N 1
ATOM 2428 C CA . ALA A 1 294 ? -16.688 4.649 -13.246 1.00 63.97 294 ALA A CA 1
ATOM 2429 C C . ALA A 1 294 ? -17.365 4.269 -11.924 1.00 63.97 294 ALA A C 1
ATOM 2431 O O . ALA A 1 294 ? -17.588 3.087 -11.684 1.00 63.97 294 ALA A O 1
ATOM 2432 N N . GLU A 1 295 ? -17.753 5.241 -11.093 1.00 68.31 295 GLU A N 1
ATOM 2433 C CA . GLU A 1 295 ? -18.503 4.988 -9.861 1.00 68.31 295 GLU A CA 1
ATOM 2434 C C . GLU A 1 295 ? -19.828 4.258 -10.130 1.00 68.31 295 GLU A C 1
ATOM 2436 O O . GLU A 1 295 ? -20.171 3.315 -9.421 1.00 68.31 295 GLU A O 1
ATOM 2441 N N . SER A 1 296 ? -20.518 4.605 -11.223 1.00 71.06 296 SER A N 1
ATOM 2442 C CA . SER A 1 296 ? -21.763 3.942 -11.648 1.00 71.06 296 SER A CA 1
ATOM 2443 C C . SER A 1 296 ? -21.589 2.466 -12.026 1.00 71.06 296 SER A C 1
ATOM 2445 O O . SER A 1 296 ? -22.558 1.707 -12.061 1.00 71.06 296 SER A O 1
ATOM 2447 N N . LEU A 1 297 ? -20.351 2.060 -12.305 1.00 67.50 297 LEU A N 1
ATOM 2448 C CA . LEU A 1 297 ? -19.977 0.704 -12.692 1.00 67.50 297 LEU A CA 1
ATOM 2449 C C . LEU A 1 297 ? -19.562 -0.134 -11.487 1.00 67.50 297 LEU A C 1
ATOM 2451 O O . LEU A 1 297 ? -19.399 -1.352 -11.602 1.00 67.50 297 LEU A O 1
ATOM 2455 N N . LEU A 1 298 ? -19.359 0.509 -10.335 1.00 75.62 298 LEU A N 1
ATOM 2456 C CA . LEU A 1 298 ? -18.970 -0.193 -9.134 1.00 75.62 298 LEU A CA 1
ATOM 2457 C C . LEU A 1 298 ? -20.155 -1.028 -8.631 1.00 75.62 298 LEU A C 1
ATOM 2459 O O . LEU A 1 298 ? -21.287 -0.542 -8.547 1.00 75.62 298 LEU A O 1
ATOM 2463 N N . PRO A 1 299 ? -19.920 -2.299 -8.275 1.00 77.81 299 PRO A N 1
ATOM 2464 C CA . PRO A 1 299 ? -20.959 -3.129 -7.692 1.00 77.81 299 PRO A CA 1
ATOM 2465 C C . PRO A 1 299 ? -21.483 -2.491 -6.404 1.00 77.81 299 PRO A C 1
ATOM 2467 O O . PRO A 1 299 ? -20.696 -2.043 -5.572 1.00 77.81 299 PRO A O 1
ATOM 2470 N N . LYS A 1 300 ? -22.809 -2.473 -6.231 1.00 89.25 300 LYS A N 1
ATOM 2471 C CA . LYS A 1 300 ? -23.472 -1.957 -5.023 1.00 89.25 300 LYS A CA 1
ATOM 2472 C C . LYS A 1 300 ? -23.165 -2.806 -3.788 1.00 89.25 300 LYS A C 1
ATOM 2474 O O . LYS A 1 300 ? -22.926 -4.011 -3.906 1.00 89.25 300 LYS A O 1
ATOM 2479 N N . ASN A 1 301 ? -23.264 -2.189 -2.609 1.00 91.44 301 ASN A N 1
ATOM 2480 C CA . ASN A 1 301 ? -23.073 -2.827 -1.300 1.00 91.44 301 ASN A CA 1
ATOM 2481 C C . ASN A 1 301 ? -21.699 -3.496 -1.157 1.00 91.44 301 ASN A C 1
ATOM 2483 O O . ASN A 1 301 ? -21.569 -4.624 -0.669 1.00 91.44 301 ASN A O 1
ATOM 2487 N N . LYS A 1 302 ? -20.666 -2.809 -1.641 1.00 91.88 302 LYS A N 1
ATOM 2488 C CA . LYS A 1 302 ? -19.269 -3.219 -1.561 1.00 91.88 302 LYS A CA 1
ATOM 2489 C C . LYS A 1 302 ? -18.447 -2.209 -0.783 1.00 91.88 302 LYS A C 1
ATOM 2491 O O . LYS A 1 302 ? -18.756 -1.021 -0.739 1.00 91.88 302 LYS A O 1
ATOM 2496 N N . VAL A 1 303 ? -17.374 -2.716 -0.199 1.00 92.00 303 VAL A N 1
ATOM 2497 C CA . VAL A 1 303 ? -16.252 -1.946 0.313 1.00 92.00 303 VAL A CA 1
ATOM 2498 C C . VAL A 1 303 ? -15.118 -2.115 -0.680 1.00 92.00 303 VAL A C 1
ATOM 2500 O O . VAL A 1 303 ? -14.724 -3.236 -1.007 1.00 92.00 303 VAL A O 1
ATOM 2503 N N . ILE A 1 304 ? -14.627 -1.003 -1.200 1.00 89.00 304 ILE A N 1
ATOM 2504 C CA . ILE A 1 304 ? -13.642 -0.977 -2.266 1.00 89.00 304 ILE A CA 1
ATOM 2505 C C . ILE A 1 304 ? -12.365 -0.374 -1.718 1.00 89.00 304 ILE A C 1
ATOM 2507 O O . ILE A 1 304 ? -12.361 0.744 -1.210 1.00 89.00 304 ILE A O 1
ATOM 2511 N N . HIS A 1 305 ? -11.276 -1.117 -1.866 1.00 86.94 305 HIS A N 1
ATOM 2512 C CA . HIS A 1 305 ? -9.934 -0.596 -1.659 1.00 86.94 305 HIS A CA 1
ATOM 2513 C C . HIS A 1 305 ? -9.247 -0.445 -3.011 1.00 86.94 305 HIS A C 1
ATOM 2515 O O . HIS A 1 305 ? -9.309 -1.356 -3.849 1.00 86.94 305 HIS A O 1
ATOM 2521 N N . ALA A 1 306 ? -8.631 0.714 -3.238 1.00 74.12 306 ALA A N 1
ATOM 2522 C CA . ALA A 1 306 ? -7.890 0.978 -4.460 1.00 74.12 306 ALA A CA 1
ATOM 2523 C C . ALA A 1 306 ? -6.596 0.146 -4.445 1.00 74.12 306 ALA A C 1
ATOM 2525 O O . ALA A 1 306 ? -5.600 0.501 -3.817 1.00 74.12 306 ALA A O 1
ATOM 2526 N N . ALA A 1 307 ? -6.603 -1.001 -5.122 1.00 57.84 307 ALA A N 1
ATOM 2527 C CA . ALA A 1 307 ? -5.445 -1.882 -5.166 1.00 57.84 307 ALA A CA 1
ATOM 2528 C C . ALA A 1 307 ? -4.385 -1.315 -6.117 1.00 57.84 307 ALA A C 1
ATOM 2530 O O . ALA A 1 307 ? -4.426 -1.563 -7.318 1.00 57.84 307 ALA A O 1
ATOM 2531 N N . LYS A 1 308 ? -3.405 -0.600 -5.548 1.00 54.12 308 LYS A N 1
ATOM 2532 C CA . LYS A 1 308 ? -2.300 0.085 -6.247 1.00 54.12 308 LYS A CA 1
ATOM 2533 C C . LYS A 1 308 ? -2.756 1.124 -7.278 1.00 54.12 308 LYS A C 1
ATOM 2535 O O . LYS A 1 308 ? -3.842 1.084 -7.843 1.00 54.12 308 LYS A O 1
ATOM 2540 N N . TYR A 1 309 ? -1.877 2.093 -7.523 1.00 50.22 309 TYR A N 1
ATOM 2541 C CA . TYR A 1 309 ? -2.112 3.136 -8.513 1.00 50.22 309 TYR A CA 1
ATOM 2542 C C . TYR A 1 309 ? -2.446 2.509 -9.866 1.00 50.22 309 TYR A C 1
ATOM 2544 O O . TYR A 1 309 ? -1.812 1.542 -10.287 1.00 50.22 309 TYR A O 1
ATOM 2552 N N . PHE A 1 310 ? -3.417 3.092 -10.563 1.00 48.28 310 PHE A N 1
ATOM 2553 C CA . PHE A 1 310 ? -3.803 2.730 -11.924 1.00 48.28 310 PHE A CA 1
ATOM 2554 C C . PHE A 1 310 ? -2.576 2.510 -12.841 1.00 48.28 310 PHE A C 1
ATOM 2556 O O . PHE A 1 310 ? -2.544 1.547 -13.601 1.00 48.28 310 PHE A O 1
ATOM 2563 N N . GLN A 1 311 ? -1.495 3.278 -12.646 1.00 48.69 311 GLN A N 1
ATOM 2564 C CA . GLN A 1 311 ? -0.197 3.109 -13.312 1.00 48.69 311 GLN A CA 1
ATOM 2565 C C . GLN A 1 311 ? 0.444 1.717 -13.149 1.00 48.69 311 GLN A C 1
ATOM 2567 O O . GLN A 1 311 ? 1.057 1.209 -14.086 1.00 48.69 311 GLN A O 1
ATOM 2572 N N . ASP A 1 312 ? 0.321 1.070 -11.990 1.00 50.28 312 ASP A N 1
ATOM 2573 C CA . ASP A 1 312 ? 0.823 -0.291 -11.757 1.00 50.28 312 ASP A CA 1
ATOM 2574 C C . ASP A 1 312 ? -0.031 -1.331 -12.484 1.00 50.28 312 ASP A C 1
ATOM 2576 O O . ASP A 1 312 ? 0.501 -2.315 -13.013 1.00 50.28 312 ASP A O 1
ATOM 2580 N N . THR A 1 313 ? -1.341 -1.089 -12.568 1.00 49.88 313 THR A N 1
ATOM 2581 C CA . THR A 1 313 ? -2.263 -1.892 -13.377 1.00 49.88 313 THR A CA 1
ATOM 2582 C C . THR A 1 313 ? -1.956 -1.717 -14.856 1.00 49.88 313 THR A C 1
ATOM 2584 O O . THR A 1 313 ? -1.782 -2.718 -15.539 1.00 49.88 313 THR A O 1
ATOM 2587 N N . VAL A 1 314 ? -1.758 -0.487 -15.335 1.00 51.59 314 VAL A N 1
ATOM 2588 C CA . VAL A 1 314 ? -1.305 -0.178 -16.699 1.00 51.59 314 VAL A CA 1
ATOM 2589 C C . VAL A 1 314 ? 0.045 -0.831 -16.978 1.00 51.59 314 VAL A C 1
ATOM 2591 O O . VAL A 1 314 ? 0.202 -1.509 -17.983 1.00 51.59 314 VAL A O 1
ATOM 2594 N N . ASN A 1 315 ? 1.022 -0.735 -16.079 1.00 54.44 315 ASN A N 1
ATOM 2595 C CA . ASN A 1 315 ? 2.331 -1.365 -16.258 1.00 54.44 315 ASN A CA 1
ATOM 2596 C C . ASN A 1 315 ? 2.257 -2.896 -16.282 1.00 54.44 315 ASN A C 1
ATOM 2598 O O . ASN A 1 315 ? 3.022 -3.532 -17.007 1.00 54.44 315 ASN A O 1
ATOM 2602 N N . THR A 1 316 ? 1.356 -3.491 -15.502 1.00 51.56 316 THR A N 1
ATOM 2603 C CA . THR A 1 316 ? 1.099 -4.938 -15.502 1.00 51.56 316 THR A CA 1
ATOM 2604 C C . THR A 1 316 ? 0.342 -5.366 -16.757 1.00 51.56 316 THR A C 1
ATOM 2606 O O . THR A 1 316 ? 0.681 -6.388 -17.347 1.00 51.56 316 THR A O 1
ATOM 2609 N N . PHE A 1 317 ? -0.626 -4.563 -17.195 1.00 52.25 317 PHE A N 1
ATOM 2610 C CA . PHE A 1 317 ? -1.412 -4.745 -18.410 1.00 52.25 317 PHE A CA 1
ATOM 2611 C C . PHE A 1 317 ? -0.516 -4.652 -19.648 1.00 52.25 317 PHE A C 1
ATOM 2613 O O . PHE A 1 317 ? -0.430 -5.606 -20.404 1.00 52.25 317 PHE A O 1
ATOM 2620 N N . LEU A 1 318 ? 0.288 -3.594 -19.779 1.00 54.72 318 LEU A N 1
ATOM 2621 C CA . LEU A 1 318 ? 1.270 -3.404 -20.855 1.00 54.72 318 LEU A CA 1
ATOM 2622 C C . LEU A 1 318 ? 2.326 -4.516 -20.933 1.00 54.72 318 LEU A C 1
ATOM 2624 O O . LEU A 1 318 ? 2.879 -4.748 -22.000 1.00 54.72 318 LEU A O 1
ATOM 2628 N N . LYS A 1 319 ? 2.639 -5.193 -19.820 1.00 55.81 319 LYS A N 1
ATOM 2629 C CA . LYS A 1 319 ? 3.529 -6.371 -19.812 1.00 55.81 319 LYS A CA 1
ATOM 2630 C C . LYS A 1 319 ? 2.847 -7.644 -20.329 1.00 55.81 319 LYS A C 1
ATOM 2632 O O . LYS A 1 319 ? 3.540 -8.624 -20.576 1.00 55.81 319 LYS A O 1
ATOM 2637 N N . ARG A 1 320 ? 1.515 -7.642 -20.421 1.00 49.69 320 ARG A N 1
ATOM 2638 C CA . ARG A 1 320 ? 0.657 -8.788 -20.747 1.00 49.69 320 ARG A CA 1
ATOM 2639 C C . ARG A 1 320 ? -0.136 -8.616 -22.045 1.00 49.69 320 ARG A C 1
ATOM 2641 O O . ARG A 1 320 ? -0.836 -9.546 -22.406 1.00 49.69 320 ARG A O 1
ATOM 2648 N N . ILE A 1 321 ? -0.053 -7.473 -22.733 1.00 52.97 321 ILE A N 1
ATOM 2649 C CA . ILE A 1 321 ? -0.686 -7.309 -24.048 1.00 52.97 321 ILE A CA 1
ATOM 2650 C C . ILE A 1 321 ? 0.067 -8.172 -25.066 1.00 52.97 321 ILE A C 1
ATOM 2652 O O . ILE A 1 321 ? 1.077 -7.764 -25.637 1.00 52.97 321 ILE A O 1
ATOM 2656 N N . ASP A 1 322 ? -0.461 -9.359 -25.313 1.00 51.41 322 ASP A N 1
ATOM 2657 C CA . ASP A 1 322 ? -0.423 -10.046 -26.592 1.00 51.41 322 ASP A CA 1
ATOM 2658 C C . ASP A 1 322 ? -1.786 -9.887 -27.297 1.00 51.41 322 ASP A C 1
ATOM 2660 O O . ASP A 1 322 ? -2.821 -9.631 -26.677 1.00 51.41 322 ASP A O 1
ATOM 2664 N N . GLY A 1 323 ? -1.778 -9.972 -28.633 1.00 49.06 323 GLY A N 1
ATOM 2665 C CA . GLY A 1 323 ? -2.920 -9.652 -29.507 1.00 49.06 323 GLY A CA 1
ATOM 2666 C C . GLY A 1 323 ? -4.306 -10.204 -29.109 1.00 49.06 323 GLY A C 1
ATOM 2667 O O . GLY A 1 323 ? -5.289 -9.514 -29.371 1.00 49.06 323 GLY A O 1
ATOM 2668 N N . PRO A 1 324 ? -4.443 -11.377 -28.454 1.00 48.56 324 PRO A N 1
ATOM 2669 C CA . PRO A 1 324 ? -5.742 -11.887 -28.003 1.00 48.56 324 PRO A CA 1
ATOM 2670 C C . PRO A 1 324 ? -6.393 -11.086 -26.863 1.00 48.56 324 PRO A C 1
ATOM 2672 O O . PRO A 1 324 ? -7.614 -11.131 -26.717 1.00 48.56 324 PRO A O 1
ATOM 2675 N N . MET A 1 325 ? -5.616 -10.346 -26.061 1.00 44.59 325 MET A N 1
ATOM 2676 C CA . MET A 1 325 ? -6.119 -9.656 -24.865 1.00 44.59 325 MET A CA 1
ATOM 2677 C C . MET A 1 325 ? -6.821 -8.321 -25.169 1.00 44.59 325 MET A C 1
ATOM 2679 O O . MET A 1 325 ? -7.564 -7.815 -24.330 1.00 44.59 325 MET A O 1
ATOM 2683 N N . LEU A 1 326 ? -6.650 -7.768 -26.377 1.00 45.56 326 LEU A N 1
ATOM 2684 C CA . LEU A 1 326 ? -7.406 -6.595 -26.846 1.00 45.56 326 LEU A CA 1
ATOM 2685 C C . LEU A 1 326 ? -8.922 -6.863 -26.864 1.00 45.56 326 LEU A C 1
ATOM 2687 O O . LEU A 1 326 ? -9.696 -5.944 -26.632 1.00 45.56 326 LEU A O 1
ATOM 2691 N N . ASN A 1 327 ? -9.340 -8.122 -27.031 1.00 46.12 327 ASN A N 1
ATOM 2692 C CA . ASN A 1 327 ? -10.750 -8.531 -26.996 1.00 46.12 327 ASN A CA 1
ATOM 2693 C C . ASN A 1 327 ? -11.338 -8.581 -25.569 1.00 46.12 327 ASN A C 1
ATOM 2695 O O . ASN A 1 327 ? -12.541 -8.755 -25.398 1.00 46.12 327 ASN A O 1
ATOM 2699 N N . GLU A 1 328 ? -10.504 -8.469 -24.530 1.00 42.62 328 GLU A N 1
ATOM 2700 C CA . GLU A 1 328 ? -10.942 -8.392 -23.129 1.00 42.62 328 GLU A CA 1
ATOM 2701 C C . GLU A 1 328 ? -11.128 -6.935 -22.665 1.00 42.62 328 GLU A C 1
ATOM 2703 O O . GLU A 1 328 ? -11.692 -6.714 -21.593 1.00 42.62 328 GLU A O 1
ATOM 2708 N N . LEU A 1 329 ? -10.678 -5.937 -23.445 1.00 43.59 329 LEU A N 1
ATOM 2709 C CA . LEU A 1 329 ? -10.832 -4.513 -23.106 1.00 43.59 329 LEU A CA 1
ATOM 2710 C C . LEU A 1 329 ? -12.298 -4.103 -22.978 1.00 43.59 329 LEU A C 1
ATOM 2712 O O . LEU A 1 329 ? -12.613 -3.295 -22.113 1.00 43.59 329 LEU A O 1
ATOM 2716 N N . ASP A 1 330 ? -13.192 -4.738 -23.735 1.00 42.53 330 ASP A N 1
ATOM 2717 C CA . ASP A 1 330 ? -14.642 -4.522 -23.665 1.00 42.53 330 ASP A CA 1
ATOM 2718 C C . ASP A 1 330 ? -15.234 -4.865 -22.283 1.00 42.53 330 ASP A C 1
ATOM 2720 O O . ASP A 1 330 ? -16.335 -4.431 -21.942 1.00 42.53 330 ASP A O 1
ATOM 2724 N N . LYS A 1 331 ? -14.509 -5.639 -21.460 1.00 40.72 331 LYS A N 1
ATOM 2725 C CA . LYS A 1 331 ? -14.900 -5.967 -20.078 1.00 40.72 331 LYS A CA 1
ATOM 2726 C C . LYS A 1 331 ? -14.511 -4.879 -19.079 1.00 40.72 331 LYS A C 1
ATOM 2728 O O . LYS A 1 331 ? -15.069 -4.834 -17.983 1.00 40.72 331 LYS A O 1
ATOM 2733 N N . PHE A 1 332 ? -13.568 -4.008 -19.435 1.00 42.44 332 PHE A N 1
ATOM 2734 C CA . PHE A 1 332 ? -13.301 -2.785 -18.694 1.00 42.44 332 PHE A CA 1
ATOM 2735 C C . PHE A 1 332 ? -14.270 -1.734 -19.215 1.00 42.44 332 PHE A C 1
ATOM 2737 O O . PHE A 1 332 ? -14.031 -1.078 -20.223 1.00 42.44 332 PHE A O 1
ATOM 2744 N N . LEU A 1 333 ? -15.403 -1.607 -18.528 1.00 44.16 333 LEU A N 1
ATOM 2745 C CA . LEU A 1 333 ? -16.359 -0.539 -18.781 1.00 44.16 333 LEU A CA 1
ATOM 2746 C C . LEU A 1 333 ? -15.655 0.792 -18.469 1.00 44.16 333 LEU A C 1
ATOM 2748 O O . LEU A 1 333 ? -15.532 1.211 -17.325 1.00 44.16 333 LEU A O 1
ATOM 2752 N N . ILE A 1 334 ? -15.107 1.420 -19.498 1.00 46.06 334 ILE A N 1
ATOM 2753 C CA . ILE A 1 334 ? -14.552 2.765 -19.456 1.00 46.06 334 ILE A CA 1
ATOM 2754 C C . ILE A 1 334 ? -15.413 3.552 -20.442 1.00 46.06 334 ILE A C 1
ATOM 2756 O O . ILE A 1 334 ? -15.487 3.202 -21.620 1.00 46.06 334 ILE A O 1
ATOM 2760 N N . HIS A 1 335 ? -16.132 4.575 -19.972 1.00 41.50 335 HIS A N 1
ATOM 2761 C CA . HIS A 1 335 ? -16.895 5.441 -20.874 1.00 41.50 335 HIS A CA 1
ATOM 2762 C C . HIS A 1 335 ? -15.952 6.068 -21.911 1.00 41.50 335 HIS A C 1
ATOM 2764 O O . HIS A 1 335 ? -14.812 6.365 -21.582 1.00 41.50 335 HIS A O 1
ATOM 2770 N N . ASN A 1 336 ? -16.413 6.332 -23.140 1.00 39.47 336 ASN A N 1
ATOM 2771 C CA . ASN A 1 336 ? -15.575 6.888 -24.223 1.00 39.47 336 ASN A CA 1
ATOM 2772 C C . ASN A 1 336 ? -14.747 8.129 -23.824 1.00 39.47 336 ASN A C 1
ATOM 2774 O O . ASN A 1 336 ? -13.664 8.349 -24.355 1.00 39.47 336 ASN A O 1
ATOM 2778 N N . GLU A 1 337 ? -15.240 8.937 -22.888 1.00 44.12 337 GLU A N 1
ATOM 2779 C CA . GLU A 1 337 ? -14.537 10.117 -22.370 1.00 44.12 337 GLU A CA 1
ATOM 2780 C C . GLU A 1 337 ? -13.412 9.746 -21.384 1.00 44.12 337 GLU A C 1
ATOM 2782 O O . GLU A 1 337 ? -12.308 10.280 -21.476 1.00 44.12 337 GLU A O 1
ATOM 2787 N N . ASP A 1 338 ? -13.640 8.757 -20.514 1.00 44.38 338 ASP A N 1
ATOM 2788 C CA . ASP A 1 338 ? -12.602 8.163 -19.663 1.00 44.38 338 ASP A CA 1
ATOM 2789 C C . ASP A 1 338 ? -11.615 7.338 -20.503 1.00 44.38 338 ASP A C 1
ATOM 2791 O O . ASP A 1 338 ? -10.438 7.245 -20.167 1.00 44.38 338 ASP A O 1
ATOM 2795 N N . ALA A 1 339 ? -12.069 6.792 -21.637 1.00 44.56 339 ALA A N 1
ATOM 2796 C CA . ALA A 1 339 ? -11.264 6.039 -22.586 1.00 44.56 339 ALA A CA 1
ATOM 2797 C C . ALA A 1 339 ? -10.277 6.951 -23.312 1.00 44.56 339 ALA A C 1
ATOM 2799 O O . ALA A 1 339 ? -9.214 6.483 -23.685 1.00 44.56 339 ALA A O 1
ATOM 2800 N N . GLN A 1 340 ? -10.572 8.246 -23.469 1.00 47.81 340 GLN A N 1
ATOM 2801 C CA . GLN A 1 340 ? -9.617 9.229 -23.988 1.00 47.81 340 GLN A CA 1
ATOM 2802 C C . GLN A 1 340 ? -8.565 9.616 -22.948 1.00 47.81 340 GLN A C 1
ATOM 2804 O O . GLN A 1 340 ? -7.400 9.749 -23.307 1.00 47.81 340 GLN A O 1
ATOM 2809 N N . ALA A 1 341 ? -8.931 9.760 -21.669 1.00 50.09 341 ALA A N 1
ATOM 2810 C CA . ALA A 1 341 ? -7.961 9.982 -20.591 1.00 50.09 341 ALA A CA 1
ATOM 2811 C C . ALA A 1 341 ? -7.064 8.746 -20.386 1.00 50.09 341 ALA A C 1
ATOM 2813 O O . ALA A 1 341 ? -5.839 8.860 -20.357 1.00 50.09 341 ALA A O 1
ATOM 2814 N N . PHE A 1 342 ? -7.681 7.561 -20.366 1.00 48.56 342 PHE A N 1
ATOM 2815 C CA . PHE A 1 342 ? -7.033 6.251 -20.380 1.00 48.56 342 PHE A CA 1
ATOM 2816 C C . PHE A 1 342 ? -6.125 6.101 -21.599 1.00 48.56 342 PHE A C 1
ATOM 2818 O O . PHE A 1 342 ? -4.943 5.815 -21.449 1.00 48.56 342 PHE A O 1
ATOM 2825 N N . ALA A 1 343 ? -6.645 6.345 -22.805 1.00 50.47 343 ALA A N 1
ATOM 2826 C CA . ALA A 1 343 ? -5.881 6.268 -24.038 1.00 50.47 343 ALA A CA 1
ATOM 2827 C C . ALA A 1 343 ? -4.761 7.291 -24.039 1.00 50.47 343 ALA A C 1
ATOM 2829 O O . ALA A 1 343 ? -3.703 6.942 -24.503 1.00 50.47 343 ALA A O 1
ATOM 2830 N N . LYS A 1 344 ? -4.914 8.495 -23.488 1.00 55.91 344 LYS A N 1
ATOM 2831 C CA . LYS A 1 344 ? -3.838 9.490 -23.429 1.00 55.91 344 LYS A CA 1
ATOM 2832 C C . LYS A 1 344 ? -2.695 9.047 -22.513 1.00 55.91 344 LYS A C 1
ATOM 2834 O O . LYS A 1 344 ? -1.538 9.140 -22.910 1.00 55.91 344 LYS A O 1
ATOM 2839 N N . GLU A 1 345 ? -2.991 8.511 -21.330 1.00 50.72 345 GLU A N 1
ATOM 2840 C CA . GLU A 1 345 ? -1.961 7.986 -20.417 1.00 50.72 345 GLU A CA 1
ATOM 2841 C C . GLU A 1 345 ? -1.318 6.694 -20.939 1.00 50.72 345 GLU A C 1
ATOM 2843 O O . GLU A 1 345 ? -0.094 6.534 -20.909 1.00 50.72 345 GLU A O 1
ATOM 2848 N N . VAL A 1 346 ? -2.133 5.791 -21.488 1.00 50.62 346 VAL A N 1
ATOM 2849 C CA . VAL A 1 346 ? -1.675 4.567 -22.147 1.00 50.62 346 VAL A CA 1
ATOM 2850 C C . VAL A 1 346 ? -0.898 4.901 -23.417 1.00 50.62 346 VAL A C 1
ATOM 2852 O O . VAL A 1 346 ? 0.126 4.284 -23.656 1.00 50.62 346 VAL A O 1
ATOM 2855 N N . GLN A 1 347 ? -1.297 5.902 -24.197 1.00 54.12 347 GLN A N 1
ATOM 2856 C CA . GLN A 1 347 ? -0.612 6.365 -25.402 1.00 54.12 347 GLN A CA 1
ATOM 2857 C C . GLN A 1 347 ? 0.702 7.033 -25.036 1.00 54.12 347 GLN A C 1
ATOM 2859 O O . GLN A 1 347 ? 1.665 6.756 -25.720 1.00 54.12 347 GLN A O 1
ATOM 2864 N N . CYS A 1 348 ? 0.823 7.791 -23.944 1.00 51.81 348 CYS A N 1
ATOM 2865 C CA . CYS A 1 348 ? 2.130 8.257 -23.466 1.00 51.81 348 CYS A CA 1
ATOM 2866 C C . CYS A 1 348 ? 3.062 7.080 -23.114 1.00 51.81 348 CYS A C 1
ATOM 2868 O O . CYS A 1 348 ? 4.190 7.019 -23.602 1.00 51.81 348 CYS A O 1
ATOM 2870 N N . GLY A 1 349 ? 2.579 6.093 -22.349 1.00 48.88 349 GLY A N 1
ATOM 2871 C CA . GLY A 1 349 ? 3.388 4.930 -21.958 1.00 48.88 349 GLY A CA 1
ATOM 2872 C C . GLY A 1 349 ? 3.668 3.923 -23.088 1.00 48.88 349 GLY A C 1
ATOM 2873 O O . GLY A 1 349 ? 4.723 3.287 -23.109 1.00 48.88 349 GLY A O 1
ATOM 2874 N N . ILE A 1 350 ? 2.742 3.763 -24.035 1.00 49.88 350 ILE A N 1
ATOM 2875 C CA . ILE A 1 350 ? 2.891 2.941 -25.244 1.00 49.88 350 ILE A CA 1
ATOM 2876 C C . ILE A 1 350 ? 3.755 3.671 -26.259 1.00 49.88 350 ILE A C 1
ATOM 2878 O O . ILE A 1 350 ? 4.611 3.030 -26.844 1.00 49.88 350 ILE A O 1
ATOM 2882 N N . TYR A 1 351 ? 3.591 4.979 -26.452 1.00 48.94 351 TYR A N 1
ATOM 2883 C CA . TYR A 1 351 ? 4.406 5.775 -27.368 1.00 48.94 351 TYR A CA 1
ATOM 2884 C C . TYR A 1 351 ? 5.870 5.727 -26.956 1.00 48.94 351 TYR A C 1
ATOM 2886 O O . TYR A 1 351 ? 6.699 5.408 -27.795 1.00 48.94 351 TYR A O 1
ATOM 2894 N N . GLU A 1 352 ? 6.196 5.894 -25.671 1.00 51.06 352 GLU A N 1
ATOM 2895 C CA . GLU A 1 352 ? 7.573 5.715 -25.195 1.00 51.06 352 GLU A CA 1
ATOM 2896 C C . GLU A 1 352 ? 8.087 4.287 -25.420 1.00 51.06 352 GLU A C 1
ATOM 2898 O O . GLU A 1 352 ? 9.201 4.104 -25.900 1.00 51.06 352 GLU A O 1
ATOM 2903 N N . LYS A 1 353 ? 7.294 3.247 -25.131 1.00 49.94 353 LYS A N 1
ATOM 2904 C CA . LYS A 1 353 ? 7.723 1.848 -25.330 1.00 49.94 353 LYS A CA 1
ATOM 2905 C C . LYS A 1 353 ? 7.843 1.450 -26.802 1.00 49.94 353 LYS A C 1
ATOM 2907 O O . LYS A 1 353 ? 8.753 0.703 -27.148 1.00 49.94 353 LYS A O 1
ATOM 2912 N N . VAL A 1 354 ? 6.944 1.931 -27.655 1.00 48.69 354 VAL A N 1
ATOM 2913 C CA . VAL A 1 354 ? 6.939 1.709 -29.104 1.00 48.69 354 VAL A CA 1
ATOM 2914 C C . VAL A 1 354 ? 8.071 2.494 -29.738 1.00 48.69 354 VAL A C 1
ATOM 2916 O O . VAL A 1 354 ? 8.822 1.901 -30.499 1.00 48.69 354 VAL A O 1
ATOM 2919 N N . LEU A 1 355 ? 8.276 3.759 -29.366 1.00 52.53 355 LEU A N 1
ATOM 2920 C CA . LEU A 1 355 ? 9.458 4.520 -29.759 1.00 52.53 355 LEU A CA 1
ATOM 2921 C C . LEU A 1 355 ? 10.730 3.805 -29.317 1.00 52.53 355 LEU A C 1
ATOM 2923 O O . LEU A 1 355 ? 11.595 3.584 -30.147 1.00 52.53 355 LEU A O 1
ATOM 2927 N N . ASN A 1 356 ? 10.827 3.344 -28.069 1.00 54.00 356 ASN A N 1
ATOM 2928 C CA . ASN A 1 356 ? 11.986 2.585 -27.590 1.00 54.00 356 ASN A CA 1
ATOM 2929 C C . ASN A 1 356 ? 12.191 1.275 -28.365 1.00 54.00 356 ASN A C 1
ATOM 2931 O O . ASN A 1 356 ? 13.325 0.917 -28.676 1.00 54.00 356 ASN A O 1
ATOM 2935 N N . GLY A 1 357 ? 11.116 0.567 -28.716 1.00 52.94 357 GLY A N 1
ATOM 2936 C CA . GLY A 1 357 ? 11.174 -0.629 -29.558 1.00 52.94 357 GLY A CA 1
ATOM 2937 C C . GLY A 1 357 ? 11.609 -0.324 -30.995 1.00 52.94 357 GLY A C 1
ATOM 2938 O O . GLY A 1 357 ? 12.427 -1.053 -31.556 1.00 52.94 357 GLY A O 1
ATOM 2939 N N . ILE A 1 358 ? 11.107 0.771 -31.570 1.00 55.47 358 ILE A N 1
ATOM 2940 C CA . ILE A 1 358 ? 11.487 1.277 -32.892 1.00 55.47 358 ILE A CA 1
ATOM 2941 C C . ILE A 1 358 ? 12.954 1.705 -32.876 1.00 55.47 358 ILE A C 1
ATOM 2943 O O . ILE A 1 358 ? 13.702 1.260 -33.738 1.00 55.47 358 ILE A O 1
ATOM 2947 N N . TYR A 1 359 ? 13.397 2.473 -31.876 1.00 59.81 359 TYR A N 1
ATOM 2948 C CA . TYR A 1 359 ? 14.794 2.863 -31.705 1.00 59.81 359 TYR A CA 1
ATOM 2949 C C . TYR A 1 359 ? 15.678 1.629 -31.597 1.00 59.81 359 TYR A C 1
ATOM 2951 O O . TYR A 1 359 ? 16.585 1.478 -32.402 1.00 59.81 359 TYR A O 1
ATOM 2959 N N . LEU A 1 360 ? 15.385 0.687 -30.698 1.00 63.75 360 LEU A N 1
ATOM 2960 C CA . LEU A 1 360 ? 16.182 -0.535 -30.558 1.00 63.75 360 LEU A CA 1
ATOM 2961 C C . LEU A 1 360 ? 16.271 -1.336 -31.863 1.00 63.75 360 LEU A C 1
ATOM 2963 O O . LEU A 1 360 ? 17.349 -1.830 -32.193 1.00 63.75 360 LEU A O 1
ATOM 2967 N N . LYS A 1 361 ? 15.174 -1.448 -32.619 1.00 67.69 361 LYS A N 1
ATOM 2968 C CA . LYS A 1 361 ? 15.176 -2.124 -33.921 1.00 67.69 361 LYS A CA 1
ATOM 2969 C C . LYS A 1 361 ? 16.030 -1.371 -34.943 1.00 67.69 361 LYS A C 1
ATOM 2971 O O . LYS A 1 361 ? 16.940 -1.967 -35.511 1.00 67.69 361 LYS A O 1
ATOM 2976 N N . SER A 1 362 ? 15.810 -0.067 -35.096 1.00 68.81 362 SER A N 1
ATOM 2977 C CA . SER A 1 362 ? 16.614 0.800 -35.964 1.00 68.81 362 SER A CA 1
ATOM 2978 C C . SER A 1 362 ? 18.099 0.730 -35.605 1.00 68.81 362 SER A C 1
ATOM 2980 O O . SER A 1 362 ? 18.946 0.673 -36.488 1.00 68.81 362 SER A O 1
ATOM 2982 N N . MET A 1 363 ? 18.438 0.640 -34.318 1.00 77.38 363 MET A N 1
ATOM 2983 C CA . MET A 1 363 ? 19.818 0.501 -33.847 1.00 77.38 363 MET A CA 1
ATOM 2984 C C . MET A 1 363 ? 20.456 -0.822 -34.249 1.00 77.38 363 MET A C 1
ATOM 2986 O O . MET A 1 363 ? 21.636 -0.844 -34.596 1.00 77.38 363 MET A O 1
ATOM 2990 N N . GLN A 1 364 ? 19.704 -1.923 -34.229 1.00 75.12 364 GLN A N 1
ATOM 2991 C CA . GLN A 1 364 ? 20.202 -3.208 -34.725 1.00 75.12 364 GLN A CA 1
ATOM 2992 C C . GLN A 1 364 ? 20.360 -3.206 -36.248 1.00 75.12 364 GLN A C 1
ATOM 2994 O O . GLN A 1 364 ? 21.345 -3.746 -36.761 1.00 75.12 364 GLN A O 1
ATOM 2999 N N . ASP A 1 365 ? 19.446 -2.556 -36.966 1.00 78.25 365 ASP A N 1
ATOM 3000 C CA . ASP A 1 365 ? 19.52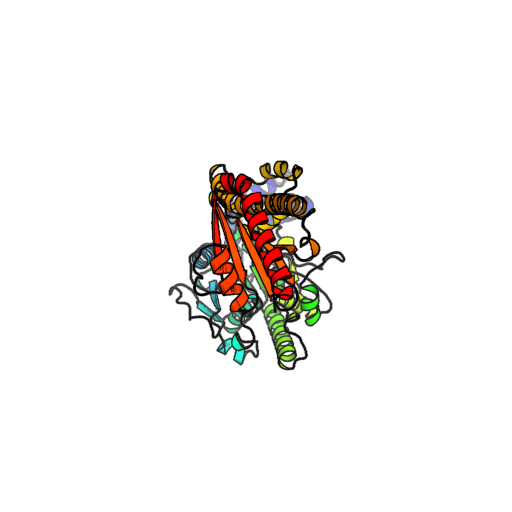7 -2.408 -38.420 1.00 78.25 365 ASP A CA 1
ATOM 3001 C C . ASP A 1 365 ? 20.749 -1.560 -38.811 1.00 78.25 365 ASP A C 1
ATOM 3003 O O . ASP A 1 365 ? 21.553 -1.968 -39.657 1.00 78.25 365 ASP A O 1
ATOM 3007 N N . TYR A 1 366 ? 20.967 -0.428 -38.132 1.00 82.88 366 TYR A N 1
ATOM 3008 C CA . TYR A 1 366 ? 22.158 0.399 -38.315 1.00 82.88 366 TYR A CA 1
ATOM 3009 C C . TYR A 1 366 ? 23.429 -0.345 -37.933 1.00 82.88 366 TYR A C 1
ATOM 3011 O O . TYR A 1 366 ? 24.360 -0.374 -38.732 1.00 82.88 366 TYR A O 1
ATOM 3019 N N . LYS A 1 367 ? 23.463 -1.029 -36.786 1.00 87.75 367 LYS A N 1
ATOM 3020 C CA . LYS A 1 367 ? 24.599 -1.876 -36.403 1.00 87.75 367 LYS A CA 1
ATOM 3021 C C . LYS A 1 367 ? 24.954 -2.871 -37.510 1.00 87.75 367 LYS A C 1
ATOM 3023 O O . LYS A 1 367 ? 26.106 -2.924 -37.923 1.00 87.75 367 LYS A O 1
ATOM 3028 N N . THR A 1 368 ? 23.964 -3.585 -38.046 1.00 85.62 368 THR A N 1
ATOM 3029 C CA . THR A 1 368 ? 24.157 -4.567 -39.127 1.00 85.62 368 THR A CA 1
ATOM 3030 C C . THR A 1 368 ? 24.716 -3.920 -40.398 1.00 85.62 368 THR A C 1
ATOM 3032 O O . THR A 1 368 ? 25.582 -4.484 -41.073 1.00 85.62 368 THR A O 1
ATOM 3035 N N . ARG A 1 369 ? 24.248 -2.715 -40.741 1.00 86.31 369 ARG A N 1
ATOM 3036 C CA . ARG A 1 369 ? 24.764 -1.951 -41.886 1.00 86.31 369 ARG A CA 1
ATOM 3037 C C . ARG A 1 369 ? 26.199 -1.493 -41.668 1.00 86.31 369 ARG A C 1
ATOM 3039 O O . ARG A 1 369 ? 27.007 -1.633 -42.581 1.00 86.31 369 ARG A O 1
ATOM 3046 N N . ILE A 1 370 ? 26.524 -0.990 -40.480 1.00 88.88 370 ILE A N 1
ATOM 3047 C CA . ILE A 1 370 ? 27.886 -0.578 -40.128 1.00 88.88 370 ILE A CA 1
ATOM 3048 C C . ILE A 1 370 ? 28.819 -1.793 -40.131 1.00 88.88 370 ILE A C 1
ATOM 3050 O O . ILE A 1 370 ? 29.880 -1.723 -40.743 1.00 88.88 370 ILE A O 1
ATOM 3054 N N . ASP A 1 371 ? 28.402 -2.927 -39.561 1.00 88.19 371 ASP A N 1
ATOM 3055 C CA . ASP A 1 371 ? 29.144 -4.195 -39.627 1.00 88.19 371 ASP A CA 1
ATOM 3056 C C . ASP A 1 371 ? 29.458 -4.573 -41.085 1.00 88.19 371 ASP A C 1
ATOM 3058 O O . ASP A 1 371 ? 30.579 -4.967 -41.413 1.00 88.19 371 ASP A O 1
ATOM 3062 N N . LYS A 1 372 ? 28.489 -4.408 -41.997 1.00 90.56 372 LYS A N 1
ATOM 3063 C CA . LYS A 1 372 ? 28.682 -4.664 -43.431 1.00 90.56 372 LYS A CA 1
ATOM 3064 C C . LYS A 1 372 ? 29.666 -3.684 -44.076 1.00 90.56 372 LYS A C 1
ATOM 3066 O O . LYS A 1 372 ? 30.486 -4.129 -44.878 1.00 90.56 372 LYS A O 1
ATOM 3071 N N . LEU A 1 373 ? 29.592 -2.395 -43.740 1.00 89.50 373 LEU A N 1
ATOM 3072 C CA . LEU A 1 373 ? 30.517 -1.367 -44.236 1.00 89.50 373 LEU A CA 1
ATOM 3073 C C . LEU A 1 373 ? 31.952 -1.633 -43.763 1.00 89.50 373 LEU A C 1
ATOM 3075 O O . LEU A 1 373 ? 32.887 -1.555 -44.554 1.00 89.50 373 LEU A O 1
ATOM 3079 N N . LEU A 1 374 ? 32.120 -2.029 -42.500 1.00 89.50 374 LEU A N 1
ATOM 3080 C CA . LEU A 1 374 ? 33.430 -2.306 -41.917 1.00 89.50 374 LEU A CA 1
ATOM 3081 C C . LEU A 1 374 ? 33.984 -3.683 -42.292 1.00 89.50 374 LEU A C 1
ATOM 3083 O O . LEU A 1 374 ? 35.175 -3.910 -42.116 1.00 89.50 374 LEU A O 1
ATOM 3087 N N . LYS A 1 375 ? 33.186 -4.610 -42.836 1.00 90.12 375 LYS A N 1
ATOM 3088 C CA . LYS A 1 375 ? 33.617 -5.996 -43.106 1.00 90.12 375 LYS A CA 1
ATOM 3089 C C . LYS A 1 375 ? 34.881 -6.105 -43.971 1.00 90.12 375 LYS A C 1
ATOM 3091 O O . LYS A 1 375 ? 35.633 -7.066 -43.831 1.00 90.12 375 LYS A O 1
ATOM 3096 N N . THR A 1 376 ? 35.116 -5.144 -44.863 1.00 84.50 376 THR A N 1
ATOM 3097 C CA . THR A 1 376 ? 36.296 -5.092 -45.747 1.00 84.50 376 THR A CA 1
ATOM 3098 C C . THR A 1 376 ? 37.430 -4.215 -45.208 1.00 84.50 376 THR A C 1
ATOM 3100 O O . THR A 1 376 ? 38.455 -4.063 -45.869 1.00 84.50 376 THR A O 1
ATOM 3103 N N . SER A 1 377 ? 37.260 -3.616 -44.031 1.00 87.19 377 SER A N 1
ATOM 3104 C CA . SER A 1 377 ? 38.243 -2.737 -43.406 1.00 87.19 377 SER A CA 1
ATOM 3105 C C . SER A 1 377 ? 39.378 -3.518 -42.743 1.00 87.19 377 SER A C 1
ATOM 3107 O O . SER A 1 377 ? 39.148 -4.500 -42.037 1.00 87.19 377 SER A O 1
ATOM 3109 N N . SER A 1 378 ? 40.615 -3.034 -42.887 1.00 86.50 378 SER A N 1
ATOM 3110 C CA . SER A 1 378 ? 41.771 -3.574 -42.160 1.00 86.50 378 SER A CA 1
ATOM 3111 C C . SER A 1 378 ? 41.698 -3.334 -40.647 1.00 86.50 378 SER A C 1
ATOM 3113 O O . SER A 1 378 ? 42.248 -4.126 -39.885 1.00 86.50 378 SER A O 1
ATOM 3115 N N . VAL A 1 379 ? 40.983 -2.293 -40.200 1.00 86.44 379 VAL A N 1
ATOM 3116 C CA . VAL A 1 379 ? 40.809 -1.952 -38.774 1.00 86.44 379 VAL A CA 1
ATOM 3117 C C . VAL A 1 379 ? 39.505 -2.490 -38.183 1.00 86.44 379 VAL A C 1
ATOM 3119 O O . VAL A 1 379 ? 39.240 -2.273 -37.005 1.00 86.44 379 VAL A O 1
ATOM 3122 N N . ALA A 1 380 ? 38.708 -3.244 -38.950 1.00 85.19 380 ALA A N 1
ATOM 3123 C CA . ALA A 1 380 ? 37.417 -3.781 -38.503 1.00 85.19 380 ALA A CA 1
ATOM 3124 C C . ALA A 1 380 ? 37.509 -4.539 -37.170 1.00 85.19 380 ALA A C 1
ATOM 3126 O O . ALA A 1 380 ? 36.660 -4.392 -36.301 1.00 85.19 380 ALA A O 1
ATOM 3127 N N . LYS A 1 381 ? 38.579 -5.325 -36.988 1.00 88.12 381 LYS A N 1
ATOM 3128 C CA . LYS A 1 381 ? 38.809 -6.127 -35.774 1.00 88.12 381 LYS A CA 1
ATOM 3129 C C . LYS A 1 381 ? 39.088 -5.283 -34.527 1.00 88.12 381 LYS A C 1
ATOM 3131 O O . LYS A 1 381 ? 38.997 -5.804 -33.421 1.00 88.12 381 LYS A O 1
ATOM 3136 N N . LEU A 1 382 ? 39.452 -4.016 -34.712 1.00 88.94 382 LEU A N 1
ATOM 3137 C CA . LEU A 1 382 ? 39.783 -3.071 -33.647 1.00 88.94 382 LEU A CA 1
ATOM 3138 C C . LEU A 1 382 ? 38.591 -2.190 -33.253 1.00 88.94 382 LEU A C 1
ATOM 3140 O O . LEU A 1 382 ? 38.680 -1.465 -32.265 1.00 88.94 382 LEU A O 1
ATOM 3144 N N . ILE A 1 383 ? 37.490 -2.245 -34.012 1.00 92.38 383 ILE A N 1
ATOM 3145 C CA . ILE A 1 383 ? 36.279 -1.460 -33.771 1.00 92.38 383 ILE A CA 1
ATOM 3146 C C . ILE A 1 383 ? 35.194 -2.386 -33.228 1.00 92.38 383 ILE A C 1
ATOM 3148 O O . ILE A 1 383 ? 34.724 -3.299 -33.906 1.00 92.38 383 ILE A O 1
ATOM 3152 N N . LYS A 1 384 ? 34.759 -2.133 -31.997 1.00 94.62 384 LYS A N 1
ATOM 3153 C CA . LYS A 1 384 ? 33.623 -2.820 -31.386 1.00 94.62 384 LYS A CA 1
ATOM 3154 C C . LYS A 1 384 ? 32.362 -1.982 -31.556 1.00 94.62 384 LYS A C 1
ATOM 3156 O O . LYS A 1 384 ? 32.324 -0.841 -31.112 1.00 94.62 384 LYS A O 1
ATOM 3161 N N . ILE A 1 385 ? 31.306 -2.577 -32.107 1.00 94.50 385 ILE A N 1
ATOM 3162 C CA . ILE A 1 385 ? 30.006 -1.910 -32.261 1.00 94.50 385 ILE A CA 1
ATOM 3163 C C . ILE A 1 385 ? 29.032 -2.401 -31.193 1.00 94.50 385 ILE A C 1
ATOM 3165 O O . ILE A 1 385 ? 28.781 -3.605 -31.061 1.00 94.50 385 ILE A O 1
ATOM 3169 N N . TRP A 1 386 ? 28.467 -1.479 -30.421 1.00 93.25 386 TRP A N 1
ATOM 3170 C CA . TRP A 1 386 ? 27.521 -1.796 -29.353 1.00 93.25 386 TRP A CA 1
ATOM 3171 C C . TRP A 1 386 ? 26.531 -0.654 -29.112 1.00 93.25 386 TRP A C 1
ATOM 3173 O O . TRP A 1 386 ? 26.728 0.461 -29.577 1.00 93.25 386 TRP A O 1
ATOM 3183 N N . VAL A 1 387 ? 25.435 -0.951 -28.415 1.00 87.62 387 VAL A N 1
ATOM 3184 C CA . VAL A 1 387 ? 24.393 0.032 -28.091 1.00 87.62 387 VAL A CA 1
ATOM 3185 C C . VAL A 1 387 ? 24.579 0.472 -26.640 1.00 87.62 387 VAL A C 1
ATOM 3187 O O . VAL A 1 387 ? 24.548 -0.362 -25.732 1.00 87.62 387 VAL A O 1
ATOM 3190 N N . HIS A 1 388 ? 24.813 1.766 -26.431 1.00 88.69 388 HIS A N 1
ATOM 3191 C CA . HIS A 1 388 ? 24.856 2.412 -25.126 1.00 88.69 388 HIS A CA 1
ATOM 3192 C C . HIS A 1 388 ? 23.497 3.041 -24.823 1.00 88.69 388 HIS A C 1
ATOM 3194 O O . HIS A 1 388 ? 22.954 3.796 -25.625 1.00 88.69 388 HIS A O 1
ATOM 3200 N N . ASN A 1 389 ? 22.943 2.737 -23.650 1.00 82.75 389 ASN A N 1
ATOM 3201 C CA . ASN A 1 389 ? 21.577 3.121 -23.282 1.00 82.75 389 ASN A CA 1
ATOM 3202 C C . ASN A 1 389 ? 20.563 2.697 -24.368 1.00 82.75 389 ASN A C 1
ATOM 3204 O O . ASN A 1 389 ? 20.817 1.764 -25.125 1.00 82.75 389 ASN A O 1
ATOM 3208 N N . GLN A 1 390 ? 19.374 3.295 -24.407 1.00 77.12 390 GLN A N 1
ATOM 3209 C CA . GLN A 1 390 ? 18.316 2.875 -25.338 1.00 77.12 390 GLN A CA 1
ATOM 3210 C C . GLN A 1 390 ? 18.416 3.540 -26.722 1.00 77.12 390 GLN A C 1
ATOM 3212 O O . GLN A 1 390 ? 17.685 3.147 -27.627 1.00 77.12 390 GLN A O 1
ATOM 3217 N N . ASN A 1 391 ? 19.312 4.516 -26.905 1.00 83.31 391 ASN A N 1
ATOM 3218 C CA . ASN A 1 391 ? 19.321 5.380 -28.085 1.00 83.31 391 ASN A CA 1
ATOM 3219 C C . ASN A 1 391 ? 20.714 5.815 -28.588 1.00 83.31 391 ASN A C 1
ATOM 3221 O O . ASN A 1 391 ? 20.783 6.651 -29.485 1.00 83.31 391 ASN A O 1
ATOM 3225 N N . THR A 1 392 ? 21.819 5.262 -28.072 1.00 92.38 392 THR A N 1
ATOM 3226 C CA . THR A 1 392 ? 23.175 5.614 -28.539 1.00 92.38 392 THR A CA 1
ATOM 3227 C C . THR A 1 392 ? 23.886 4.416 -29.170 1.00 92.38 392 THR A C 1
ATOM 3229 O O . THR A 1 392 ? 24.029 3.370 -28.541 1.00 92.38 392 THR A O 1
ATOM 3232 N N . LEU A 1 393 ? 24.343 4.541 -30.419 1.00 92.88 393 LEU A N 1
ATOM 3233 C CA . LEU A 1 393 ? 25.106 3.510 -31.127 1.00 92.88 393 LEU A CA 1
ATOM 3234 C C . LEU A 1 393 ? 26.568 3.908 -31.050 1.00 92.88 393 LEU A C 1
ATOM 3236 O O . LEU A 1 393 ? 26.919 5.032 -31.394 1.00 92.88 393 LEU A O 1
ATOM 3240 N N . VAL A 1 394 ? 27.407 3.000 -30.577 1.00 95.50 394 VAL A N 1
ATOM 3241 C CA . VAL A 1 394 ? 28.805 3.289 -30.284 1.00 95.50 394 VAL A CA 1
ATOM 3242 C C . VAL A 1 394 ? 29.699 2.433 -31.163 1.00 95.50 394 VAL A C 1
ATOM 3244 O O . VAL A 1 394 ? 29.592 1.204 -31.150 1.00 95.50 394 VAL A O 1
ATOM 3247 N N . LEU A 1 395 ? 30.605 3.086 -31.892 1.00 97.00 395 LEU A N 1
ATOM 3248 C CA . LEU A 1 395 ? 31.742 2.455 -32.561 1.00 97.00 395 LEU A CA 1
ATOM 3249 C C . LEU A 1 395 ? 32.979 2.748 -31.716 1.00 97.00 395 LEU A C 1
ATOM 3251 O O . LEU A 1 395 ? 33.496 3.861 -31.728 1.00 97.00 395 LEU A O 1
ATOM 3255 N N . ASP A 1 396 ? 33.426 1.760 -30.955 1.00 96.12 396 ASP A N 1
ATOM 3256 C CA . ASP A 1 396 ? 34.499 1.903 -29.975 1.00 96.12 396 ASP A CA 1
ATOM 3257 C C . ASP A 1 396 ? 35.801 1.329 -30.537 1.00 96.12 396 ASP A C 1
ATOM 3259 O O . ASP A 1 396 ? 35.914 0.119 -30.749 1.00 96.12 396 ASP A O 1
ATOM 3263 N N . PHE A 1 397 ? 36.771 2.197 -30.812 1.00 95.50 397 PHE A N 1
ATOM 3264 C CA . PHE A 1 397 ? 38.101 1.824 -31.273 1.00 95.50 397 PHE A CA 1
ATOM 3265 C C . PHE A 1 397 ? 39.075 1.843 -30.101 1.00 95.50 397 PHE A C 1
ATOM 3267 O O . PHE A 1 397 ? 39.304 2.885 -29.477 1.00 95.50 397 PHE A O 1
ATOM 3274 N N . LYS A 1 398 ? 39.705 0.697 -29.839 1.00 92.25 398 LYS A N 1
ATOM 3275 C CA . LYS A 1 398 ? 40.716 0.570 -28.790 1.00 92.25 398 LYS A CA 1
ATOM 3276 C C . LYS A 1 398 ? 41.935 -0.172 -29.304 1.00 92.25 398 LYS A C 1
ATOM 3278 O O . LYS A 1 398 ? 41.826 -1.311 -29.744 1.00 92.25 398 LYS A O 1
ATOM 3283 N N . GLN A 1 399 ? 43.094 0.467 -29.186 1.00 92.00 399 GLN A N 1
ATOM 3284 C CA . GLN A 1 399 ? 44.353 -0.069 -29.686 1.00 92.00 399 GLN A CA 1
ATOM 3285 C C . GLN A 1 399 ? 45.517 0.509 -28.861 1.00 92.00 399 GLN A C 1
ATOM 3287 O O . GLN A 1 399 ? 45.877 1.679 -28.986 1.00 92.00 399 GLN A O 1
ATOM 3292 N N . ASP A 1 400 ? 46.123 -0.314 -28.002 1.00 89.06 400 ASP A N 1
ATOM 3293 C CA . ASP A 1 400 ? 47.079 0.069 -26.943 1.00 89.06 400 ASP A CA 1
ATOM 3294 C C . ASP A 1 400 ? 46.585 1.223 -26.045 1.00 89.06 400 ASP A C 1
ATOM 3296 O O . ASP A 1 400 ? 45.583 1.090 -25.340 1.00 89.06 400 ASP A O 1
ATOM 3300 N N . SER A 1 401 ? 47.295 2.357 -26.056 1.00 88.62 401 SER A N 1
ATOM 3301 C CA . SER A 1 401 ? 47.003 3.570 -25.290 1.00 88.62 401 SER A CA 1
ATOM 3302 C C . SER A 1 401 ? 46.085 4.543 -26.034 1.00 88.62 401 SER A C 1
ATOM 3304 O O . SER A 1 401 ? 45.950 5.693 -25.619 1.00 88.62 401 SER A O 1
ATOM 3306 N N . ILE A 1 402 ? 45.450 4.116 -27.127 1.00 90.69 402 ILE A N 1
ATOM 3307 C CA . ILE A 1 402 ? 44.473 4.908 -27.877 1.00 90.69 402 ILE A CA 1
ATOM 3308 C C . ILE A 1 402 ? 43.096 4.285 -27.667 1.00 90.69 402 ILE A C 1
ATOM 3310 O O . ILE A 1 402 ? 42.897 3.101 -27.940 1.00 90.69 402 ILE A O 1
ATOM 3314 N N . ALA A 1 403 ? 42.153 5.084 -27.171 1.00 93.75 403 ALA A N 1
ATOM 3315 C CA . ALA A 1 403 ? 40.767 4.675 -27.001 1.00 93.75 403 ALA A CA 1
ATOM 3316 C C . ALA A 1 403 ? 39.842 5.841 -27.373 1.00 93.75 403 ALA A C 1
ATOM 3318 O O . ALA A 1 403 ? 39.791 6.853 -26.669 1.00 93.75 403 ALA A O 1
ATOM 3319 N N . ILE A 1 404 ? 39.131 5.698 -28.490 1.00 95.31 404 ILE A N 1
ATOM 3320 C CA . ILE A 1 404 ? 38.175 6.687 -29.000 1.00 95.31 404 ILE A CA 1
ATOM 3321 C C . ILE A 1 404 ? 36.877 5.986 -29.380 1.00 95.31 404 ILE A C 1
ATOM 3323 O O . ILE A 1 404 ? 36.893 4.852 -29.848 1.00 95.31 404 ILE A O 1
ATOM 3327 N N . ALA A 1 405 ? 35.759 6.674 -29.210 1.00 96.38 405 ALA A N 1
ATOM 3328 C CA . ALA A 1 405 ? 34.452 6.165 -29.578 1.00 96.38 405 ALA A CA 1
ATOM 3329 C C . ALA A 1 405 ? 33.719 7.170 -30.460 1.00 96.38 405 ALA A C 1
ATOM 3331 O O . ALA A 1 405 ? 33.811 8.373 -30.231 1.00 96.38 405 ALA A O 1
ATOM 3332 N N . LEU A 1 406 ? 32.989 6.680 -31.454 1.00 96.62 406 LEU A N 1
ATOM 3333 C CA . LEU A 1 406 ? 32.007 7.469 -32.180 1.00 96.62 406 LEU A CA 1
ATOM 3334 C C . LEU A 1 406 ? 30.623 7.136 -31.623 1.00 96.62 406 LEU A C 1
ATOM 3336 O O . LEU A 1 406 ? 30.109 6.042 -31.859 1.00 96.62 406 LEU A O 1
ATOM 3340 N N . ASP A 1 407 ? 30.052 8.074 -30.877 1.00 95.38 407 ASP A N 1
ATOM 3341 C CA . ASP A 1 407 ? 28.732 7.961 -30.268 1.00 95.38 407 ASP A CA 1
ATOM 3342 C C . ASP A 1 407 ? 27.703 8.614 -31.208 1.00 95.38 407 ASP A C 1
ATOM 3344 O O . ASP A 1 407 ? 27.756 9.817 -31.460 1.00 95.38 407 ASP A O 1
ATOM 3348 N N . MET A 1 408 ? 26.761 7.827 -31.727 1.00 94.44 408 MET A N 1
ATOM 3349 C CA . MET A 1 408 ? 25.632 8.288 -32.544 1.00 94.44 408 MET A CA 1
ATOM 3350 C C . MET A 1 408 ? 24.367 8.257 -31.684 1.00 94.44 408 MET A C 1
ATOM 3352 O O . MET A 1 408 ? 23.817 7.185 -31.422 1.00 94.44 408 MET A O 1
ATOM 3356 N N . VAL A 1 409 ? 23.931 9.416 -31.194 1.00 92.12 409 VAL A N 1
ATOM 3357 C CA . VAL A 1 409 ? 22.721 9.555 -30.374 1.00 92.12 409 VAL A CA 1
ATOM 3358 C C . VAL A 1 409 ? 21.534 9.792 -31.295 1.00 92.12 409 VAL A C 1
ATOM 3360 O O . VAL A 1 409 ? 21.451 10.834 -31.942 1.00 92.12 409 VAL A O 1
ATOM 3363 N N . ILE A 1 410 ? 20.621 8.829 -31.340 1.00 82.38 410 ILE A N 1
ATOM 3364 C CA . ILE A 1 410 ? 19.409 8.896 -32.153 1.00 82.38 410 ILE A CA 1
ATOM 3365 C C . ILE A 1 410 ? 18.279 9.481 -31.302 1.00 82.38 410 ILE A C 1
ATOM 3367 O O . ILE A 1 410 ? 18.002 9.004 -30.198 1.00 82.38 410 ILE A O 1
ATOM 3371 N N . SER A 1 411 ? 17.635 10.526 -31.808 1.00 80.06 411 SER A N 1
ATOM 3372 C CA . SER A 1 411 ? 16.399 11.080 -31.256 1.00 80.06 411 SER A CA 1
ATOM 3373 C C . SER A 1 411 ? 15.251 10.916 -32.261 1.00 80.06 411 SER A C 1
ATOM 3375 O O . SER A 1 411 ? 15.397 10.207 -33.258 1.00 80.06 411 SER A O 1
ATOM 3377 N N . ALA A 1 412 ? 14.097 11.527 -31.984 1.00 69.06 412 ALA A N 1
ATOM 3378 C CA . ALA A 1 412 ? 12.933 11.432 -32.864 1.00 69.06 412 ALA A CA 1
ATOM 3379 C C . ALA A 1 412 ? 13.196 12.055 -34.241 1.00 69.06 412 ALA A C 1
ATOM 3381 O O . ALA A 1 412 ? 12.775 11.496 -35.252 1.00 69.06 412 ALA A O 1
ATOM 3382 N N . ASP A 1 413 ? 13.929 13.169 -34.269 1.00 75.50 413 ASP A N 1
ATOM 3383 C CA . ASP A 1 413 ? 14.039 14.015 -35.458 1.00 75.50 413 ASP A CA 1
ATOM 3384 C C . ASP A 1 413 ? 15.469 14.077 -36.018 1.00 75.50 413 ASP A C 1
ATOM 3386 O O . ASP A 1 413 ? 15.670 14.341 -37.205 1.00 75.50 413 ASP A O 1
ATOM 3390 N N . GLU A 1 414 ? 16.473 13.783 -35.190 1.00 85.31 414 GLU A N 1
ATOM 3391 C CA . GLU A 1 414 ? 17.884 13.983 -35.522 1.00 85.31 414 GLU A CA 1
ATOM 3392 C C . GLU A 1 414 ? 18.787 12.859 -35.009 1.00 85.31 414 GLU A C 1
ATOM 3394 O O . GLU A 1 414 ? 18.483 12.157 -34.037 1.00 85.31 414 GLU A O 1
ATOM 3399 N N . VAL A 1 415 ? 19.944 12.727 -35.654 1.00 85.12 415 VAL A N 1
ATOM 3400 C CA . VAL A 1 415 ? 21.054 11.904 -35.189 1.00 85.12 415 VAL A CA 1
ATOM 3401 C C . VAL A 1 415 ? 22.258 12.799 -34.936 1.00 85.12 415 VAL A C 1
ATOM 3403 O O . VAL A 1 415 ? 22.819 13.399 -35.851 1.00 85.12 415 VAL A O 1
ATOM 3406 N N . ASN A 1 416 ? 22.673 12.856 -33.672 1.00 92.00 416 ASN A N 1
ATOM 3407 C CA . ASN A 1 416 ? 23.842 13.612 -33.245 1.00 92.00 416 ASN A CA 1
ATOM 3408 C C . ASN A 1 416 ? 25.040 12.676 -33.127 1.00 92.00 416 ASN A C 1
ATOM 3410 O O . ASN A 1 416 ? 25.057 11.770 -32.290 1.00 92.00 416 ASN A O 1
ATOM 3414 N N . THR A 1 417 ? 26.061 12.911 -33.944 1.00 94.19 417 THR A N 1
ATOM 3415 C CA . THR A 1 417 ? 27.275 12.099 -33.977 1.00 94.19 417 THR A CA 1
ATOM 3416 C C . THR A 1 417 ? 28.414 12.835 -33.288 1.00 94.19 417 THR A C 1
ATOM 3418 O O . THR A 1 417 ? 28.817 13.920 -33.701 1.00 94.19 417 THR A O 1
ATOM 3421 N N . THR A 1 418 ? 28.972 12.233 -32.243 1.00 94.31 418 THR A N 1
ATOM 3422 C CA . THR A 1 418 ? 30.052 12.816 -31.444 1.00 94.31 418 THR A CA 1
ATOM 3423 C C . THR A 1 418 ? 31.225 11.853 -31.340 1.00 94.31 418 THR A C 1
ATOM 3425 O O . THR A 1 418 ? 31.062 10.700 -30.952 1.00 94.31 418 THR A O 1
ATOM 3428 N N . LEU A 1 419 ? 32.431 12.331 -31.629 1.00 94.88 419 LEU A N 1
ATOM 3429 C CA . LEU A 1 419 ? 33.660 11.619 -31.306 1.00 94.88 419 LEU A CA 1
ATOM 3430 C C . LEU A 1 419 ? 34.019 11.884 -29.842 1.00 94.88 419 LEU A C 1
ATOM 3432 O O . LEU A 1 419 ? 34.161 13.037 -29.444 1.00 94.88 419 LEU A O 1
ATOM 3436 N N . VAL A 1 420 ? 34.189 10.828 -29.057 1.00 93.75 420 VAL A N 1
ATOM 3437 C CA . VAL A 1 420 ? 34.490 10.854 -27.624 1.00 93.75 420 VAL A CA 1
ATOM 3438 C C . VAL A 1 420 ? 35.866 10.239 -27.385 1.00 93.75 420 VAL A C 1
ATOM 3440 O O . VAL A 1 420 ? 36.114 9.097 -27.775 1.00 93.75 420 VAL A O 1
ATOM 3443 N N . PHE A 1 421 ? 36.758 10.951 -26.695 1.00 92.38 421 PHE A N 1
ATOM 3444 C CA . PHE A 1 421 ? 38.043 10.382 -26.274 1.00 92.38 421 PHE A CA 1
ATOM 3445 C C . PHE A 1 421 ? 37.876 9.697 -24.917 1.00 92.38 421 PHE A C 1
ATOM 3447 O O . PHE A 1 421 ? 37.442 10.310 -23.945 1.00 92.38 421 PHE A O 1
ATOM 3454 N N . ARG A 1 422 ? 38.205 8.404 -24.839 1.00 91.50 422 ARG A N 1
ATOM 3455 C CA . ARG A 1 422 ? 38.088 7.610 -23.601 1.00 91.50 422 ARG A CA 1
ATOM 3456 C C . ARG A 1 422 ? 39.333 7.731 -22.717 1.00 91.50 422 ARG A C 1
ATOM 3458 O O . ARG A 1 422 ? 39.325 7.276 -21.577 1.00 91.50 422 ARG A O 1
ATOM 3465 N N . ASN A 1 423 ? 40.405 8.321 -23.237 1.00 88.06 423 ASN A N 1
ATOM 3466 C CA . ASN A 1 423 ? 41.623 8.622 -22.502 1.00 88.06 423 ASN A CA 1
ATOM 3467 C C . ASN A 1 423 ? 42.192 9.992 -22.894 1.00 88.06 423 ASN A C 1
ATOM 3469 O O . ASN A 1 423 ? 41.893 10.532 -23.956 1.00 88.06 423 ASN A O 1
ATOM 3473 N N . ASN A 1 424 ? 43.020 10.564 -22.019 1.00 85.81 424 ASN A N 1
ATOM 3474 C CA . ASN A 1 424 ? 43.519 11.930 -22.172 1.00 85.81 424 ASN A CA 1
ATOM 3475 C C . ASN A 1 424 ? 44.800 12.001 -23.025 1.00 85.81 424 ASN A C 1
ATOM 3477 O O . ASN A 1 424 ? 45.815 12.557 -22.603 1.00 85.81 424 ASN A O 1
ATOM 3481 N N . ASN A 1 425 ? 44.794 11.374 -24.204 1.00 88.94 425 ASN A N 1
ATOM 3482 C CA . ASN A 1 425 ? 45.938 11.416 -25.112 1.00 88.94 425 ASN A CA 1
ATOM 3483 C C . ASN A 1 425 ? 45.882 12.684 -25.978 1.00 88.94 425 ASN A C 1
ATOM 3485 O O . ASN A 1 425 ? 45.292 12.693 -27.058 1.00 88.94 425 ASN A O 1
ATOM 3489 N N . GLN A 1 426 ? 46.525 13.753 -25.501 1.00 88.94 426 GLN A N 1
ATOM 3490 C CA . GLN A 1 426 ? 46.481 15.075 -26.133 1.00 88.94 426 GLN A CA 1
ATOM 3491 C C . GLN A 1 426 ? 46.902 15.058 -27.612 1.00 88.94 426 GLN A C 1
ATOM 3493 O O . GLN A 1 426 ? 46.256 15.696 -28.437 1.00 88.94 426 GLN A O 1
ATOM 3498 N N . LYS A 1 427 ? 47.923 14.268 -27.978 1.00 89.12 427 LYS A N 1
ATOM 3499 C CA . LYS A 1 427 ? 48.385 14.155 -29.375 1.00 89.12 427 LYS A CA 1
ATOM 3500 C C . LYS A 1 427 ? 47.305 13.571 -30.290 1.00 89.12 427 LYS A C 1
ATOM 3502 O O . LYS A 1 427 ? 47.113 14.058 -31.399 1.00 89.12 427 LYS A O 1
ATOM 3507 N N . VAL A 1 428 ? 46.592 12.546 -29.819 1.00 88.69 428 VAL A N 1
ATOM 3508 C CA . VAL A 1 428 ? 45.470 11.934 -30.551 1.00 88.69 428 VAL A CA 1
ATOM 3509 C C . VAL A 1 428 ? 44.311 12.920 -30.675 1.00 88.69 428 VAL A C 1
ATOM 3511 O O . VAL A 1 428 ? 43.719 13.034 -31.746 1.00 88.69 428 VAL A O 1
ATOM 3514 N N . MET A 1 429 ? 44.015 13.661 -29.604 1.00 89.25 429 MET A N 1
ATOM 3515 C CA . MET A 1 429 ? 42.975 14.689 -29.607 1.00 89.25 429 MET A CA 1
ATOM 3516 C C . MET A 1 429 ? 43.281 15.799 -30.615 1.00 89.25 429 MET A C 1
ATOM 3518 O O . MET A 1 429 ? 42.410 16.165 -31.400 1.00 89.25 429 MET A O 1
ATOM 3522 N N . ASP A 1 430 ? 44.515 16.303 -30.642 1.00 88.88 430 ASP A N 1
ATOM 3523 C CA . ASP A 1 430 ? 44.924 17.364 -31.566 1.00 88.88 430 ASP A CA 1
ATOM 3524 C C . ASP A 1 430 ? 44.948 16.890 -33.023 1.00 88.88 430 ASP A C 1
ATOM 3526 O O . ASP A 1 430 ? 44.484 17.608 -33.912 1.00 88.88 430 ASP A O 1
ATOM 3530 N N . PHE A 1 431 ? 45.387 15.651 -33.271 1.00 89.75 431 PHE A N 1
ATOM 3531 C CA . PHE A 1 431 ? 45.297 15.040 -34.597 1.00 89.75 431 PHE A CA 1
ATOM 3532 C C . PHE A 1 431 ? 43.842 14.919 -35.071 1.00 89.75 431 PHE A C 1
ATOM 3534 O O . PHE A 1 431 ? 43.515 15.342 -36.178 1.00 89.75 431 PHE A O 1
ATOM 3541 N N . ALA A 1 432 ? 42.949 14.398 -34.227 1.00 87.81 432 ALA A N 1
ATOM 3542 C CA . ALA A 1 432 ? 41.538 14.228 -34.565 1.00 87.81 432 ALA A CA 1
ATOM 3543 C C . ALA A 1 432 ? 40.817 15.568 -34.815 1.00 87.81 432 ALA A C 1
ATOM 3545 O O . ALA A 1 432 ? 40.001 15.649 -35.733 1.00 87.81 432 ALA A O 1
ATOM 3546 N N . LYS A 1 433 ? 41.148 16.636 -34.070 1.00 85.81 433 LYS A N 1
ATOM 3547 C CA . LYS A 1 433 ? 40.659 18.001 -34.363 1.00 85.81 433 LYS A CA 1
ATOM 3548 C C . LYS A 1 433 ? 41.044 18.444 -35.765 1.00 85.81 433 LYS A C 1
ATOM 3550 O O . LYS A 1 433 ? 40.198 18.928 -36.513 1.00 85.81 433 LYS A O 1
ATOM 3555 N N . SER A 1 434 ? 42.322 18.276 -36.111 1.00 88.19 434 SER A N 1
ATOM 3556 C CA . SER A 1 434 ? 42.829 18.649 -37.430 1.00 88.19 434 SER A CA 1
ATOM 3557 C C . SER A 1 434 ? 42.183 17.807 -38.527 1.00 88.19 434 SER A C 1
ATOM 3559 O O . SER A 1 434 ? 41.872 18.347 -39.583 1.00 88.19 434 SER A O 1
ATOM 3561 N N . PHE A 1 435 ? 41.950 16.517 -38.269 1.00 88.56 435 PHE A N 1
ATOM 3562 C CA . PHE A 1 435 ? 41.308 15.600 -39.207 1.00 88.56 435 PHE A CA 1
ATOM 3563 C C . PHE A 1 435 ? 39.866 16.013 -39.534 1.00 88.56 435 PHE A C 1
ATOM 3565 O O . PHE A 1 435 ? 39.479 16.013 -40.700 1.00 88.56 435 PHE A O 1
ATOM 3572 N N . TYR A 1 436 ? 39.081 16.404 -38.525 1.00 85.94 436 TYR A N 1
ATOM 3573 C CA . TYR A 1 436 ? 37.687 16.823 -38.719 1.00 85.94 436 TYR A CA 1
ATOM 3574 C C . TYR A 1 436 ? 37.509 18.321 -39.000 1.00 85.94 436 TYR A C 1
ATOM 3576 O O . TYR A 1 436 ? 36.401 18.742 -39.317 1.00 85.94 436 TYR A O 1
ATOM 3584 N N . ASN A 1 437 ? 38.580 19.118 -38.921 1.00 85.19 437 ASN A N 1
ATOM 3585 C CA . ASN A 1 437 ? 38.549 20.580 -39.011 1.00 85.19 437 ASN A CA 1
ATOM 3586 C C . ASN A 1 437 ? 37.565 21.222 -38.010 1.00 85.19 437 ASN A C 1
ATOM 3588 O O . ASN A 1 437 ? 36.774 22.098 -38.360 1.00 85.19 437 ASN A O 1
ATOM 3592 N N . GLN A 1 438 ? 37.585 20.752 -36.760 1.00 77.56 438 GLN A N 1
ATOM 3593 C CA . GLN A 1 438 ? 36.662 21.197 -35.714 1.00 77.56 438 GLN A CA 1
ATOM 3594 C C . GLN A 1 438 ? 37.367 21.502 -34.389 1.00 77.56 438 GLN A C 1
ATOM 3596 O O . GLN A 1 438 ? 38.409 20.929 -34.062 1.00 77.56 438 GLN A O 1
ATOM 3601 N N . ALA A 1 439 ? 36.763 22.394 -33.600 1.00 66.25 439 ALA A N 1
ATOM 3602 C CA . ALA A 1 439 ? 37.194 22.687 -32.239 1.00 66.25 439 ALA A CA 1
ATOM 3603 C C . ALA A 1 439 ? 36.680 21.625 -31.249 1.00 66.25 439 ALA A C 1
ATOM 3605 O O . ALA A 1 439 ? 35.591 21.077 -31.415 1.00 66.25 439 ALA A O 1
ATOM 3606 N N . LEU A 1 440 ? 37.454 21.358 -30.191 1.00 61.75 440 LEU A N 1
ATOM 3607 C CA . LEU A 1 440 ? 36.937 20.639 -29.022 1.00 61.75 440 LEU A CA 1
ATOM 3608 C C . LEU A 1 440 ? 35.972 21.548 -28.262 1.00 61.75 440 LEU A C 1
ATOM 3610 O O . LEU A 1 440 ? 36.254 22.732 -28.082 1.00 61.75 440 LEU A O 1
ATOM 3614 N N . ASN A 1 441 ? 34.900 20.967 -27.739 1.00 64.50 441 ASN A N 1
ATOM 3615 C CA . ASN A 1 441 ? 34.207 21.534 -26.586 1.00 64.50 441 ASN A CA 1
ATOM 3616 C C . ASN A 1 441 ? 34.902 21.078 -25.280 1.00 64.50 441 ASN A C 1
ATOM 3618 O O . ASN A 1 441 ? 35.781 20.211 -25.303 1.00 64.50 441 ASN A O 1
ATOM 3622 N N . ASP A 1 442 ? 34.516 21.652 -24.137 1.00 58.00 442 ASP A N 1
ATOM 3623 C CA . ASP A 1 442 ? 35.197 21.525 -22.830 1.00 58.00 442 ASP A CA 1
ATOM 3624 C C . ASP A 1 442 ? 35.287 20.097 -22.232 1.00 58.00 442 ASP A C 1
ATOM 3626 O O . ASP A 1 442 ? 35.699 19.925 -21.086 1.00 58.00 442 ASP A O 1
ATOM 3630 N N . GLN A 1 443 ? 34.908 19.038 -22.957 1.00 63.31 443 GLN A N 1
ATOM 3631 C CA . GLN A 1 443 ? 34.708 17.697 -22.390 1.00 63.31 443 GLN A CA 1
ATOM 3632 C C . GLN A 1 443 ? 35.218 16.537 -23.254 1.00 63.31 443 GLN A C 1
ATOM 3634 O O . GLN A 1 443 ? 34.571 15.493 -23.304 1.00 63.31 443 GLN A O 1
ATOM 3639 N N . GLN A 1 444 ? 36.369 16.671 -23.924 1.00 82.06 444 GLN A N 1
ATOM 3640 C CA . GLN A 1 444 ? 36.954 15.558 -24.698 1.00 82.06 444 GLN A CA 1
ATOM 3641 C C . GLN A 1 444 ? 35.989 15.019 -25.779 1.00 82.06 444 GLN A C 1
ATOM 3643 O O . GLN A 1 444 ? 35.888 13.807 -25.997 1.00 82.06 444 GLN A O 1
ATOM 3648 N N . LYS A 1 445 ? 35.253 15.920 -26.442 1.00 90.50 445 LYS A N 1
ATOM 3649 C CA . LYS A 1 445 ? 34.282 15.576 -27.483 1.00 90.50 445 LYS A CA 1
ATOM 3650 C C . LYS A 1 445 ? 34.418 16.478 -28.710 1.00 90.50 445 LYS A C 1
ATOM 3652 O O . LYS A 1 445 ? 34.701 17.668 -28.586 1.00 90.50 445 LYS A O 1
ATOM 3657 N N . ILE A 1 446 ? 34.198 15.910 -29.895 1.00 87.94 446 ILE A N 1
ATOM 3658 C CA . ILE A 1 446 ? 34.136 16.632 -31.178 1.00 87.94 446 ILE A CA 1
ATOM 3659 C C . ILE A 1 446 ? 32.798 16.293 -31.845 1.00 87.94 446 ILE A C 1
ATOM 3661 O O . ILE A 1 446 ? 32.482 15.116 -32.013 1.00 87.94 446 ILE A O 1
ATOM 3665 N N . ALA A 1 447 ? 31.999 17.305 -32.185 1.00 89.81 447 ALA A N 1
ATOM 3666 C CA . ALA A 1 447 ? 30.664 17.135 -32.761 1.00 89.81 447 ALA A CA 1
ATOM 3667 C C . ALA A 1 447 ? 30.743 16.921 -34.282 1.00 89.81 447 ALA A C 1
ATOM 3669 O O . ALA A 1 447 ? 30.747 17.867 -35.058 1.00 89.81 447 ALA A O 1
ATOM 3670 N N . ILE A 1 448 ? 30.801 15.670 -34.723 1.00 89.50 448 ILE A N 1
ATOM 3671 C CA . ILE A 1 448 ? 31.104 15.316 -36.115 1.00 89.50 448 ILE A CA 1
ATOM 3672 C C . ILE A 1 448 ? 29.979 15.699 -37.076 1.00 89.50 448 ILE A C 1
ATOM 3674 O O . ILE A 1 448 ? 30.252 16.241 -38.145 1.00 89.50 448 ILE A O 1
ATOM 3678 N N . ASP A 1 449 ? 28.736 15.403 -36.704 1.00 89.31 449 ASP A N 1
ATOM 3679 C CA . ASP A 1 449 ? 27.563 15.609 -37.550 1.00 89.31 449 ASP A CA 1
ATOM 3680 C C . ASP A 1 449 ? 26.304 15.774 -36.691 1.00 89.31 449 ASP A C 1
ATOM 3682 O O . ASP A 1 449 ? 26.196 15.186 -35.611 1.00 89.31 449 ASP A O 1
ATOM 3686 N N . SER A 1 450 ? 25.357 16.559 -37.191 1.00 88.88 450 SER A N 1
ATOM 3687 C CA . SER A 1 450 ? 23.993 16.651 -36.677 1.00 88.88 450 SER A CA 1
ATOM 3688 C C . SER A 1 450 ? 23.085 16.712 -37.898 1.00 88.88 450 SER A C 1
ATOM 3690 O O . SER A 1 450 ? 23.042 17.722 -38.603 1.00 88.88 450 SER A O 1
ATOM 3692 N N . SER A 1 451 ? 22.460 15.582 -38.217 1.00 87.31 451 SER A N 1
ATOM 3693 C CA . SER A 1 451 ? 21.631 15.427 -39.410 1.00 87.31 451 SER A CA 1
ATOM 3694 C C . SER A 1 451 ? 20.234 14.951 -39.045 1.00 87.31 451 SER A C 1
ATOM 3696 O O . SER A 1 451 ? 20.030 14.278 -38.031 1.00 87.31 451 SER A O 1
ATOM 3698 N N . SER A 1 452 ? 19.254 15.303 -39.881 1.00 85.31 452 SER A N 1
ATOM 3699 C CA . SER A 1 452 ? 17.917 14.724 -39.763 1.00 85.31 452 SER A CA 1
ATOM 3700 C C . SER A 1 452 ? 18.003 13.204 -39.920 1.00 85.31 452 SER A C 1
ATOM 3702 O O . SER A 1 452 ? 18.897 12.696 -40.602 1.00 85.31 452 SER A O 1
ATOM 3704 N N . PHE A 1 453 ? 17.068 12.451 -39.340 1.00 74.06 453 PHE A N 1
ATOM 3705 C CA . PHE A 1 453 ? 17.084 10.988 -39.475 1.00 74.06 453 PHE A CA 1
ATOM 3706 C C . PHE A 1 453 ? 17.074 10.517 -40.948 1.00 74.06 453 PHE A C 1
ATOM 3708 O O . PHE A 1 453 ? 17.708 9.519 -41.288 1.00 74.06 453 PHE A O 1
ATOM 3715 N N . ALA A 1 454 ? 16.391 11.253 -41.834 1.00 73.81 454 ALA A N 1
ATOM 3716 C CA . ALA A 1 454 ? 16.331 10.949 -43.265 1.00 73.81 454 ALA A CA 1
ATOM 3717 C C . ALA A 1 454 ? 17.681 11.158 -43.972 1.00 73.81 454 ALA A C 1
ATOM 3719 O O . ALA A 1 454 ? 18.076 10.346 -44.813 1.00 73.81 454 ALA A O 1
ATOM 3720 N N . ASP A 1 455 ? 18.403 12.217 -43.606 1.00 80.25 455 ASP A N 1
ATOM 3721 C CA . ASP A 1 455 ? 19.723 12.522 -44.163 1.00 80.25 455 ASP A CA 1
ATOM 3722 C C . ASP A 1 455 ? 20.807 11.626 -43.555 1.00 80.25 455 ASP A C 1
ATOM 3724 O O . ASP A 1 455 ? 21.766 11.254 -44.236 1.00 80.25 455 ASP A O 1
ATOM 3728 N N . PHE A 1 456 ? 20.646 11.229 -42.288 1.00 81.12 456 PHE A N 1
ATOM 3729 C CA . PHE A 1 456 ? 21.570 10.335 -41.599 1.00 81.12 456 PHE A CA 1
ATOM 3730 C C . PHE A 1 456 ? 21.727 9.008 -42.341 1.00 81.12 456 PHE A C 1
ATOM 3732 O O . PHE A 1 456 ? 22.843 8.512 -42.477 1.00 81.12 456 PHE A O 1
ATO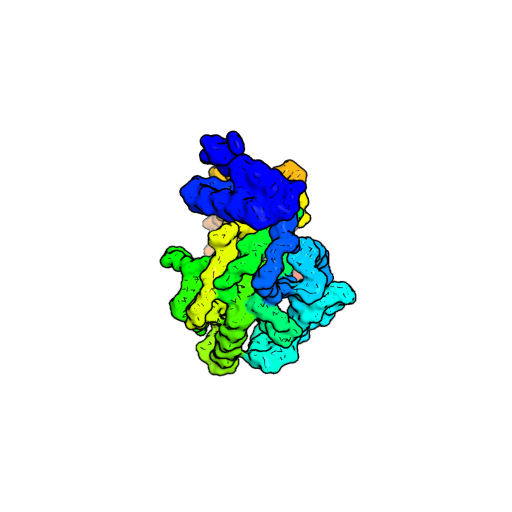M 3739 N N . ASP A 1 457 ? 20.644 8.460 -42.897 1.00 73.69 457 ASP A N 1
ATOM 3740 C CA . ASP A 1 457 ? 20.708 7.207 -43.650 1.00 73.69 457 ASP A CA 1
ATOM 3741 C C . ASP A 1 457 ? 21.643 7.289 -44.867 1.00 73.69 457 ASP A C 1
ATOM 3743 O O . ASP A 1 457 ? 22.401 6.356 -45.159 1.00 73.69 457 ASP A O 1
ATOM 3747 N N . GLN A 1 458 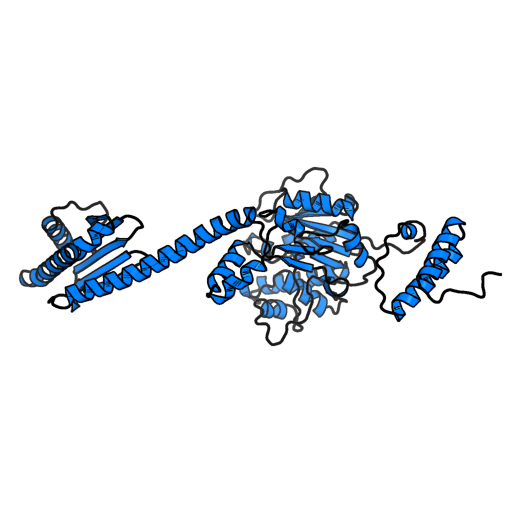? 21.625 8.442 -45.539 1.00 83.44 458 GLN A N 1
ATOM 3748 C CA . GLN A 1 458 ? 22.471 8.746 -46.692 1.00 83.44 458 GLN A CA 1
ATOM 3749 C C . GLN A 1 458 ? 23.911 9.060 -46.260 1.00 83.44 458 GLN A C 1
ATOM 3751 O O . GLN A 1 458 ? 24.872 8.691 -46.940 1.00 83.44 458 GLN A O 1
ATOM 3756 N N . ASN A 1 459 ? 24.068 9.701 -45.099 1.00 86.56 459 ASN A N 1
ATOM 3757 C CA . ASN A 1 459 ? 25.355 10.122 -44.553 1.00 86.56 459 ASN A CA 1
ATOM 3758 C C . ASN A 1 459 ? 26.083 9.026 -43.761 1.00 86.56 459 ASN A C 1
ATOM 3760 O O . ASN A 1 459 ? 27.294 9.137 -43.558 1.00 86.56 459 ASN A O 1
ATOM 3764 N N . LEU A 1 460 ? 25.404 7.944 -43.365 1.00 87.88 460 LEU A N 1
ATOM 3765 C CA . LEU A 1 460 ? 25.961 6.894 -42.511 1.00 87.88 460 LEU A CA 1
ATOM 3766 C C . LEU A 1 460 ? 27.270 6.327 -43.068 1.00 87.88 460 LEU A C 1
ATOM 3768 O O . LEU A 1 460 ? 28.258 6.216 -42.345 1.00 87.88 460 LEU A O 1
ATOM 3772 N N . SER A 1 461 ? 27.318 6.009 -44.365 1.00 88.75 461 SER A N 1
ATOM 3773 C CA . SER A 1 461 ? 28.542 5.501 -44.994 1.00 88.75 461 SER A CA 1
ATOM 3774 C C . SER A 1 461 ? 29.677 6.520 -44.968 1.00 88.75 461 SER A C 1
ATOM 3776 O O . SER A 1 461 ? 30.820 6.142 -44.734 1.00 88.75 461 SER A O 1
ATOM 3778 N N . LYS A 1 462 ? 29.383 7.810 -45.160 1.00 91.31 462 LYS A N 1
ATOM 3779 C CA . LYS A 1 462 ? 30.385 8.880 -45.090 1.00 91.31 462 LYS A CA 1
ATOM 3780 C C . LYS A 1 462 ? 30.959 8.995 -43.677 1.00 91.31 462 LYS A C 1
ATOM 3782 O O . LYS A 1 462 ? 32.178 8.992 -43.531 1.00 91.31 462 LYS A O 1
ATOM 3787 N N . ILE A 1 463 ? 30.095 9.029 -42.663 1.00 90.25 463 ILE A N 1
ATOM 3788 C CA . ILE A 1 463 ? 30.475 9.132 -41.246 1.00 90.25 463 ILE A CA 1
ATOM 3789 C C . ILE A 1 463 ? 31.333 7.930 -40.827 1.00 90.25 463 ILE A C 1
ATOM 3791 O O . ILE A 1 463 ? 32.422 8.099 -40.276 1.00 90.25 463 ILE A O 1
ATOM 3795 N N . VAL A 1 464 ? 30.881 6.710 -41.137 1.00 91.38 464 VAL A N 1
ATOM 3796 C CA . VAL A 1 464 ? 31.611 5.474 -40.810 1.00 91.38 464 VAL A CA 1
ATOM 3797 C C . VAL A 1 464 ? 32.962 5.432 -41.520 1.00 91.38 464 VAL A C 1
ATOM 3799 O O . VAL A 1 464 ? 33.965 5.137 -40.877 1.00 91.38 464 VAL A O 1
ATOM 3802 N N . ASN A 1 465 ? 33.019 5.791 -42.806 1.00 91.50 465 ASN A N 1
ATOM 3803 C CA . ASN A 1 465 ? 34.273 5.813 -43.562 1.00 91.50 465 ASN A CA 1
ATOM 3804 C C . ASN A 1 465 ? 35.259 6.860 -43.018 1.00 91.50 465 ASN A C 1
ATOM 3806 O O . ASN A 1 465 ? 36.458 6.597 -42.978 1.00 91.50 465 ASN A O 1
ATOM 3810 N N . GLN A 1 466 ? 34.786 8.033 -42.582 1.00 91.75 466 GLN A N 1
ATOM 3811 C CA . GLN A 1 466 ? 35.636 9.052 -41.954 1.00 91.75 466 GLN A CA 1
ATOM 3812 C C . GLN A 1 466 ? 36.216 8.563 -40.622 1.00 91.75 466 GLN A C 1
ATOM 3814 O O . GLN A 1 466 ? 37.416 8.706 -40.385 1.00 91.75 466 GLN A O 1
ATOM 3819 N N . PHE A 1 467 ? 35.393 7.932 -39.780 1.00 93.56 467 PHE A N 1
ATOM 3820 C CA . PHE A 1 467 ? 35.861 7.347 -38.524 1.00 93.56 467 PHE A CA 1
ATOM 3821 C C . PHE A 1 467 ? 36.843 6.199 -38.758 1.00 93.56 467 PHE A C 1
ATOM 3823 O O . PHE A 1 467 ? 37.896 6.144 -38.129 1.00 93.56 467 PHE A O 1
ATOM 3830 N N . GLU A 1 468 ? 36.557 5.329 -39.722 1.00 93.31 468 GLU A N 1
ATOM 3831 C CA . GLU A 1 468 ? 37.452 4.248 -40.115 1.00 93.31 468 GLU A CA 1
ATOM 3832 C C . GLU A 1 468 ? 38.805 4.774 -40.624 1.00 93.31 468 GLU A C 1
ATOM 3834 O O . GLU A 1 468 ? 39.856 4.257 -40.242 1.00 93.31 468 GLU A O 1
ATOM 3839 N N . GLN A 1 469 ? 38.801 5.821 -41.457 1.00 92.69 469 GLN A N 1
ATOM 3840 C CA . GLN A 1 469 ? 40.023 6.480 -41.921 1.00 92.69 469 GLN A CA 1
ATOM 3841 C C . GLN A 1 469 ? 40.825 7.043 -40.750 1.00 92.69 469 GLN A C 1
ATOM 3843 O O . GLN A 1 469 ? 42.027 6.788 -40.676 1.00 92.69 469 GLN A O 1
ATOM 3848 N N . LEU A 1 470 ? 40.174 7.732 -39.806 1.00 91.56 470 LEU A N 1
ATOM 3849 C CA . LEU A 1 470 ? 40.821 8.195 -38.579 1.00 91.56 470 LEU A CA 1
ATOM 3850 C C . LEU A 1 470 ? 41.456 7.023 -37.812 1.00 91.56 470 LEU A C 1
ATOM 3852 O O . LEU A 1 470 ? 42.627 7.101 -37.449 1.00 91.56 470 LEU A O 1
ATOM 3856 N N . CYS A 1 471 ? 40.734 5.918 -37.614 1.00 91.62 471 CYS A N 1
ATOM 3857 C CA . CYS A 1 471 ? 41.260 4.725 -36.948 1.00 91.62 471 CYS A CA 1
ATOM 3858 C C . CYS A 1 471 ? 42.477 4.133 -37.676 1.00 91.62 471 CYS A C 1
ATOM 3860 O O . CYS A 1 471 ? 43.461 3.797 -37.023 1.00 91.62 471 CYS A O 1
ATOM 3862 N N . ARG A 1 472 ? 42.456 4.054 -39.016 1.00 90.75 472 ARG A N 1
ATOM 3863 C CA . ARG A 1 472 ? 43.613 3.611 -39.819 1.00 90.75 472 ARG A CA 1
ATOM 3864 C C . ARG A 1 472 ? 44.807 4.545 -39.653 1.00 90.75 472 ARG A C 1
ATOM 3866 O O . ARG A 1 472 ? 45.931 4.068 -39.516 1.00 90.75 472 ARG A O 1
ATOM 3873 N N . TYR A 1 473 ? 44.581 5.859 -39.657 1.00 91.12 473 TYR A N 1
ATOM 3874 C CA . TYR A 1 473 ? 45.648 6.822 -39.401 1.00 91.12 473 TYR A CA 1
ATOM 3875 C C . TYR A 1 473 ? 46.229 6.639 -38.006 1.00 91.12 473 TYR A C 1
ATOM 3877 O O . TYR A 1 473 ? 47.443 6.605 -37.889 1.00 91.12 473 TYR A O 1
ATOM 3885 N N . LEU A 1 474 ? 45.401 6.465 -36.975 1.00 87.94 474 LEU A N 1
ATOM 3886 C CA . LEU A 1 474 ? 45.860 6.275 -35.596 1.00 87.94 474 LEU A CA 1
ATOM 3887 C C . LEU A 1 474 ? 46.588 4.942 -35.380 1.00 87.94 474 LEU A C 1
ATOM 3889 O O . LEU A 1 474 ? 47.542 4.898 -34.606 1.00 87.94 474 LEU A O 1
ATOM 3893 N N . ASP A 1 475 ? 46.180 3.880 -36.074 1.00 87.62 475 ASP A N 1
ATOM 3894 C CA . ASP A 1 475 ? 46.886 2.595 -36.061 1.00 87.62 475 ASP A CA 1
ATOM 3895 C C . ASP A 1 475 ? 48.260 2.719 -36.744 1.00 87.62 475 ASP A C 1
ATOM 3897 O O . ASP A 1 475 ? 49.276 2.323 -36.176 1.00 87.62 475 ASP A O 1
ATOM 3901 N N . ASN A 1 476 ? 48.324 3.396 -37.898 1.00 84.50 476 ASN A N 1
ATOM 3902 C CA . ASN A 1 476 ? 49.578 3.668 -38.611 1.00 84.50 476 ASN A CA 1
ATOM 3903 C C . ASN A 1 476 ? 50.456 4.734 -37.936 1.00 84.50 476 ASN A C 1
ATOM 3905 O O . ASN A 1 476 ? 51.669 4.727 -38.119 1.00 84.50 476 ASN A O 1
ATOM 3909 N N . PHE A 1 477 ? 49.884 5.650 -37.150 1.00 75.44 477 PHE A N 1
ATOM 3910 C CA . PHE A 1 477 ? 50.621 6.688 -36.420 1.00 75.44 477 PHE A CA 1
ATOM 3911 C C . PHE A 1 477 ? 51.607 6.073 -35.416 1.00 75.44 477 PHE A C 1
ATOM 3913 O O . PHE A 1 477 ? 52.611 6.695 -35.080 1.00 75.44 477 PHE A O 1
ATOM 3920 N N . LYS A 1 478 ? 51.370 4.819 -35.002 1.00 63.16 478 LYS A N 1
ATOM 3921 C CA . LYS A 1 478 ? 52.310 4.010 -34.216 1.00 63.16 478 LYS A CA 1
ATOM 3922 C C . LYS A 1 478 ? 53.568 3.597 -34.967 1.00 63.16 478 LYS A C 1
ATOM 3924 O O . LYS A 1 478 ? 54.555 3.298 -34.322 1.00 63.16 478 LYS A O 1
ATOM 3929 N N . LEU A 1 479 ? 53.545 3.555 -36.299 1.00 51.41 479 LEU A N 1
ATOM 3930 C CA . LEU A 1 479 ? 54.728 3.215 -37.098 1.00 51.41 479 LEU A CA 1
ATOM 3931 C C . LEU A 1 479 ? 55.715 4.391 -37.204 1.00 51.41 479 LEU A C 1
ATOM 3933 O O . LEU A 1 479 ? 56.821 4.204 -37.702 1.00 51.41 479 LEU A O 1
ATOM 3937 N N . TYR A 1 480 ? 55.317 5.587 -36.753 1.00 48.28 480 TYR A N 1
ATOM 3938 C CA . TYR A 1 480 ? 56.108 6.820 -36.826 1.00 48.28 480 TYR A CA 1
ATOM 3939 C C . TYR A 1 480 ? 56.546 7.377 -35.458 1.00 48.28 480 TYR A C 1
ATOM 3941 O O . TYR A 1 480 ? 57.345 8.315 -35.430 1.00 48.28 480 TYR A O 1
ATOM 3949 N N . GLN A 1 481 ? 56.030 6.834 -34.348 1.00 48.66 481 GLN A N 1
ATOM 3950 C CA . GLN A 1 481 ? 56.577 7.025 -32.994 1.00 48.66 481 GLN A CA 1
ATOM 3951 C C . GLN A 1 481 ? 57.498 5.863 -32.658 1.00 48.66 481 GLN A C 1
ATOM 3953 O O . GLN A 1 481 ? 58.528 6.130 -32.002 1.00 48.66 481 GLN A O 1
#